Protein AF-0000000073459686 (afdb_homodimer)

Organism: Eremothecium gossypii (strain ATCC 10895 / CBS 109.51 / FGSC 9923 / NRRL Y-1056) (NCBI:txid284811)

Structure (mmCIF, N/CA/C/O backbone):
data_AF-0000000073459686-model_v1
#
loop_
_entity.id
_entity.type
_entity.pdbx_description
1 polymer 'N(6)-L-threonylcarbamoyladenine synthase'
#
loop_
_atom_site.group_PDB
_atom_site.id
_atom_site.type_symbol
_atom_site.label_atom_id
_atom_site.label_alt_id
_atom_site.label_comp_id
_atom_site.label_asym_id
_atom_site.label_entity_id
_atom_site.label_seq_id
_atom_site.pdbx_PDB_ins_code
_atom_site.Cartn_x
_atom_site.Cartn_y
_atom_site.Cartn_z
_atom_site.occupancy
_atom_site.B_iso_or_equiv
_atom_site.auth_seq_id
_atom_site.auth_comp_id
_atom_site.auth_asym_id
_atom_site.auth_atom_id
_atom_site.pdbx_PDB_model_num
ATOM 1 N N . MET A 1 1 ? 0.621 13.766 -18.094 1 30.67 1 MET A N 1
ATOM 2 C CA . MET A 1 1 ? 1.065 12.461 -17.625 1 30.67 1 MET A CA 1
ATOM 3 C C . MET A 1 1 ? 2.588 12.391 -17.562 1 30.67 1 MET A C 1
ATOM 5 O O . MET A 1 1 ? 3.256 12.469 -18.594 1 30.67 1 MET A O 1
ATOM 9 N N . LEU A 1 2 ? 3.182 13.008 -16.625 1 35.09 2 LEU A N 1
ATOM 10 C CA . LEU A 1 2 ? 4.637 13.109 -16.656 1 35.09 2 LEU A CA 1
ATOM 11 C C . LEU A 1 2 ? 5.281 11.727 -16.641 1 35.09 2 LEU A C 1
ATOM 13 O O . LEU A 1 2 ? 5.305 11.055 -15.609 1 35.09 2 LEU A O 1
ATOM 17 N N . ALA A 1 3 ? 5.066 11 -17.719 1 39.09 3 ALA A N 1
ATOM 18 C CA . ALA A 1 3 ? 5.828 9.773 -17.953 1 39.09 3 ALA A CA 1
ATOM 19 C C . ALA A 1 3 ? 7.316 10 -17.719 1 39.09 3 ALA A C 1
ATOM 21 O O . ALA A 1 3 ? 7.875 11.016 -18.141 1 39.09 3 ALA A O 1
ATOM 22 N N . LEU A 1 4 ? 7.828 9.516 -16.641 1 49.34 4 LEU A N 1
ATOM 23 C CA . LEU A 1 4 ? 9.289 9.523 -16.609 1 49.34 4 LEU A CA 1
ATOM 24 C C . LEU A 1 4 ? 9.859 9.203 -17.984 1 49.34 4 LEU A C 1
ATOM 26 O O . LEU A 1 4 ? 9.367 8.312 -18.672 1 49.34 4 LEU A O 1
ATOM 30 N N . PRO A 1 5 ? 10.422 10.016 -18.672 1 43.16 5 PRO A N 1
ATOM 31 C CA . PRO A 1 5 ? 10.977 9.703 -20 1 43.16 5 PRO A CA 1
ATOM 32 C C . PRO A 1 5 ? 11.625 8.32 -20.047 1 43.16 5 PRO A C 1
ATOM 34 O O . PRO A 1 5 ? 12.094 7.812 -19.016 1 43.16 5 PRO A O 1
ATOM 37 N N . GLY A 1 6 ? 11.148 7.348 -20.844 1 45.66 6 GLY A N 1
ATOM 38 C CA . GLY A 1 6 ? 11.805 6.121 -21.266 1 45.66 6 GLY A CA 1
ATOM 39 C C . GLY A 1 6 ? 13.312 6.156 -21.094 1 45.66 6 GLY A C 1
ATOM 40 O O . GLY A 1 6 ? 13.984 5.137 -21.25 1 45.66 6 GLY A O 1
ATOM 41 N N . ALA A 1 7 ? 13.922 7.355 -21.172 1 45.31 7 ALA A N 1
ATOM 42 C CA . ALA A 1 7 ? 15.352 7.648 -21.25 1 45.31 7 ALA A CA 1
ATOM 43 C C . ALA A 1 7 ? 16.047 7.359 -19.922 1 45.31 7 ALA A C 1
ATOM 45 O O . ALA A 1 7 ? 17.281 7.406 -19.844 1 45.31 7 ALA A O 1
ATOM 46 N N . LEU A 1 8 ? 15.352 7.113 -18.828 1 56.34 8 LEU A N 1
ATOM 47 C CA . LEU A 1 8 ? 16.078 7.238 -17.562 1 56.34 8 LEU A CA 1
ATOM 48 C C . LEU A 1 8 ? 16.672 5.898 -17.141 1 56.34 8 LEU A C 1
ATOM 50 O O . LEU A 1 8 ? 17.422 5.828 -16.172 1 56.34 8 LEU A O 1
ATOM 54 N N . TRP A 1 9 ? 16.281 4.789 -17.938 1 69 9 TRP A N 1
ATOM 55 C CA . TRP A 1 9 ? 16.812 3.572 -17.328 1 69 9 TRP A CA 1
ATOM 56 C C . TRP A 1 9 ? 18.172 3.229 -17.891 1 69 9 TRP A C 1
ATOM 58 O O . TRP A 1 9 ? 18.453 3.479 -19.062 1 69 9 TRP A O 1
ATOM 68 N N . ARG A 1 10 ? 19 2.865 -17.047 1 70.62 10 ARG A N 1
ATOM 69 C CA . ARG A 1 10 ? 20.281 2.352 -17.516 1 70.62 10 ARG A CA 1
ATOM 70 C C . ARG A 1 10 ? 20.094 1.075 -18.328 1 70.62 10 ARG A C 1
ATOM 72 O O . ARG A 1 10 ? 19.312 0.201 -17.953 1 70.62 10 ARG A O 1
ATOM 79 N N . ARG A 1 11 ? 20.656 1.017 -19.438 1 69.69 11 ARG A N 1
ATOM 80 C CA . ARG A 1 11 ? 20.578 -0.159 -20.297 1 69.69 11 ARG A CA 1
ATOM 81 C C . ARG A 1 11 ? 21.172 -1.384 -19.609 1 69.69 11 ARG A C 1
ATOM 83 O O . ARG A 1 11 ? 22.188 -1.282 -18.922 1 69.69 11 ARG A O 1
ATOM 90 N N . LEU A 1 12 ? 20.453 -2.492 -19.766 1 82.06 12 LEU A N 1
ATOM 91 C CA . LEU A 1 12 ? 20.969 -3.734 -19.203 1 82.06 12 LEU A CA 1
ATOM 92 C C . LEU A 1 12 ? 22.156 -4.25 -20.016 1 82.06 12 LEU A C 1
ATOM 94 O O . LEU A 1 12 ? 22.141 -4.176 -21.25 1 82.06 12 LEU A O 1
ATOM 98 N N . GLY A 1 13 ? 23.156 -4.598 -19.344 1 78.62 13 GLY A N 1
ATOM 99 C CA . GLY A 1 13 ? 24.297 -5.219 -20 1 78.62 13 GLY A CA 1
ATOM 100 C C . GLY A 1 13 ? 24.031 -6.652 -20.406 1 78.62 13 GLY A C 1
ATOM 101 O O . GLY A 1 13 ? 22.906 -7.137 -20.312 1 78.62 13 GLY A O 1
ATOM 102 N N . ARG A 1 14 ? 25.109 -7.297 -20.984 1 84.06 14 ARG A N 1
ATOM 103 C CA . ARG A 1 14 ? 25.047 -8.703 -21.375 1 84.06 14 ARG A CA 1
ATOM 104 C C . ARG A 1 14 ? 24.797 -9.594 -20.172 1 84.06 14 ARG A C 1
ATOM 106 O O . ARG A 1 14 ? 24.125 -10.625 -20.281 1 84.06 14 ARG A O 1
ATOM 113 N N . SER A 1 15 ? 25.266 -9.156 -19.078 1 93.56 15 SER A N 1
ATOM 114 C CA . SER A 1 15 ? 25 -9.789 -17.781 1 93.56 15 SER A CA 1
ATOM 115 C C . SER A 1 15 ? 24.312 -8.82 -16.828 1 93.56 15 SER A C 1
ATOM 117 O O . SER A 1 15 ? 24.641 -7.629 -16.797 1 93.56 15 SER A O 1
ATOM 119 N N . TYR A 1 16 ? 23.328 -9.375 -16.234 1 96.12 16 TYR A N 1
ATOM 120 C CA . TYR A 1 16 ? 22.625 -8.523 -15.281 1 96.12 16 TYR A CA 1
ATOM 121 C C . TYR A 1 16 ? 21.984 -9.359 -14.172 1 96.12 16 TYR A C 1
ATOM 123 O O . TYR A 1 16 ? 21.938 -10.586 -14.258 1 96.12 16 TYR A O 1
ATOM 131 N N . ARG A 1 17 ? 21.562 -8.703 -13.117 1 97.75 17 ARG A N 1
ATOM 132 C CA . ARG A 1 17 ? 20.906 -9.352 -11.984 1 97.75 17 ARG A CA 1
ATOM 133 C C . ARG A 1 17 ? 19.484 -8.836 -11.82 1 97.75 17 ARG A C 1
ATOM 135 O O . ARG A 1 17 ? 19.219 -7.648 -12.016 1 97.75 17 ARG A O 1
ATOM 142 N N . VAL A 1 18 ? 18.641 -9.773 -11.5 1 98.5 18 VAL A N 1
ATOM 143 C CA . VAL A 1 18 ? 17.219 -9.484 -11.352 1 98.5 18 VAL A CA 1
ATOM 144 C C . VAL A 1 18 ? 16.812 -9.578 -9.883 1 98.5 18 VAL A C 1
ATOM 146 O O . VAL A 1 18 ? 17.125 -10.57 -9.211 1 98.5 18 VAL A O 1
ATOM 149 N N . LEU A 1 19 ? 16.25 -8.531 -9.359 1 98.88 19 LEU A N 1
ATOM 150 C CA . LEU A 1 19 ? 15.555 -8.602 -8.086 1 98.88 19 LEU A CA 1
ATOM 151 C C . LEU A 1 19 ? 14.055 -8.789 -8.297 1 98.88 19 LEU A C 1
ATOM 153 O O . LEU A 1 19 ? 13.43 -8.023 -9.039 1 98.88 19 LEU A O 1
ATOM 157 N N . SER A 1 20 ? 13.477 -9.82 -7.719 1 98.94 20 SER A N 1
ATOM 158 C CA . SER A 1 20 ? 12.055 -10.094 -7.906 1 98.94 20 SER A CA 1
ATOM 159 C C . SER A 1 20 ? 11.328 -10.172 -6.566 1 98.94 20 SER A C 1
ATOM 161 O O . SER A 1 20 ? 11.875 -10.688 -5.586 1 98.94 20 SER A O 1
ATOM 163 N N . ILE A 1 21 ? 10.117 -9.641 -6.527 1 98.94 21 ILE A N 1
ATOM 164 C CA . ILE A 1 21 ? 9.273 -9.57 -5.34 1 98.94 21 ILE A CA 1
ATOM 165 C C . ILE A 1 21 ? 7.926 -10.227 -5.621 1 98.94 21 ILE A C 1
ATOM 167 O O . ILE A 1 21 ? 7.285 -9.93 -6.633 1 98.94 21 ILE A O 1
ATOM 171 N N . GLU A 1 22 ? 7.469 -11.148 -4.758 1 98.81 22 GLU A N 1
ATOM 172 C CA . GLU A 1 22 ? 6.172 -11.812 -4.852 1 98.81 22 GLU A CA 1
ATOM 173 C C . GLU A 1 22 ? 5.355 -11.617 -3.58 1 98.81 22 GLU A C 1
ATOM 175 O O . GLU A 1 22 ? 5.758 -12.055 -2.502 1 98.81 22 GLU A O 1
ATOM 180 N N . THR A 1 23 ? 4.18 -10.891 -3.695 1 98.5 23 THR A N 1
ATOM 181 C CA . THR A 1 23 ? 3.33 -10.602 -2.545 1 98.5 23 THR A CA 1
ATOM 182 C C . THR A 1 23 ? 1.854 -10.711 -2.92 1 98.5 23 THR A C 1
ATOM 184 O O . THR A 1 23 ? 1.044 -9.867 -2.541 1 98.5 23 THR A O 1
ATOM 187 N N . SER A 1 24 ? 1.433 -11.703 -3.646 1 96.69 24 SER A N 1
ATOM 188 C CA . SER A 1 24 ? 0.079 -11.766 -4.188 1 96.69 24 SER A CA 1
ATOM 189 C C . SER A 1 24 ? -0.932 -12.133 -3.105 1 96.69 24 SER A C 1
ATOM 191 O O . SER A 1 24 ? -2.115 -11.797 -3.219 1 96.69 24 SER A O 1
ATOM 193 N N . CYS A 1 25 ? -0.494 -12.859 -2.092 1 92.81 25 CYS A N 1
ATOM 194 C CA . CYS A 1 25 ? -1.438 -13.32 -1.078 1 92.81 25 CYS A CA 1
ATOM 195 C C . CYS A 1 25 ? -0.849 -13.18 0.32 1 92.81 25 CYS A C 1
ATOM 197 O O . CYS A 1 25 ? -0.821 -12.078 0.877 1 92.81 25 CYS A O 1
ATOM 199 N N . ASP A 1 26 ? -0.253 -14.266 0.866 1 92.25 26 ASP A N 1
ATOM 200 C CA . ASP A 1 26 ? 0.159 -14.18 2.264 1 92.25 26 ASP A CA 1
ATOM 201 C C . ASP A 1 26 ? 1.637 -14.531 2.424 1 92.25 26 ASP A C 1
ATOM 203 O O . ASP A 1 26 ? 2.145 -14.609 3.543 1 92.25 26 ASP A O 1
ATOM 207 N N . ASP A 1 27 ? 2.33 -14.727 1.309 1 94.62 27 ASP A N 1
ATOM 208 C CA . ASP A 1 27 ? 3.773 -14.945 1.293 1 94.62 27 ASP A CA 1
ATOM 209 C C . ASP A 1 27 ? 4.512 -13.695 0.829 1 94.62 27 ASP A C 1
ATOM 211 O O . ASP A 1 27 ? 4.184 -13.125 -0.215 1 94.62 27 ASP A O 1
ATOM 215 N N . THR A 1 28 ? 5.488 -13.289 1.643 1 98.31 28 THR A N 1
ATOM 216 C CA . THR A 1 28 ? 6.445 -12.305 1.155 1 98.31 28 THR A CA 1
ATOM 217 C C . THR A 1 28 ? 7.715 -12.992 0.655 1 98.31 28 THR A C 1
ATOM 219 O O . THR A 1 28 ? 8.469 -13.562 1.443 1 98.31 28 THR A O 1
ATOM 222 N N . CYS A 1 29 ? 7.922 -12.961 -0.629 1 98.69 29 CYS A N 1
ATOM 223 C CA . CYS A 1 29 ? 9.078 -13.633 -1.216 1 98.69 29 CYS A CA 1
ATOM 224 C C . CYS A 1 29 ? 9.961 -12.633 -1.957 1 98.69 29 CYS A C 1
ATOM 226 O O . CYS A 1 29 ? 9.461 -11.719 -2.607 1 98.69 29 CYS A O 1
ATOM 228 N N . VAL A 1 30 ? 11.266 -12.766 -1.843 1 98.88 30 VAL A N 1
ATOM 229 C CA . VAL A 1 30 ? 12.266 -11.961 -2.541 1 98.88 30 VAL A CA 1
ATOM 230 C C . VAL A 1 30 ? 13.375 -12.859 -3.08 1 98.88 30 VAL A C 1
ATOM 232 O O . VAL A 1 30 ? 13.844 -13.766 -2.383 1 98.88 30 VAL A O 1
ATOM 235 N N . ALA A 1 31 ? 13.766 -12.648 -4.309 1 98.88 31 ALA A N 1
ATOM 236 C CA . ALA A 1 31 ? 14.844 -13.445 -4.891 1 98.88 31 ALA A CA 1
ATOM 237 C C . ALA A 1 31 ? 15.773 -12.578 -5.734 1 98.88 31 ALA A C 1
ATOM 239 O O . ALA A 1 31 ? 15.375 -11.508 -6.211 1 98.88 31 ALA A O 1
ATOM 240 N N . ILE A 1 32 ? 16.984 -12.977 -5.855 1 98.88 32 ILE A N 1
ATOM 241 C CA . ILE A 1 32 ? 17.938 -12.43 -6.816 1 98.88 32 ILE A CA 1
ATOM 242 C C . ILE A 1 32 ? 18.359 -13.516 -7.809 1 98.88 32 ILE A C 1
ATOM 244 O O . ILE A 1 32 ? 18.812 -14.586 -7.406 1 98.88 32 ILE A O 1
ATOM 248 N N . LEU A 1 33 ? 18.125 -13.273 -9.023 1 98.62 33 LEU A N 1
ATOM 249 C CA . LEU A 1 33 ? 18.578 -14.148 -10.102 1 98.62 33 LEU A CA 1
ATOM 250 C C . LEU A 1 33 ? 19.766 -13.539 -10.844 1 98.62 33 LEU A C 1
ATOM 252 O O . LEU A 1 33 ? 19.719 -12.367 -11.227 1 98.62 33 LEU A O 1
ATOM 256 N N . ASP A 1 34 ? 20.781 -14.297 -11.062 1 98.19 34 ASP A N 1
ATOM 257 C CA . ASP A 1 34 ? 21.953 -13.867 -11.82 1 98.19 34 ASP A CA 1
ATOM 258 C C . ASP A 1 34 ? 21.859 -14.312 -13.273 1 98.19 34 ASP A C 1
ATOM 260 O O . ASP A 1 34 ? 22 -15.5 -13.578 1 98.19 34 ASP A O 1
ATOM 264 N N . ARG A 1 35 ? 21.562 -13.414 -14.07 1 97.31 35 ARG A N 1
ATOM 265 C CA . ARG A 1 35 ? 21.531 -13.633 -15.516 1 97.31 35 ARG A CA 1
ATOM 266 C C . ARG A 1 35 ? 22.891 -13.312 -16.141 1 97.31 35 ARG A C 1
ATOM 268 O O . ARG A 1 35 ? 23.031 -12.312 -16.859 1 97.31 35 ARG A O 1
ATOM 275 N N . SER A 1 36 ? 23.859 -14.219 -15.969 1 95.06 36 SER A N 1
ATOM 276 C CA . SER A 1 36 ? 25.234 -14 -16.375 1 95.06 36 SER A CA 1
ATOM 277 C C . SER A 1 36 ? 25.391 -14.023 -17.891 1 95.06 36 SER A C 1
ATOM 279 O O . SER A 1 36 ? 26.312 -13.414 -18.438 1 95.06 36 SER A O 1
ATOM 281 N N . SER A 1 37 ? 24.5 -14.82 -18.484 1 93.69 37 SER A N 1
ATOM 282 C CA . SER A 1 37 ? 24.484 -14.938 -19.938 1 93.69 37 SER A CA 1
ATOM 283 C C . SER A 1 37 ? 23.094 -15.273 -20.453 1 93.69 37 SER A C 1
ATOM 285 O O . SER A 1 37 ? 22.312 -15.945 -19.766 1 93.69 37 SER A O 1
ATOM 287 N N . ARG A 1 38 ? 22.859 -14.883 -21.641 1 91.56 38 ARG A N 1
ATOM 288 C CA . ARG A 1 38 ? 21.578 -15.211 -22.266 1 91.56 38 ARG A CA 1
ATOM 289 C C . ARG A 1 38 ? 21.531 -16.672 -22.672 1 91.56 38 ARG A C 1
ATOM 291 O O . ARG A 1 38 ? 20.469 -17.219 -22.953 1 91.56 38 ARG A O 1
ATOM 298 N N . TYR A 1 39 ? 22.688 -17.297 -22.641 1 93.44 39 TYR A N 1
ATOM 299 C CA . TYR A 1 39 ? 22.781 -18.656 -23.172 1 93.44 39 TYR A CA 1
ATOM 300 C C . TYR A 1 39 ? 22.781 -19.688 -22.047 1 93.44 39 TYR A C 1
ATOM 302 O O . TYR A 1 39 ? 22.891 -20.891 -22.281 1 93.44 39 TYR A O 1
ATOM 310 N N . ARG A 1 40 ? 22.688 -19.188 -20.859 1 95.25 40 ARG A N 1
ATOM 311 C CA . ARG A 1 40 ? 22.641 -20.078 -19.703 1 95.25 40 ARG A CA 1
ATOM 312 C C . ARG A 1 40 ? 21.469 -19.734 -18.781 1 95.25 40 ARG A C 1
ATOM 314 O O . ARG A 1 40 ? 21.047 -18.578 -18.719 1 95.25 40 ARG A O 1
ATOM 321 N N . ALA A 1 41 ? 20.953 -20.781 -18.125 1 97.06 41 ALA A N 1
ATOM 322 C CA . ALA A 1 41 ? 19.891 -20.562 -17.141 1 97.06 41 ALA A CA 1
ATOM 323 C C . ALA A 1 41 ? 20.375 -19.641 -16.016 1 97.06 41 ALA A C 1
ATOM 325 O O . ALA A 1 41 ? 21.516 -19.75 -15.57 1 97.06 41 ALA A O 1
ATOM 326 N N . PRO A 1 42 ? 19.578 -18.703 -15.641 1 97.69 42 PRO A N 1
ATOM 327 C CA . PRO A 1 42 ? 20 -17.844 -14.531 1 97.69 42 PRO A CA 1
ATOM 328 C C . PRO A 1 42 ? 20.203 -18.625 -13.234 1 97.69 42 PRO A C 1
ATOM 330 O O . PRO A 1 42 ? 19.484 -19.578 -12.961 1 97.69 42 PRO A O 1
ATOM 333 N N . ALA A 1 43 ? 21.156 -18.25 -12.484 1 97.81 43 ALA A N 1
ATOM 334 C CA . ALA A 1 43 ? 21.406 -18.828 -11.172 1 97.81 43 ALA A CA 1
ATOM 335 C C . ALA A 1 43 ? 20.625 -18.094 -10.086 1 97.81 43 ALA A C 1
ATOM 337 O O . ALA A 1 43 ? 20.547 -16.859 -10.102 1 97.81 43 ALA A O 1
ATOM 338 N N . VAL A 1 44 ? 19.984 -18.875 -9.211 1 98.06 44 VAL A N 1
ATOM 339 C CA . VAL A 1 44 ? 19.328 -18.266 -8.062 1 98.06 44 VAL A CA 1
ATOM 340 C C . VAL A 1 44 ? 20.359 -17.922 -6.996 1 98.06 44 VAL A C 1
ATOM 342 O O . VAL A 1 44 ? 20.922 -18.797 -6.34 1 98.06 44 VAL A O 1
ATOM 345 N N . VAL A 1 45 ? 20.641 -16.656 -6.816 1 98.38 45 VAL A N 1
ATOM 346 C CA . VAL A 1 45 ? 21.625 -16.188 -5.852 1 98.38 45 VAL A CA 1
ATOM 347 C C . VAL A 1 45 ? 21.062 -16.297 -4.438 1 98.38 45 VAL A C 1
ATOM 349 O O . VAL A 1 45 ? 21.766 -16.734 -3.516 1 98.38 45 VAL A O 1
ATOM 352 N N . CYS A 1 46 ? 19.859 -15.93 -4.277 1 98.12 46 CYS A N 1
ATOM 353 C CA . CYS A 1 46 ? 19.156 -16.078 -3.01 1 98.12 46 CYS A CA 1
ATOM 354 C C . CYS A 1 46 ? 17.641 -16.094 -3.225 1 98.12 46 CYS A C 1
ATOM 356 O O . CYS A 1 46 ? 17.156 -15.641 -4.262 1 98.12 46 CYS A O 1
ATOM 358 N N . HIS A 1 47 ? 16.969 -16.672 -2.371 1 98.38 47 HIS A N 1
ATOM 359 C CA . HIS A 1 47 ? 15.508 -16.719 -2.303 1 98.38 47 HIS A CA 1
ATOM 360 C C . HIS A 1 47 ? 15.023 -16.766 -0.856 1 98.38 47 HIS A C 1
ATOM 362 O O . HIS A 1 47 ? 15.336 -17.703 -0.121 1 98.38 47 HIS A O 1
ATOM 368 N N . TYR A 1 48 ? 14.305 -15.734 -0.464 1 98.25 48 TYR A N 1
ATOM 369 C CA . TYR A 1 48 ? 13.734 -15.633 0.876 1 98.25 48 TYR A CA 1
ATOM 370 C C . TYR A 1 48 ? 12.211 -15.688 0.83 1 98.25 48 TYR A C 1
ATOM 372 O O . TYR A 1 48 ? 11.594 -15.18 -0.108 1 98.25 48 TYR A O 1
ATOM 380 N N . ARG A 1 49 ? 11.664 -16.312 1.843 1 96.81 49 ARG A N 1
ATOM 381 C CA . ARG A 1 49 ? 10.211 -16.406 1.982 1 96.81 49 ARG A CA 1
ATOM 382 C C . ARG A 1 49 ? 9.797 -16.281 3.443 1 96.81 49 ARG A C 1
ATOM 384 O O . ARG A 1 49 ? 10.383 -16.922 4.32 1 96.81 49 ARG A O 1
ATOM 391 N N . GLU A 1 50 ? 8.898 -15.414 3.723 1 96.81 50 GLU A N 1
ATOM 392 C CA . GLU A 1 50 ? 8.219 -15.312 5.008 1 96.81 50 GLU A CA 1
ATOM 393 C C . GLU A 1 50 ? 6.703 -15.414 4.836 1 96.81 50 GLU A C 1
ATOM 395 O O . GLU A 1 50 ? 6.102 -14.641 4.09 1 96.81 50 GLU A O 1
ATOM 400 N N . THR A 1 51 ? 6.09 -16.328 5.539 1 93.19 51 THR A N 1
ATOM 401 C CA . THR A 1 51 ? 4.664 -16.609 5.383 1 93.19 51 THR A CA 1
ATOM 402 C C . THR A 1 51 ? 3.883 -16.141 6.605 1 93.19 51 THR A C 1
ATOM 404 O O . THR A 1 51 ? 4.328 -16.312 7.738 1 93.19 51 THR A O 1
ATOM 407 N N . LEU A 1 52 ? 2.77 -15.461 6.305 1 92.69 52 LEU A N 1
ATOM 408 C CA . LEU A 1 52 ? 1.854 -15.086 7.379 1 92.69 52 LEU A CA 1
ATOM 409 C C . LEU A 1 52 ? 1.248 -16.328 8.031 1 92.69 52 LEU A C 1
ATOM 411 O O . LEU A 1 52 ? 0.749 -17.219 7.34 1 92.69 52 LEU A O 1
ATOM 415 N N . ASP A 1 53 ? 1.335 -16.438 9.344 1 86.94 53 ASP A N 1
ATOM 416 C CA . ASP A 1 53 ? 0.666 -17.516 10.062 1 86.94 53 ASP A CA 1
ATOM 417 C C . ASP A 1 53 ? -0.833 -17.25 10.18 1 86.94 53 ASP A C 1
ATOM 419 O O . ASP A 1 53 ? -1.254 -16.375 10.938 1 86.94 53 ASP A O 1
ATOM 423 N N . SER A 1 54 ? -1.61 -17.953 9.461 1 81 54 SER A N 1
ATOM 424 C CA . SER A 1 54 ? -3.051 -17.719 9.445 1 81 54 SER A CA 1
ATOM 425 C C . SER A 1 54 ? -3.809 -18.906 10.047 1 81 54 SER A C 1
ATOM 427 O O . SER A 1 54 ? -5.027 -19 9.898 1 81 54 SER A O 1
ATOM 429 N N . ALA A 1 55 ? -3.174 -19.859 10.633 1 75.19 55 ALA A N 1
ATOM 430 C CA . ALA A 1 55 ? -3.781 -21.078 11.148 1 75.19 55 ALA A CA 1
ATOM 431 C C . ALA A 1 55 ? -4.914 -20.766 12.117 1 75.19 55 ALA A C 1
ATOM 433 O O . ALA A 1 55 ? -5.992 -21.359 12.039 1 75.19 55 ALA A O 1
ATOM 434 N N . SER A 1 56 ? -4.723 -19.797 12.969 1 79.06 56 SER A N 1
ATOM 435 C CA . SER A 1 56 ? -5.699 -19.484 14.008 1 79.06 56 SER A CA 1
ATOM 436 C C . SER A 1 56 ? -6.887 -18.719 13.438 1 79.06 56 SER A C 1
ATOM 438 O O . SER A 1 56 ? -7.973 -18.719 14.016 1 79.06 56 SER A O 1
ATOM 440 N N . ASP A 1 57 ? -6.789 -18.125 12.32 1 80.88 57 ASP A N 1
ATOM 441 C CA . ASP A 1 57 ? -7.828 -17.281 11.75 1 80.88 57 ASP A CA 1
ATOM 442 C C . ASP A 1 57 ? -8.75 -18.078 10.836 1 80.88 57 ASP A C 1
ATOM 444 O O . ASP A 1 57 ? -9.828 -17.609 10.469 1 80.88 57 ASP A O 1
ATOM 448 N N . GLY A 1 58 ? -8.43 -19.312 10.547 1 72.38 58 GLY A N 1
ATOM 449 C CA . GLY A 1 58 ? -9.25 -20.125 9.664 1 72.38 58 GLY A CA 1
ATOM 450 C C . GLY A 1 58 ? -9.078 -19.781 8.203 1 72.38 58 GLY A C 1
ATOM 451 O O . GLY A 1 58 ? -9.836 -20.25 7.348 1 72.38 58 GLY A O 1
ATOM 452 N N . GLY A 1 59 ? -8.195 -18.812 7.895 1 76.38 59 GLY A N 1
ATOM 453 C CA . GLY A 1 59 ? -7.906 -18.359 6.543 1 76.38 59 GLY A CA 1
ATOM 454 C C . GLY A 1 59 ? -7.113 -17.078 6.5 1 76.38 59 GLY A C 1
ATOM 455 O O . GLY A 1 59 ? -6.82 -16.484 7.543 1 76.38 59 GLY A O 1
ATOM 456 N N . VAL A 1 60 ? -6.863 -16.672 5.324 1 84.19 60 VAL A N 1
ATOM 457 C CA . VAL A 1 60 ? -6.031 -15.477 5.18 1 84.19 60 VAL A CA 1
ATOM 458 C C . VAL A 1 60 ? -6.883 -14.227 5.379 1 84.19 60 VAL A C 1
ATOM 460 O O . VAL A 1 60 ? -7.887 -14.031 4.691 1 84.19 60 VAL A O 1
ATOM 463 N N . VAL A 1 61 ? -6.52 -13.5 6.344 1 91.75 61 VAL A N 1
ATOM 464 C CA . VAL A 1 61 ? -7.152 -12.203 6.582 1 91.75 61 VAL A CA 1
ATOM 465 C C . VAL A 1 61 ? -6.426 -11.117 5.789 1 91.75 61 VAL A C 1
ATOM 467 O O . VAL A 1 61 ? -5.238 -10.867 6.008 1 91.75 61 VAL A O 1
ATOM 470 N N . PRO A 1 62 ? -7.109 -10.406 4.969 1 93.12 62 PRO A N 1
ATOM 471 C CA . PRO A 1 62 ? -6.469 -9.477 4.039 1 93.12 62 PRO A CA 1
ATOM 472 C C . PRO A 1 62 ? -5.652 -8.406 4.75 1 93.12 62 PRO A C 1
ATOM 474 O O . PRO A 1 62 ? -4.523 -8.109 4.344 1 93.12 62 PRO A O 1
ATOM 477 N N . THR A 1 63 ? -6.191 -7.801 5.793 1 94.06 63 THR A N 1
ATOM 478 C CA . THR A 1 63 ? -5.5 -6.734 6.512 1 94.06 63 THR A CA 1
ATOM 479 C C . THR A 1 63 ? -4.227 -7.262 7.168 1 94.06 63 THR A C 1
ATOM 481 O O . THR A 1 63 ? -3.197 -6.586 7.168 1 94.06 63 THR A O 1
ATOM 484 N N . LYS A 1 64 ? -4.312 -8.484 7.707 1 95.5 64 LYS A N 1
ATOM 485 C CA . LYS A 1 64 ? -3.139 -9.102 8.32 1 95.5 64 LYS A CA 1
ATOM 486 C C . LYS A 1 64 ? -2.074 -9.422 7.273 1 95.5 64 LYS A C 1
ATOM 488 O O . LYS A 1 64 ? -0.878 -9.281 7.531 1 95.5 64 LYS A O 1
ATOM 493 N N . ALA A 1 65 ? -2.525 -9.859 6.152 1 95.94 65 ALA A N 1
ATOM 494 C CA . ALA A 1 65 ? -1.6 -10.156 5.062 1 95.94 65 ALA A CA 1
ATOM 495 C C . ALA A 1 65 ? -0.875 -8.891 4.605 1 95.94 65 ALA A C 1
ATOM 497 O O . ALA A 1 65 ? 0.341 -8.898 4.406 1 95.94 65 ALA A O 1
ATOM 498 N N . HIS A 1 66 ? -1.667 -7.855 4.445 1 96.19 66 HIS A N 1
ATOM 499 C CA . HIS A 1 66 ? -1.089 -6.574 4.055 1 96.19 66 HIS A CA 1
ATOM 500 C C . HIS A 1 66 ? -0.029 -6.121 5.051 1 96.19 66 HIS A C 1
ATOM 502 O O . HIS A 1 66 ? 1.069 -5.723 4.66 1 96.19 66 HIS A O 1
ATOM 508 N N . GLU A 1 67 ? -0.333 -6.164 6.312 1 96.62 67 GLU A N 1
ATOM 509 C CA . GLU A 1 67 ? 0.592 -5.75 7.363 1 96.62 67 GLU A CA 1
ATOM 510 C C . GLU A 1 67 ? 1.83 -6.641 7.387 1 96.62 67 GLU A C 1
ATOM 512 O O . GLU A 1 67 ? 2.941 -6.164 7.625 1 96.62 67 GLU A O 1
ATOM 517 N N . HIS A 1 68 ? 1.599 -7.945 7.195 1 97.5 68 HIS A N 1
ATOM 518 C CA . HIS A 1 68 ? 2.709 -8.891 7.129 1 97.5 68 HIS A CA 1
ATOM 519 C C . HIS A 1 68 ? 3.713 -8.484 6.055 1 97.5 68 HIS A C 1
ATOM 521 O O . HIS A 1 68 ? 4.918 -8.445 6.305 1 97.5 68 HIS A O 1
ATOM 527 N N . HIS A 1 69 ? 3.254 -8.18 4.879 1 98.44 69 HIS A N 1
ATOM 528 C CA . HIS A 1 69 ? 4.125 -7.754 3.789 1 98.44 69 HIS A CA 1
ATOM 529 C C . HIS A 1 69 ? 4.855 -6.461 4.141 1 98.44 69 HIS A C 1
ATOM 531 O O . HIS A 1 69 ? 6.062 -6.348 3.922 1 98.44 69 HIS A O 1
ATOM 537 N N . GLN A 1 70 ? 4.117 -5.477 4.695 1 97.12 70 GLN A N 1
ATOM 538 C CA . GLN A 1 70 ? 4.699 -4.191 5.062 1 97.12 70 GLN A CA 1
ATOM 539 C C . GLN A 1 70 ? 5.848 -4.371 6.055 1 97.12 70 GLN A C 1
ATOM 541 O O . GLN A 1 70 ? 6.84 -3.641 6 1 97.12 70 GLN A O 1
ATOM 546 N N . ARG A 1 71 ? 5.734 -5.328 6.891 1 97.56 71 ARG A N 1
ATOM 547 C CA . ARG A 1 71 ? 6.715 -5.566 7.945 1 97.56 71 ARG A CA 1
ATOM 548 C C . ARG A 1 71 ? 7.945 -6.289 7.398 1 97.56 71 ARG A C 1
ATOM 550 O O . ARG A 1 71 ? 9.062 -6.066 7.867 1 97.56 71 ARG A O 1
ATOM 557 N N . ARG A 1 72 ? 7.734 -7.082 6.418 1 98.25 72 ARG A N 1
ATOM 558 C CA . ARG A 1 72 ? 8.773 -8.062 6.113 1 98.25 72 ARG A CA 1
ATOM 559 C C . ARG A 1 72 ? 9.539 -7.672 4.852 1 98.25 72 ARG A C 1
ATOM 561 O O . ARG A 1 72 ? 10.719 -7.992 4.715 1 98.25 72 ARG A O 1
ATOM 568 N N . ILE A 1 73 ? 8.93 -7.004 3.924 1 98.38 73 ILE A N 1
ATOM 569 C CA . ILE A 1 73 ? 9.484 -6.832 2.586 1 98.38 73 ILE A CA 1
ATOM 570 C C . ILE A 1 73 ? 10.789 -6.047 2.668 1 98.38 73 ILE A C 1
ATOM 572 O O . ILE A 1 73 ? 11.766 -6.383 1.991 1 98.38 73 ILE A O 1
ATOM 576 N N . GLY A 1 74 ? 10.867 -4.996 3.49 1 98 74 GLY A N 1
ATOM 577 C CA . GLY A 1 74 ? 12.078 -4.188 3.604 1 98 74 GLY A CA 1
ATOM 578 C C . GLY A 1 74 ? 13.289 -4.988 4.047 1 98 74 GLY A C 1
ATOM 579 O O . GLY A 1 74 ? 14.359 -4.887 3.445 1 98 74 GLY A O 1
ATOM 580 N N . GLY A 1 75 ? 13.102 -5.754 5.07 1 97.25 75 GLY A N 1
ATOM 581 C CA . GLY A 1 75 ? 14.188 -6.582 5.57 1 97.25 75 GLY A CA 1
ATOM 582 C C . GLY A 1 75 ? 14.664 -7.613 4.57 1 97.25 75 GLY A C 1
ATOM 583 O O . GLY A 1 75 ? 15.867 -7.82 4.406 1 97.25 75 GLY A O 1
ATOM 584 N N . LEU A 1 76 ? 13.758 -8.258 3.93 1 98.31 76 LEU A N 1
ATOM 585 C CA . LEU A 1 76 ? 14.094 -9.297 2.965 1 98.31 76 LEU A CA 1
ATOM 586 C C . LEU A 1 76 ? 14.844 -8.703 1.771 1 98.31 76 LEU A C 1
ATOM 588 O O . LEU A 1 76 ? 15.836 -9.273 1.31 1 98.31 76 LEU A O 1
ATOM 592 N N . VAL A 1 77 ? 14.352 -7.574 1.281 1 98.44 77 VAL A N 1
ATOM 593 C CA . VAL A 1 77 ? 15.008 -6.926 0.153 1 98.44 77 VAL A CA 1
ATOM 594 C C . VAL A 1 77 ? 16.391 -6.441 0.574 1 98.44 77 VAL A C 1
ATOM 596 O O . VAL A 1 77 ? 17.359 -6.574 -0.182 1 98.44 77 VAL A O 1
ATOM 599 N N . GLY A 1 78 ? 16.453 -5.836 1.745 1 96.88 78 GLY A N 1
ATOM 600 C CA . GLY A 1 78 ? 17.75 -5.418 2.254 1 96.88 78 GLY A CA 1
ATOM 601 C C . GLY A 1 78 ? 18.766 -6.543 2.289 1 96.88 78 GLY A C 1
ATOM 602 O O . GLY A 1 78 ? 19.906 -6.367 1.859 1 96.88 78 GLY A O 1
ATOM 603 N N . ARG A 1 79 ? 18.391 -7.699 2.779 1 96.81 79 ARG A N 1
ATOM 604 C CA . ARG A 1 79 ? 19.25 -8.875 2.824 1 96.81 79 ARG A CA 1
ATOM 605 C C . ARG A 1 79 ? 19.656 -9.312 1.419 1 96.81 79 ARG A C 1
ATOM 607 O O . ARG A 1 79 ? 20.812 -9.672 1.183 1 96.81 79 ARG A O 1
ATOM 614 N N . ALA A 1 80 ? 18.703 -9.32 0.567 1 98.06 80 ALA A N 1
ATOM 615 C CA . ALA A 1 80 ? 18.984 -9.734 -0.806 1 98.06 80 ALA A CA 1
ATOM 616 C C . ALA A 1 80 ? 20.016 -8.82 -1.465 1 98.06 80 ALA A C 1
ATOM 618 O O . ALA A 1 80 ? 20.906 -9.289 -2.178 1 98.06 80 ALA A O 1
ATOM 619 N N . LEU A 1 81 ? 19.906 -7.531 -1.227 1 97.19 81 LEU A N 1
ATOM 620 C CA . LEU A 1 81 ? 20.766 -6.547 -1.882 1 97.19 81 LEU A CA 1
ATOM 621 C C . LEU A 1 81 ? 22.188 -6.625 -1.355 1 97.19 81 LEU A C 1
ATOM 623 O O . LEU A 1 81 ? 23.109 -6.07 -1.96 1 97.19 81 LEU A O 1
ATOM 627 N N . GLU A 1 82 ? 22.359 -7.289 -0.259 1 95 82 GLU A N 1
ATOM 628 C CA . GLU A 1 82 ? 23.719 -7.523 0.23 1 95 82 GLU A CA 1
ATOM 629 C C . GLU A 1 82 ? 24.531 -8.344 -0.769 1 95 82 GLU A C 1
ATOM 631 O O . GLU A 1 82 ? 25.766 -8.289 -0.76 1 95 82 GLU A O 1
ATOM 636 N N . SER A 1 83 ? 23.859 -9.062 -1.596 1 94.81 83 SER A N 1
ATOM 637 C CA . SER A 1 83 ? 24.531 -9.906 -2.57 1 94.81 83 SER A CA 1
ATOM 638 C C . SER A 1 83 ? 25.109 -9.078 -3.713 1 94.81 83 SER A C 1
ATOM 640 O O . SER A 1 83 ? 25.938 -9.57 -4.488 1 94.81 83 SER A O 1
ATOM 642 N N . GLY A 1 84 ? 24.688 -7.812 -3.859 1 93.44 84 GLY A N 1
ATOM 643 C CA . GLY A 1 84 ? 25.219 -6.945 -4.898 1 93.44 84 GLY A CA 1
ATOM 644 C C . GLY A 1 84 ? 24.156 -6.113 -5.586 1 93.44 84 GLY A C 1
ATOM 645 O O . GLY A 1 84 ? 22.969 -6.23 -5.27 1 93.44 84 GLY A O 1
ATOM 646 N N . PRO A 1 85 ? 24.578 -5.301 -6.52 1 93.94 85 PRO A N 1
ATOM 647 C CA . PRO A 1 85 ? 23.641 -4.434 -7.234 1 93.94 85 PRO A CA 1
ATOM 648 C C . PRO A 1 85 ? 22.719 -5.207 -8.164 1 93.94 85 PRO A C 1
ATOM 650 O O . PRO A 1 85 ? 23.078 -6.289 -8.641 1 93.94 85 PRO A O 1
ATOM 653 N N . VAL A 1 86 ? 21.641 -4.664 -8.406 1 97.31 86 VAL A N 1
ATOM 654 C CA . VAL A 1 86 ? 20.656 -5.285 -9.289 1 97.31 86 VAL A CA 1
ATOM 655 C C . VAL A 1 86 ? 20.375 -4.367 -10.469 1 97.31 86 VAL A C 1
ATOM 657 O O . VAL A 1 86 ? 20.578 -3.152 -10.391 1 97.31 86 VAL A O 1
ATOM 660 N N . ASP A 1 87 ? 19.828 -4.98 -11.594 1 97.38 87 ASP A N 1
ATOM 661 C CA . ASP A 1 87 ? 19.719 -4.234 -12.844 1 97.38 87 ASP A CA 1
ATOM 662 C C . ASP A 1 87 ? 18.281 -4.219 -13.352 1 97.38 87 ASP A C 1
ATOM 664 O O . ASP A 1 87 ? 17.922 -3.369 -14.164 1 97.38 87 ASP A O 1
ATOM 668 N N . LEU A 1 88 ? 17.531 -5.125 -12.93 1 97.69 88 LEU A N 1
ATOM 669 C CA . LEU A 1 88 ? 16.125 -5.266 -13.312 1 97.69 88 LEU A CA 1
ATOM 670 C C . LEU A 1 88 ? 15.266 -5.602 -12.102 1 97.69 88 LEU A C 1
ATOM 672 O O . LEU A 1 88 ? 15.625 -6.469 -11.297 1 97.69 88 LEU A O 1
ATOM 676 N N . ILE A 1 89 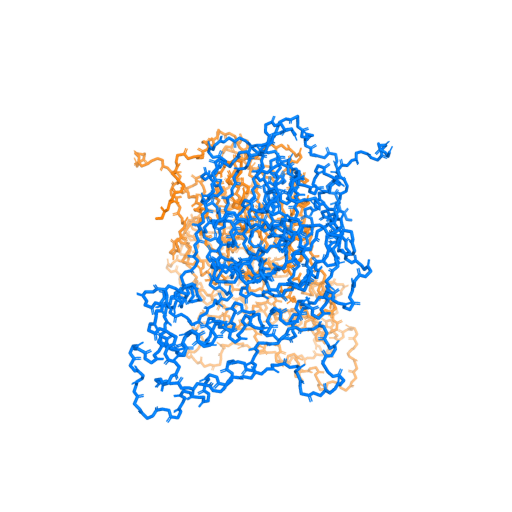? 14.195 -4.871 -11.945 1 98.56 89 ILE A N 1
ATOM 677 C CA . ILE A 1 89 ? 13.266 -5.113 -10.844 1 98.56 89 ILE A CA 1
ATOM 678 C C . ILE A 1 89 ? 12 -5.785 -11.367 1 98.56 89 ILE A C 1
ATOM 680 O O . ILE A 1 89 ? 11.391 -5.305 -12.328 1 98.56 89 ILE A O 1
ATOM 684 N N . CYS A 1 90 ? 11.633 -6.918 -10.828 1 98.88 90 CYS A N 1
ATOM 685 C CA . CYS A 1 90 ? 10.375 -7.59 -11.133 1 98.88 90 CYS A CA 1
ATOM 686 C C . CYS A 1 90 ? 9.492 -7.68 -9.898 1 98.88 90 CYS A C 1
ATOM 688 O O . CYS A 1 90 ? 9.984 -7.898 -8.789 1 98.88 90 CYS A O 1
ATOM 690 N N . ALA A 1 91 ? 8.227 -7.449 -10.055 1 98.94 91 ALA A N 1
ATOM 691 C CA . ALA A 1 91 ? 7.273 -7.578 -8.961 1 98.94 91 ALA A CA 1
ATOM 692 C C . ALA A 1 91 ? 5.926 -8.086 -9.453 1 98.94 91 ALA A C 1
ATOM 694 O O . ALA A 1 91 ? 5.504 -7.758 -10.57 1 98.94 91 ALA A O 1
ATOM 695 N N . THR A 1 92 ? 5.273 -8.875 -8.656 1 98.88 92 THR A N 1
ATOM 696 C CA . THR A 1 92 ? 3.93 -9.32 -9.008 1 98.88 92 THR A CA 1
ATOM 697 C C . THR A 1 92 ? 2.967 -8.141 -9.086 1 98.88 92 THR A C 1
ATOM 699 O O . THR A 1 92 ? 2.805 -7.398 -8.117 1 98.88 92 THR A O 1
ATOM 702 N N . ARG A 1 93 ? 2.387 -8.008 -10.195 1 98.75 93 ARG A N 1
ATOM 703 C CA . ARG A 1 93 ? 1.426 -6.93 -10.398 1 98.75 93 ARG A CA 1
ATOM 704 C C . ARG A 1 93 ? -0.004 -7.426 -10.203 1 98.75 93 ARG A C 1
ATOM 706 O O . ARG A 1 93 ? -0.892 -6.645 -9.852 1 98.75 93 ARG A O 1
ATOM 713 N N . GLY A 1 94 ? -0.201 -8.602 -10.445 1 98.06 94 GLY A N 1
ATOM 714 C CA . GLY A 1 94 ? -1.486 -9.266 -10.297 1 98.06 94 GLY A CA 1
ATOM 715 C C . GLY A 1 94 ? -1.553 -10.609 -11.008 1 98.06 94 GLY A C 1
ATOM 716 O O . GLY A 1 94 ? -0.612 -11 -11.703 1 98.06 94 GLY A O 1
ATOM 717 N N . PRO A 1 95 ? -2.656 -11.336 -10.836 1 96.75 95 PRO A N 1
ATOM 718 C CA . PRO A 1 95 ? -3.766 -11.094 -9.914 1 96.75 95 PRO A CA 1
ATOM 719 C C . PRO A 1 95 ? -3.398 -11.391 -8.461 1 96.75 95 PRO A C 1
ATOM 721 O O . PRO A 1 95 ? -2.344 -11.969 -8.195 1 96.75 95 PRO A O 1
ATOM 724 N N . GLY A 1 96 ? -4.234 -11.031 -7.5 1 95.38 96 GLY A N 1
ATOM 725 C CA . GLY A 1 96 ? -4.027 -11.258 -6.078 1 95.38 96 GLY A CA 1
ATOM 726 C C . GLY A 1 96 ? -4.82 -10.305 -5.203 1 95.38 96 GLY A C 1
ATOM 727 O O . GLY A 1 96 ? -5.695 -9.586 -5.691 1 95.38 96 GLY A O 1
ATOM 728 N N . MET A 1 97 ? -4.543 -10.367 -3.941 1 94.81 97 MET A N 1
ATOM 729 C CA . MET A 1 97 ? -5.195 -9.461 -3.004 1 94.81 97 MET A CA 1
ATOM 730 C C . MET A 1 97 ? -4.652 -8.039 -3.15 1 94.81 97 MET A C 1
ATOM 732 O O . MET A 1 97 ? -3.441 -7.824 -3.078 1 94.81 97 MET A O 1
ATOM 736 N N . PRO A 1 98 ? -5.523 -7.09 -3.268 1 95.62 98 PRO A N 1
ATOM 737 C CA . PRO A 1 98 ? -5.086 -5.727 -3.58 1 95.62 98 PRO A CA 1
ATOM 738 C C . PRO A 1 98 ? -4.074 -5.188 -2.568 1 95.62 98 PRO A C 1
ATOM 740 O O . PRO A 1 98 ? -3.041 -4.641 -2.957 1 95.62 98 PRO A O 1
ATOM 743 N N . GLY A 1 99 ? -4.387 -5.34 -1.274 1 95.62 99 GLY A N 1
ATOM 744 C CA . GLY A 1 99 ? -3.471 -4.867 -0.248 1 95.62 99 GLY A CA 1
ATOM 745 C C . GLY A 1 99 ? -2.107 -5.527 -0.314 1 95.62 99 GLY A C 1
ATOM 746 O O . GLY A 1 99 ? -1.08 -4.863 -0.171 1 95.62 99 GLY A O 1
ATOM 747 N N . SER A 1 100 ? -2.068 -6.781 -0.564 1 97.44 100 SER A N 1
ATOM 748 C CA . SER A 1 100 ? -0.83 -7.551 -0.66 1 97.44 100 SER A CA 1
ATOM 749 C C . SER A 1 100 ? -0.029 -7.156 -1.896 1 97.44 100 SER A C 1
ATOM 751 O O . SER A 1 100 ? 1.18 -6.93 -1.812 1 97.44 100 SER A O 1
ATOM 753 N N . LEU A 1 101 ? -0.765 -7.051 -2.992 1 98.25 101 LEU A N 1
ATOM 754 C CA . LEU A 1 101 ? -0.126 -6.664 -4.246 1 98.25 101 LEU A CA 1
ATOM 755 C C . LEU A 1 101 ? 0.514 -5.285 -4.129 1 98.25 101 LEU A C 1
ATOM 757 O O . LEU A 1 101 ? 1.613 -5.062 -4.641 1 98.25 101 LEU A O 1
ATOM 761 N N . SER A 1 102 ? -0.195 -4.402 -3.49 1 97.81 102 SER A N 1
ATOM 762 C CA . SER A 1 102 ? 0.242 -3.016 -3.391 1 97.81 102 SER A CA 1
ATOM 763 C C . SER A 1 102 ? 1.58 -2.908 -2.666 1 97.81 102 SER A C 1
ATOM 765 O O . SER A 1 102 ? 2.434 -2.102 -3.045 1 97.81 102 SER A O 1
ATOM 767 N N . ALA A 1 103 ? 1.755 -3.699 -1.681 1 97.81 103 ALA A N 1
ATOM 768 C CA . ALA A 1 103 ? 2.998 -3.658 -0.914 1 97.81 103 ALA A CA 1
ATOM 769 C C . ALA A 1 103 ? 4.199 -3.99 -1.797 1 97.81 103 ALA A C 1
ATOM 771 O O . ALA A 1 103 ? 5.18 -3.246 -1.826 1 97.81 103 ALA A O 1
ATOM 772 N N . GLY A 1 104 ? 4.102 -5.051 -2.496 1 98.62 104 GLY A N 1
ATOM 773 C CA . GLY A 1 104 ? 5.211 -5.492 -3.324 1 98.62 104 GLY A CA 1
ATOM 774 C C . GLY A 1 104 ? 5.441 -4.605 -4.531 1 98.62 104 GLY A C 1
ATOM 775 O O . GLY A 1 104 ? 6.582 -4.25 -4.84 1 98.62 104 GLY A O 1
ATOM 776 N N . LEU A 1 105 ? 4.383 -4.277 -5.223 1 98.75 105 LEU A N 1
ATOM 777 C CA . LEU A 1 105 ? 4.527 -3.48 -6.438 1 98.75 105 LEU A CA 1
ATOM 778 C C . LEU A 1 105 ? 5.066 -2.09 -6.117 1 98.75 105 LEU A C 1
ATOM 780 O O . LEU A 1 105 ? 5.945 -1.583 -6.816 1 98.75 105 LEU A O 1
ATOM 784 N N . THR A 1 106 ? 4.504 -1.474 -5.074 1 98.56 106 THR A N 1
ATOM 785 C CA . THR A 1 106 ? 4.977 -0.155 -4.668 1 98.56 106 THR A CA 1
ATOM 786 C C . THR A 1 106 ? 6.457 -0.201 -4.297 1 98.56 106 THR A C 1
ATOM 788 O O . THR A 1 106 ? 7.223 0.685 -4.676 1 98.56 106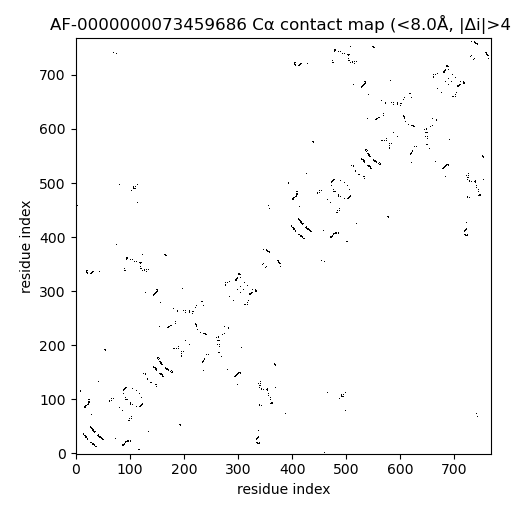 THR A O 1
ATOM 791 N N . PHE A 1 107 ? 6.836 -1.212 -3.592 1 98.75 107 PHE A N 1
ATOM 792 C CA . PHE A 1 107 ? 8.234 -1.382 -3.217 1 98.75 107 PHE A CA 1
ATOM 793 C C . PHE A 1 107 ? 9.117 -1.507 -4.453 1 98.75 107 PHE A C 1
ATOM 795 O O . PHE A 1 107 ? 10.172 -0.88 -4.535 1 98.75 107 PHE A O 1
ATOM 802 N N . GLY A 1 108 ? 8.68 -2.316 -5.348 1 98.75 108 GLY A N 1
ATOM 803 C CA . GLY A 1 108 ? 9.398 -2.475 -6.602 1 98.75 108 GLY A CA 1
ATOM 804 C C . GLY A 1 108 ? 9.516 -1.183 -7.391 1 98.75 108 GLY A C 1
ATOM 805 O O . GLY A 1 108 ? 10.578 -0.878 -7.941 1 98.75 108 GLY A O 1
ATOM 806 N N . LYS A 1 109 ? 8.453 -0.437 -7.516 1 98.56 109 LYS A N 1
ATOM 807 C CA . LYS A 1 109 ? 8.461 0.856 -8.195 1 98.56 109 LYS A CA 1
ATOM 808 C C . LYS A 1 109 ? 9.492 1.794 -7.57 1 98.56 109 LYS A C 1
ATOM 810 O O . LYS A 1 109 ? 10.227 2.477 -8.281 1 98.56 109 LYS A O 1
ATOM 815 N N . ALA A 1 110 ? 9.461 1.818 -6.262 1 98.62 110 ALA A N 1
ATOM 816 C CA . ALA A 1 110 ? 10.383 2.693 -5.547 1 98.62 110 ALA A CA 1
ATOM 817 C C . ALA A 1 110 ? 11.836 2.309 -5.832 1 98.62 110 ALA A C 1
ATOM 819 O O . ALA A 1 110 ? 12.68 3.176 -6.055 1 98.62 110 ALA A O 1
ATOM 820 N N . LEU A 1 111 ? 12.141 1.006 -5.789 1 98.25 111 LEU A N 1
ATOM 821 C CA . LEU A 1 111 ? 13.477 0.535 -6.121 1 98.25 111 LEU A CA 1
ATOM 822 C C . LEU A 1 111 ? 13.852 0.922 -7.547 1 98.25 111 LEU A C 1
ATOM 824 O O . LEU A 1 111 ? 14.984 1.353 -7.801 1 98.25 111 LEU A O 1
ATOM 828 N N . SER A 1 112 ? 12.906 0.723 -8.414 1 97.69 112 SER A N 1
ATOM 829 C CA . SER A 1 112 ? 13.125 1.066 -9.812 1 97.69 112 SER A CA 1
ATOM 830 C C . SER A 1 112 ? 13.531 2.529 -9.969 1 97.69 112 SER A C 1
ATOM 832 O O . SER A 1 112 ? 14.555 2.838 -10.578 1 97.69 112 SER A O 1
ATOM 834 N N . VAL A 1 113 ? 12.805 3.398 -9.344 1 96.81 113 VAL A N 1
ATOM 835 C CA . VAL A 1 113 ? 13.031 4.84 -9.445 1 96.81 113 VAL A CA 1
ATOM 836 C C . VAL A 1 113 ? 14.328 5.211 -8.742 1 96.81 113 VAL A C 1
ATOM 838 O O . VAL A 1 113 ? 15.164 5.934 -9.297 1 96.81 113 VAL A O 1
ATOM 841 N N . GLY A 1 114 ? 14.492 4.695 -7.59 1 96 114 GLY A N 1
ATOM 842 C CA . GLY A 1 114 ? 15.664 5.035 -6.789 1 96 114 GLY A CA 1
ATOM 843 C C . GLY A 1 114 ? 16.969 4.539 -7.391 1 96 114 GLY A C 1
ATOM 844 O O . GLY A 1 114 ? 17.984 5.23 -7.328 1 96 114 GLY A O 1
ATOM 845 N N . LEU A 1 115 ? 16.922 3.344 -7.941 1 95.19 115 LEU A N 1
ATOM 846 C CA . LEU A 1 115 ? 18.125 2.736 -8.5 1 95.19 115 LEU A CA 1
ATOM 847 C C . LEU A 1 115 ? 18.234 3.012 -9.992 1 95.19 115 LEU A C 1
ATOM 849 O O . LEU A 1 115 ? 19.219 2.625 -10.633 1 95.19 115 LEU A O 1
ATOM 853 N N . ARG A 1 116 ? 17.219 3.66 -10.531 1 94.12 116 ARG A N 1
ATOM 854 C CA . ARG A 1 116 ? 17.156 3.953 -11.961 1 94.12 116 ARG A CA 1
ATOM 855 C C . ARG A 1 116 ? 17.281 2.68 -12.789 1 94.12 116 ARG A C 1
ATOM 857 O O . ARG A 1 116 ? 18.109 2.6 -13.703 1 94.12 116 ARG A O 1
ATOM 864 N N . ARG A 1 117 ? 16.5 1.722 -12.461 1 96.06 117 ARG A N 1
ATOM 865 C CA . ARG A 1 117 ? 16.453 0.43 -13.133 1 96.06 117 ARG A CA 1
ATOM 866 C C . ARG A 1 117 ? 15.047 0.138 -13.664 1 96.06 117 ARG A C 1
ATOM 868 O O . ARG A 1 117 ? 14.055 0.541 -13.055 1 96.06 117 ARG A O 1
ATOM 875 N N . PRO A 1 118 ? 14.914 -0.586 -14.781 1 96.5 118 PRO A N 1
ATOM 876 C CA . PRO A 1 118 ? 13.586 -0.892 -15.32 1 96.5 118 PRO A CA 1
ATOM 877 C C . PRO A 1 118 ? 12.773 -1.798 -14.398 1 96.5 118 PRO A C 1
ATOM 879 O O . PRO A 1 118 ? 13.352 -2.564 -13.617 1 96.5 118 PRO A O 1
ATOM 882 N N . LEU A 1 119 ? 11.477 -1.682 -14.539 1 97.75 119 LEU A N 1
ATOM 883 C CA . LEU A 1 119 ? 10.5 -2.451 -13.773 1 97.75 119 LEU A CA 1
ATOM 884 C C . LEU A 1 119 ? 9.664 -3.338 -14.688 1 97.75 119 LEU A C 1
ATOM 886 O O . LEU A 1 119 ? 9.25 -2.906 -15.766 1 97.75 119 LEU A O 1
ATOM 890 N N . VAL A 1 120 ? 9.492 -4.555 -14.297 1 98.38 120 VAL A N 1
ATOM 891 C CA . VAL A 1 120 ? 8.523 -5.414 -14.977 1 98.38 120 VAL A CA 1
ATOM 892 C C . VAL A 1 120 ? 7.473 -5.898 -13.977 1 98.38 120 VAL A C 1
ATOM 894 O O . VAL A 1 120 ? 7.789 -6.645 -13.047 1 98.38 120 VAL A O 1
ATOM 897 N N . GLY A 1 121 ? 6.25 -5.406 -14.117 1 98.69 121 GLY A N 1
ATOM 898 C CA . GLY A 1 121 ? 5.121 -5.961 -13.383 1 98.69 121 GLY A CA 1
ATOM 899 C C . GLY A 1 121 ? 4.629 -7.277 -13.953 1 98.69 121 GLY A C 1
ATOM 900 O O . GLY A 1 121 ? 4.062 -7.312 -15.047 1 98.69 121 GLY A O 1
ATOM 901 N N . VAL A 1 122 ? 4.746 -8.312 -13.172 1 98.81 122 VAL A N 1
ATOM 902 C CA . VAL A 1 122 ? 4.59 -9.664 -13.711 1 98.81 122 VAL A CA 1
ATOM 903 C C . VAL A 1 122 ? 3.232 -10.227 -13.305 1 98.81 122 VAL A C 1
ATOM 905 O O . VAL A 1 122 ? 2.779 -10.016 -12.172 1 98.81 122 VAL A O 1
ATOM 908 N N . HIS A 1 123 ? 2.611 -10.922 -14.195 1 98.62 123 HIS A N 1
ATOM 909 C CA . HIS A 1 123 ? 1.397 -11.68 -13.922 1 98.62 123 HIS A CA 1
ATOM 910 C C . HIS A 1 123 ? 1.7 -12.914 -13.078 1 98.62 123 HIS A C 1
ATOM 912 O O . HIS A 1 123 ? 2.537 -13.742 -13.453 1 98.62 123 HIS A O 1
ATOM 918 N N . HIS A 1 124 ? 1.009 -13.023 -12.031 1 97.5 124 HIS A N 1
ATOM 919 C CA . HIS A 1 124 ? 1.261 -14.07 -11.047 1 97.5 124 HIS A CA 1
ATOM 920 C C . HIS A 1 124 ? 1.165 -15.453 -11.68 1 97.5 124 HIS A C 1
ATOM 922 O O . HIS A 1 124 ? 2.072 -16.281 -11.523 1 97.5 124 HIS A O 1
ATOM 928 N N . MET A 1 125 ? 0.151 -15.695 -12.422 1 96.25 125 MET A N 1
ATOM 929 C CA . MET A 1 125 ? -0.078 -17.016 -12.992 1 96.25 125 MET A CA 1
ATOM 930 C C . MET A 1 125 ? 0.879 -17.281 -14.148 1 96.25 125 MET A C 1
ATOM 932 O O . MET A 1 125 ? 1.245 -18.438 -14.406 1 96.25 125 MET A O 1
ATOM 936 N N . VAL A 1 126 ? 1.272 -16.234 -14.82 1 98.06 126 VAL A N 1
ATOM 937 C CA . VAL A 1 126 ? 2.295 -16.391 -15.852 1 98.06 126 VAL A CA 1
ATOM 938 C C . VAL A 1 126 ? 3.609 -16.828 -15.211 1 98.06 126 VAL A C 1
ATOM 940 O O . VAL A 1 126 ? 4.363 -17.609 -15.789 1 98.06 126 VAL A O 1
ATOM 943 N N . GLY A 1 127 ? 3.869 -16.312 -14.008 1 98.12 127 GLY A N 1
ATOM 944 C CA . GLY A 1 127 ? 5.004 -16.812 -13.258 1 98.12 127 GLY A CA 1
ATOM 945 C C . GLY A 1 127 ? 4.977 -18.312 -13.062 1 98.12 127 GLY A C 1
ATOM 946 O O . GLY A 1 127 ? 5.945 -19 -13.375 1 98.12 127 GLY A O 1
ATOM 947 N N . HIS A 1 128 ? 3.846 -18.797 -12.617 1 96.62 128 HIS A N 1
ATOM 948 C CA . HIS A 1 128 ? 3.666 -20.234 -12.422 1 96.62 128 HIS A CA 1
ATOM 949 C C . HIS A 1 128 ? 3.799 -21 -13.734 1 96.62 128 HIS A C 1
ATOM 951 O O . HIS A 1 128 ? 4.398 -22.078 -13.773 1 96.62 128 HIS A O 1
ATOM 957 N N . LEU A 1 129 ? 3.311 -20.469 -14.727 1 96.75 129 LEU A N 1
ATOM 958 C CA . LEU A 1 129 ? 3.219 -21.094 -16.031 1 96.75 129 LEU A CA 1
ATOM 959 C C . LEU A 1 129 ? 4.602 -21.234 -16.672 1 96.75 129 LEU A C 1
ATOM 961 O O . LEU A 1 129 ? 4.887 -22.234 -17.344 1 96.75 129 LEU A O 1
ATOM 965 N N . LEU A 1 130 ? 5.473 -20.281 -16.469 1 98.19 130 LEU A N 1
ATOM 966 C CA . LEU A 1 130 ? 6.73 -20.203 -17.203 1 98.19 130 LEU A CA 1
ATOM 967 C C . LEU A 1 130 ? 7.871 -20.828 -16.406 1 98.19 130 LEU A C 1
ATOM 969 O O . LEU A 1 130 ? 8.922 -21.156 -16.953 1 98.19 130 LEU A O 1
ATOM 973 N N . VAL A 1 131 ? 7.703 -20.984 -15.102 1 97.88 131 VAL A N 1
ATOM 974 C CA . VAL A 1 131 ? 8.828 -21.312 -14.234 1 97.88 131 VAL A CA 1
ATOM 975 C C . VAL A 1 131 ? 9.391 -22.688 -14.617 1 97.88 131 VAL A C 1
ATOM 977 O O . VAL A 1 131 ? 10.586 -22.938 -14.461 1 97.88 131 VAL A O 1
ATOM 980 N N . PRO A 1 132 ? 8.68 -23.656 -15.188 1 97.06 132 PRO A N 1
ATOM 981 C CA . PRO A 1 132 ? 9.281 -24.922 -15.617 1 97.06 132 PRO A CA 1
ATOM 982 C C . PRO A 1 132 ? 10.328 -24.75 -16.703 1 97.06 132 PRO A C 1
ATOM 984 O O . PRO A 1 132 ? 11.141 -25.641 -16.953 1 97.06 132 PRO A O 1
ATOM 987 N N . ARG A 1 133 ? 10.344 -23.609 -17.344 1 97.69 133 ARG A N 1
ATOM 988 C CA . ARG A 1 133 ? 11.289 -23.328 -18.422 1 97.69 133 ARG A CA 1
ATOM 989 C C . ARG A 1 133 ? 12.609 -22.812 -17.875 1 97.69 133 ARG A C 1
ATOM 991 O O . ARG A 1 133 ? 13.594 -22.703 -18.609 1 97.69 133 ARG A O 1
ATOM 998 N N . LEU A 1 134 ? 12.656 -22.516 -16.609 1 97.75 134 LEU A N 1
ATOM 999 C CA . LEU A 1 134 ? 13.805 -21.859 -15.977 1 97.75 134 LEU A CA 1
ATOM 1000 C C . LEU A 1 134 ? 15.047 -22.734 -16.094 1 97.75 134 LEU A C 1
ATOM 1002 O O . LEU A 1 134 ? 16.094 -22.266 -16.531 1 97.75 134 LEU A O 1
ATOM 1006 N N . ALA A 1 135 ? 14.914 -24 -15.75 1 95.44 135 ALA A N 1
ATOM 1007 C CA . ALA A 1 135 ? 16.062 -24.906 -15.664 1 95.44 135 ALA A CA 1
ATOM 1008 C C . ALA A 1 135 ? 16.703 -25.109 -17.031 1 95.44 135 ALA A C 1
ATOM 1010 O O . ALA A 1 135 ? 17.922 -25.297 -17.125 1 95.44 135 ALA A O 1
ATOM 1011 N N . SER A 1 136 ? 15.961 -24.984 -18.094 1 96.56 136 SER A N 1
ATOM 1012 C CA . SER A 1 136 ? 16.469 -25.219 -19.453 1 96.56 136 SER A CA 1
ATOM 1013 C C . SER A 1 136 ? 16.75 -23.891 -20.156 1 96.56 136 SER A C 1
ATOM 1015 O O . SER A 1 136 ? 16.969 -23.875 -21.375 1 96.56 136 SER A O 1
ATOM 1017 N N . ASN A 1 137 ? 16.672 -22.812 -19.422 1 97.5 137 ASN A N 1
ATOM 1018 C CA . ASN A 1 137 ? 16.875 -21.484 -20.016 1 97.5 137 ASN A CA 1
ATOM 1019 C C . ASN A 1 137 ? 15.867 -21.203 -21.125 1 97.5 137 ASN A C 1
ATOM 1021 O O . ASN A 1 137 ? 16.234 -20.641 -22.156 1 97.5 137 ASN A O 1
ATOM 1025 N N . GLY A 1 138 ? 14.703 -21.719 -20.938 1 96.12 138 GLY A N 1
ATOM 1026 C CA . GLY A 1 138 ? 13.625 -21.422 -21.875 1 96.12 138 GLY A CA 1
ATOM 1027 C C . GLY A 1 138 ? 13.555 -22.391 -23.031 1 96.12 138 GLY A C 1
ATOM 1028 O O . GLY A 1 138 ? 12.727 -22.234 -23.938 1 96.12 138 GLY A O 1
ATOM 1029 N N . ARG A 1 139 ? 14.352 -23.391 -23.109 1 95.62 139 ARG A N 1
ATOM 1030 C CA . ARG A 1 139 ? 14.398 -24.328 -24.219 1 95.62 139 ARG A CA 1
ATOM 1031 C C . ARG A 1 139 ? 13.258 -25.344 -24.141 1 95.62 139 ARG A C 1
ATOM 1033 O O . ARG A 1 139 ? 12.727 -25.781 -25.172 1 95.62 139 ARG A O 1
ATOM 1040 N N . GLU A 1 140 ? 12.93 -25.75 -22.906 1 96 140 GLU A N 1
ATOM 1041 C CA . GLU A 1 140 ? 11.828 -26.672 -22.656 1 96 140 GLU A CA 1
ATOM 1042 C C . GLU A 1 140 ? 10.984 -26.234 -21.469 1 96 140 GLU A C 1
ATOM 1044 O O . GLU A 1 140 ? 11.516 -25.766 -20.469 1 96 140 GLU A O 1
ATOM 1049 N N . PRO A 1 141 ? 9.719 -26.375 -21.609 1 97.38 141 PRO A N 1
ATOM 1050 C CA . PRO A 1 141 ? 8.914 -26.766 -22.766 1 97.38 141 PRO A CA 1
ATOM 1051 C C . PRO A 1 141 ? 8.906 -25.734 -23.875 1 97.38 141 PRO A C 1
ATOM 1053 O O . PRO A 1 141 ? 9.117 -24.547 -23.609 1 97.38 141 PRO A O 1
ATOM 1056 N N . GLN A 1 142 ? 8.695 -26.172 -25 1 97.56 142 GLN A N 1
ATOM 1057 C CA . GLN A 1 142 ? 8.625 -25.281 -26.156 1 97.56 142 GLN A CA 1
ATOM 1058 C C . GLN A 1 142 ? 7.18 -24.875 -26.453 1 97.56 142 GLN A C 1
ATOM 1060 O O . GLN A 1 142 ? 6.27 -25.703 -26.375 1 97.56 142 GLN A O 1
ATOM 1065 N N . PHE A 1 143 ? 7.094 -23.672 -26.844 1 97.5 143 PHE A N 1
ATOM 1066 C CA . PHE A 1 143 ? 5.777 -23.219 -27.297 1 97.5 143 PHE A CA 1
ATOM 1067 C C . PHE A 1 143 ? 5.426 -23.844 -28.641 1 97.5 143 PHE A C 1
ATOM 1069 O O . PHE A 1 143 ? 6.309 -24.094 -29.469 1 97.5 143 PHE A O 1
ATOM 1076 N N . PRO A 1 144 ? 4.129 -24.141 -28.922 1 98.06 144 PRO A N 1
ATOM 1077 C CA . PRO A 1 144 ? 3.041 -24.047 -27.953 1 98.06 144 PRO A CA 1
ATOM 1078 C C . PRO A 1 144 ? 3.021 -25.219 -26.984 1 98.06 144 PRO A C 1
ATOM 1080 O O . PRO A 1 144 ? 3.406 -26.344 -27.344 1 98.06 144 PRO A O 1
ATOM 1083 N N . PHE A 1 145 ? 2.641 -25 -25.797 1 98.31 145 PHE A N 1
ATOM 1084 C CA . PHE A 1 145 ? 2.418 -26.078 -24.844 1 98.31 145 PHE A CA 1
ATOM 1085 C C . PHE A 1 145 ? 1.125 -25.844 -24.062 1 98.31 145 PHE A C 1
ATOM 1087 O O . PHE A 1 145 ? 0.551 -24.766 -24.109 1 98.31 145 PHE A O 1
ATOM 1094 N N . LEU A 1 146 ? 0.633 -26.891 -23.484 1 98.25 146 LEU A N 1
ATOM 1095 C CA . LEU A 1 146 ? -0.566 -26.859 -22.656 1 98.25 146 LEU A CA 1
ATOM 1096 C C . LEU A 1 146 ? -0.202 -26.891 -21.172 1 98.25 146 LEU A C 1
ATOM 1098 O O . LEU A 1 146 ? 0.678 -27.641 -20.766 1 98.25 146 LEU A O 1
ATOM 1102 N N . SER A 1 147 ? -0.846 -25.969 -20.375 1 98.12 147 SER A N 1
ATOM 1103 C CA . SER A 1 147 ? -0.517 -25.859 -18.953 1 98.12 147 SER A CA 1
ATOM 1104 C C . SER A 1 147 ? -1.758 -26.031 -18.094 1 98.12 147 SER A C 1
ATOM 1106 O O . SER A 1 147 ? -2.754 -25.328 -18.281 1 98.12 147 SER A O 1
ATOM 1108 N N . LEU A 1 148 ? -1.675 -26.969 -17.203 1 98.12 148 LEU A N 1
ATOM 1109 C CA . LEU A 1 148 ? -2.648 -27.047 -16.125 1 98.12 148 LEU A CA 1
ATOM 1110 C C . LEU A 1 148 ? -2.164 -26.281 -14.898 1 98.12 148 LEU A C 1
ATOM 1112 O O . LEU A 1 148 ? -1.146 -26.641 -14.297 1 98.12 148 LEU A O 1
ATOM 1116 N N . LEU A 1 149 ? -2.803 -25.234 -14.547 1 97.25 149 LEU A N 1
ATOM 1117 C CA . LEU A 1 149 ? -2.49 -24.453 -13.352 1 97.25 149 LEU A CA 1
ATOM 1118 C C . LEU A 1 149 ? -3.445 -24.781 -12.211 1 97.25 149 LEU A C 1
ATOM 1120 O O . LEU A 1 149 ? -4.645 -24.516 -12.305 1 97.25 149 LEU A O 1
ATOM 1124 N N . VAL A 1 150 ? -2.939 -25.328 -11.148 1 95.88 150 VAL A N 1
ATOM 1125 C CA . VAL A 1 150 ? -3.781 -25.781 -10.047 1 95.88 150 VAL A CA 1
ATOM 1126 C C . VAL A 1 150 ? -3.23 -25.25 -8.719 1 95.88 150 VAL A C 1
ATOM 1128 O O . VAL A 1 150 ? -2.221 -25.75 -8.219 1 95.88 150 VAL A O 1
ATOM 1131 N N . SER A 1 151 ? -3.895 -24.297 -8.172 1 90.88 151 SER A N 1
ATOM 1132 C CA . SER A 1 151 ? -3.516 -23.703 -6.891 1 90.88 151 SER A CA 1
ATOM 1133 C C . SER A 1 151 ? -4.727 -23.531 -5.977 1 90.88 151 SER A C 1
ATOM 1135 O O . SER A 1 151 ? -5.805 -24.062 -6.27 1 90.88 151 SER A O 1
ATOM 1137 N N . GLY A 1 152 ? -4.488 -22.953 -4.852 1 86.19 152 GLY A N 1
ATOM 1138 C CA . GLY A 1 152 ? -5.59 -22.672 -3.945 1 86.19 152 GLY A CA 1
ATOM 1139 C C . GLY A 1 152 ? -6.578 -21.656 -4.504 1 86.19 152 GLY A C 1
ATOM 1140 O O . GLY A 1 152 ? -7.746 -21.656 -4.113 1 86.19 152 GLY A O 1
ATOM 1141 N N . GLY A 1 153 ? -6.129 -20.891 -5.445 1 87.25 153 GLY A N 1
ATOM 1142 C CA . GLY A 1 153 ? -6.988 -19.844 -5.965 1 87.25 153 GLY A CA 1
ATOM 1143 C C . GLY A 1 153 ? -7.32 -20.016 -7.434 1 87.25 153 GLY A C 1
ATOM 1144 O O . GLY A 1 153 ? -8.211 -19.344 -7.957 1 87.25 153 GLY A O 1
ATOM 1145 N N . HIS A 1 154 ? -6.633 -20.938 -8.023 1 91.12 154 HIS A N 1
ATOM 1146 C CA . HIS A 1 154 ? -6.805 -21.047 -9.461 1 91.12 154 HIS A CA 1
ATOM 1147 C C . HIS A 1 154 ? -6.832 -22.516 -9.898 1 91.12 154 HIS A C 1
ATOM 1149 O O . HIS A 1 154 ? -6.145 -23.344 -9.312 1 91.12 154 HIS A O 1
ATOM 1155 N N . THR A 1 155 ? -7.621 -22.828 -10.852 1 96.75 155 THR A N 1
ATOM 1156 C CA . THR A 1 155 ? -7.645 -24.062 -11.625 1 96.75 155 THR A CA 1
ATOM 1157 C C . THR A 1 155 ? -8.023 -23.781 -13.078 1 96.75 155 THR A C 1
ATOM 1159 O O . THR A 1 155 ? -9.164 -23.422 -13.367 1 96.75 155 THR A O 1
ATOM 1162 N N . MET A 1 156 ? -7.09 -23.938 -13.922 1 97.56 156 MET A N 1
ATOM 1163 C CA . MET A 1 156 ? -7.387 -23.641 -15.32 1 97.56 156 MET A CA 1
ATOM 1164 C C . MET A 1 156 ? -6.434 -24.391 -16.25 1 97.56 156 MET A C 1
ATOM 1166 O O . MET A 1 156 ? -5.336 -24.766 -15.844 1 97.56 156 MET A O 1
ATOM 1170 N N . LEU A 1 157 ? -6.926 -24.641 -17.375 1 98.06 157 LEU A N 1
ATOM 1171 C CA . LEU A 1 157 ? -6.152 -25.188 -18.484 1 98.06 157 LEU A CA 1
ATOM 1172 C C . LEU A 1 157 ? -5.875 -24.125 -19.547 1 98.06 157 LEU A C 1
ATOM 1174 O O . LEU A 1 157 ? -6.805 -23.547 -20.094 1 98.06 157 LEU A O 1
ATOM 1178 N N . VAL A 1 158 ? -4.547 -23.953 -19.797 1 98.5 158 VAL A N 1
ATOM 1179 C CA . VAL A 1 158 ? -4.168 -22.797 -20.609 1 98.5 158 VAL A CA 1
ATOM 1180 C C . VAL A 1 158 ? -3.295 -23.25 -21.781 1 98.5 158 VAL A C 1
ATOM 1182 O O . VAL A 1 158 ? -2.32 -23.984 -21.578 1 98.5 158 VAL A O 1
ATOM 1185 N N . LEU A 1 159 ? -3.668 -22.891 -22.984 1 98.56 159 LEU A N 1
ATOM 1186 C CA . LEU A 1 159 ? -2.822 -23.047 -24.156 1 98.56 159 LEU A CA 1
ATOM 1187 C C . LEU A 1 159 ? -1.918 -21.828 -24.344 1 98.56 159 LEU A C 1
ATOM 1189 O O . LEU A 1 159 ? -2.402 -20.719 -24.531 1 98.56 159 LEU A O 1
ATOM 1193 N N . SER A 1 160 ? -0.626 -22.062 -24.266 1 98.44 160 SER A N 1
ATOM 1194 C CA . SER A 1 160 ? 0.334 -20.969 -24.391 1 98.44 160 SER A CA 1
ATOM 1195 C C . SER A 1 160 ? 1.097 -21.047 -25.703 1 98.44 160 SER A C 1
ATOM 1197 O O . SER A 1 160 ? 1.749 -22.062 -25.984 1 98.44 160 SER A O 1
ATOM 1199 N N . ARG A 1 161 ? 1.085 -20.062 -26.5 1 98.06 161 ARG A N 1
ATOM 1200 C CA . ARG A 1 161 ? 1.753 -20.016 -27.797 1 98.06 161 ARG A CA 1
ATOM 1201 C C . ARG A 1 161 ? 3.061 -19.234 -27.719 1 98.06 161 ARG A C 1
ATOM 1203 O O . ARG A 1 161 ? 3.928 -19.375 -28.578 1 98.06 161 ARG A O 1
ATOM 1210 N N . SER A 1 162 ? 3.178 -18.359 -26.781 1 97.94 162 SER A N 1
ATOM 1211 C CA . SER A 1 162 ? 4.371 -17.609 -26.391 1 97.94 162 SER A CA 1
ATOM 1212 C C . SER A 1 162 ? 4.309 -17.156 -24.938 1 97.94 162 SER A C 1
ATOM 1214 O O . SER A 1 162 ? 3.355 -17.484 -24.234 1 97.94 162 SER A O 1
ATOM 1216 N N . ALA A 1 163 ? 5.281 -16.422 -24.531 1 97.88 163 ALA A N 1
ATOM 1217 C CA . ALA A 1 163 ? 5.301 -15.945 -23.156 1 97.88 163 ALA A CA 1
ATOM 1218 C C . ALA A 1 163 ? 4.215 -14.906 -22.922 1 97.88 163 ALA A C 1
ATOM 1220 O O . ALA A 1 163 ? 3.893 -14.578 -21.781 1 97.88 163 ALA A O 1
ATOM 1221 N N . VAL A 1 164 ? 3.578 -14.352 -24.031 1 98 164 VAL A N 1
ATOM 1222 C CA . VAL A 1 164 ? 2.623 -13.266 -23.844 1 98 164 VAL A CA 1
ATOM 1223 C C . VAL A 1 164 ? 1.285 -13.641 -24.484 1 98 164 VAL A C 1
ATOM 1225 O O . VAL A 1 164 ? 0.347 -12.836 -24.484 1 98 164 VAL A O 1
ATOM 1228 N N . ASP A 1 165 ? 1.176 -14.805 -25.062 1 98.19 165 ASP A N 1
ATOM 1229 C CA . ASP A 1 165 ? -0.048 -15.25 -25.734 1 98.19 165 ASP A CA 1
ATOM 1230 C C . ASP A 1 165 ? -0.579 -16.531 -25.094 1 98.19 165 ASP A C 1
ATOM 1232 O O . ASP A 1 165 ? -0.081 -17.625 -25.375 1 98.19 165 ASP A O 1
ATOM 1236 N N . HIS A 1 166 ? -1.647 -16.328 -24.375 1 98.38 166 HIS A N 1
ATOM 1237 C CA . HIS A 1 166 ? -2.262 -17.406 -23.625 1 98.38 166 HIS A CA 1
ATOM 1238 C C . HIS A 1 166 ? -3.766 -17.469 -23.875 1 98.38 166 HIS A C 1
ATOM 1240 O O . HIS A 1 166 ? -4.422 -16.438 -23.984 1 98.38 166 HIS A O 1
ATOM 1246 N N . GLU A 1 167 ? -4.273 -18.641 -23.969 1 98.25 167 GLU A N 1
ATOM 1247 C CA . GLU A 1 167 ? -5.707 -18.875 -24.125 1 98.25 167 GLU A CA 1
ATOM 1248 C C . GLU A 1 167 ? -6.219 -19.859 -23.078 1 98.25 167 GLU A C 1
ATOM 1250 O O . GLU A 1 167 ? -5.707 -20.969 -22.953 1 98.25 167 GLU A O 1
ATOM 1255 N N . VAL A 1 168 ? -7.203 -19.406 -22.359 1 98 168 VAL A N 1
ATOM 1256 C CA . VAL A 1 168 ? -7.812 -20.297 -21.375 1 98 168 VAL A CA 1
ATOM 1257 C C . VAL A 1 168 ? -8.805 -21.219 -22.062 1 98 168 VAL A C 1
ATOM 1259 O O . VAL A 1 168 ? -9.805 -20.781 -22.625 1 98 168 VAL A O 1
ATOM 1262 N N . LEU A 1 169 ? -8.586 -22.5 -22 1 97.5 169 LEU A N 1
ATOM 1263 C CA . LEU A 1 169 ? -9.461 -23.484 -22.641 1 97.5 169 LEU A CA 1
ATOM 1264 C C . LEU A 1 169 ? -10.523 -23.969 -21.656 1 97.5 169 LEU A C 1
ATOM 1266 O O . LEU A 1 169 ? -11.617 -24.359 -22.062 1 97.5 169 LEU A O 1
ATOM 1270 N N . CYS A 1 170 ? -10.148 -24 -20.422 1 97.06 170 CYS A N 1
ATOM 1271 C CA . CYS A 1 170 ? -11.031 -24.484 -19.359 1 97.06 170 CYS A CA 1
ATOM 1272 C C . CYS A 1 170 ? -10.703 -23.797 -18.031 1 97.06 170 CYS A C 1
ATOM 1274 O O . CYS A 1 170 ? -9.531 -23.609 -17.703 1 97.06 170 CYS A O 1
ATOM 1276 N N . ASN A 1 171 ? -11.688 -23.391 -17.328 1 96.88 171 ASN A N 1
ATOM 1277 C CA . ASN A 1 171 ? -11.555 -22.719 -16.047 1 96.88 171 ASN A CA 1
ATOM 1278 C C . ASN A 1 171 ? -12.57 -23.234 -15.031 1 96.88 171 ASN A C 1
ATOM 1280 O O . ASN A 1 171 ? -13.586 -23.812 -15.414 1 96.88 171 ASN A O 1
ATOM 1284 N N . THR A 1 172 ? -12.25 -23.047 -13.812 1 96.19 172 THR A N 1
ATOM 1285 C CA . THR A 1 172 ? -13.227 -23.422 -12.797 1 96.19 172 THR A CA 1
ATOM 1286 C C . THR A 1 172 ? -14.336 -22.391 -12.703 1 96.19 172 THR A C 1
ATOM 1288 O O . THR A 1 172 ? -14.094 -21.188 -12.852 1 96.19 172 THR A O 1
ATOM 1291 N N . ILE A 1 173 ? -15.484 -22.797 -12.461 1 94.56 173 ILE A N 1
ATOM 1292 C CA . ILE A 1 173 ? -16.625 -21.891 -12.391 1 94.56 173 ILE A CA 1
ATOM 1293 C C . ILE A 1 173 ? -16.953 -21.578 -10.938 1 94.56 173 ILE A C 1
ATOM 1295 O O . ILE A 1 173 ? -17.781 -20.703 -10.648 1 94.56 173 ILE A O 1
ATOM 1299 N N . ASP A 1 174 ? -16.375 -22.25 -10.016 1 94.25 174 ASP A N 1
ATOM 1300 C CA . ASP A 1 174 ? -16.578 -22.016 -8.594 1 94.25 174 ASP A CA 1
ATOM 1301 C C . ASP A 1 174 ? -15.258 -21.984 -7.836 1 94.25 174 ASP A C 1
ATOM 1303 O O . ASP A 1 174 ? -14.383 -21.172 -8.148 1 94.25 174 ASP A O 1
ATOM 1307 N N . VAL A 1 175 ? -15.016 -22.953 -6.91 1 94.19 175 VAL A N 1
ATOM 1308 C CA . VAL A 1 175 ? -13.789 -22.891 -6.121 1 94.19 175 VAL A CA 1
ATOM 1309 C C . VAL A 1 175 ? -12.672 -23.641 -6.855 1 94.19 175 VAL A C 1
ATOM 1311 O O . VAL A 1 175 ? -12.93 -24.469 -7.715 1 94.19 175 VAL A O 1
ATOM 1314 N N . ALA A 1 176 ? -11.477 -23.281 -6.531 1 95.19 176 ALA A N 1
ATOM 1315 C CA . ALA A 1 176 ? -10.32 -23.953 -7.109 1 95.19 176 ALA A CA 1
ATOM 1316 C C . ALA A 1 176 ? -10.102 -25.328 -6.461 1 95.19 176 ALA A C 1
ATOM 1318 O O . ALA A 1 176 ? -10.617 -25.594 -5.371 1 95.19 176 ALA A O 1
ATOM 1319 N N . VAL A 1 177 ? -9.398 -26.125 -7.195 1 96.56 177 VAL A N 1
ATOM 1320 C CA . VAL A 1 177 ? -9.172 -27.5 -6.766 1 96.56 177 VAL A CA 1
ATOM 1321 C C . VAL A 1 177 ? -8.438 -27.5 -5.43 1 96.56 177 VAL A C 1
ATOM 1323 O O . VAL A 1 177 ? -8.742 -28.312 -4.551 1 96.56 177 VAL A O 1
ATOM 1326 N N . GLY A 1 178 ? -7.406 -26.609 -5.297 1 93.31 178 GLY A N 1
ATOM 1327 C CA . GLY A 1 178 ? -6.68 -26.547 -4.039 1 93.31 178 GLY A CA 1
ATOM 1328 C C . GLY A 1 178 ? -7.562 -26.188 -2.857 1 93.31 178 GLY A C 1
ATOM 1329 O O . GLY A 1 178 ? -7.434 -26.766 -1.778 1 93.31 178 GLY A O 1
ATOM 1330 N N . ASP A 1 179 ? -8.406 -25.297 -3.006 1 91.19 179 ASP A N 1
ATOM 1331 C CA . ASP A 1 179 ? -9.359 -24.906 -1.978 1 91.19 179 ASP A CA 1
ATOM 1332 C C . ASP A 1 179 ? -10.289 -26.062 -1.614 1 91.19 179 ASP A C 1
ATOM 1334 O O . ASP A 1 179 ? -10.602 -26.266 -0.439 1 91.19 179 ASP A O 1
ATOM 1338 N N . ALA A 1 180 ? -10.789 -26.703 -2.576 1 94.94 180 ALA A N 1
ATOM 1339 C CA . ALA A 1 180 ? -11.672 -27.844 -2.354 1 94.94 180 ALA A CA 1
ATOM 1340 C C . ALA A 1 180 ? -10.969 -28.938 -1.549 1 94.94 180 ALA A C 1
ATOM 1342 O O . ALA A 1 180 ? -11.539 -29.484 -0.606 1 94.94 180 ALA A O 1
ATOM 1343 N N . LEU A 1 181 ? -9.789 -29.234 -1.962 1 95.25 181 LEU A N 1
ATOM 1344 C CA . LEU A 1 181 ? -9.008 -30.234 -1.244 1 95.25 181 LEU A CA 1
ATOM 1345 C C . LEU A 1 181 ? -8.781 -29.812 0.204 1 95.25 181 LEU A C 1
ATOM 1347 O O . LEU A 1 181 ? -8.938 -30.625 1.123 1 95.25 181 LEU A O 1
ATOM 1351 N N . ASP A 1 182 ? -8.43 -28.578 0.415 1 91 182 ASP A N 1
ATOM 1352 C CA . ASP A 1 182 ? -8.172 -28.047 1.75 1 91 182 ASP A CA 1
ATOM 1353 C C . ASP A 1 182 ? -9.422 -28.125 2.625 1 91 182 ASP A C 1
ATOM 1355 O O . ASP A 1 182 ? -9.352 -28.547 3.783 1 91 182 ASP A O 1
ATOM 1359 N N . LYS A 1 183 ? -10.516 -27.703 2.104 1 91 183 LYS A N 1
ATOM 1360 C CA . LYS A 1 183 ? -11.766 -27.703 2.861 1 91 183 LYS A CA 1
ATOM 1361 C C . LYS A 1 183 ? -12.203 -29.125 3.205 1 91 183 LYS A C 1
ATOM 1363 O O . LYS A 1 183 ? -12.656 -29.391 4.32 1 91 183 LYS A O 1
ATOM 1368 N N . CYS A 1 184 ? -12.117 -30 2.295 1 93.75 184 CYS A N 1
ATOM 1369 C CA . CYS A 1 184 ? -12.453 -31.391 2.559 1 93.75 184 CYS A CA 1
ATOM 1370 C C . CYS A 1 184 ? -11.531 -31.984 3.617 1 93.75 184 CYS A C 1
ATOM 1372 O O . CYS A 1 184 ? -11.984 -32.719 4.496 1 93.75 184 CYS A O 1
ATOM 1374 N N . ALA A 1 185 ? -10.273 -31.625 3.496 1 93.06 185 ALA A N 1
ATOM 1375 C CA . ALA A 1 185 ? -9.297 -32.125 4.473 1 93.06 185 ALA A CA 1
ATOM 1376 C C . ALA A 1 185 ? -9.625 -31.609 5.871 1 93.06 185 ALA A C 1
ATOM 1378 O O . ALA A 1 185 ? -9.461 -32.344 6.855 1 93.06 185 ALA A O 1
ATOM 1379 N N . ARG A 1 186 ? -10.047 -30.422 5.934 1 89.5 186 ARG A N 1
ATOM 1380 C CA . ARG A 1 186 ? -10.414 -29.844 7.219 1 89.5 186 ARG A CA 1
ATOM 1381 C C . ARG A 1 186 ? -11.57 -30.594 7.852 1 89.5 186 ARG A C 1
ATOM 1383 O O . ARG A 1 186 ? -11.602 -30.781 9.07 1 89.5 186 ARG A O 1
ATOM 1390 N N . VAL A 1 187 ? -12.508 -30.953 7.074 1 90.06 187 VAL A N 1
ATOM 1391 C CA . VAL A 1 187 ? -13.664 -31.703 7.555 1 90.06 187 VAL A CA 1
ATOM 1392 C C . VAL A 1 187 ? -13.203 -33.062 8.125 1 90.06 187 VAL A C 1
ATOM 1394 O O . VAL A 1 187 ? -13.797 -33.562 9.07 1 90.06 187 VAL A O 1
ATOM 1397 N N . LEU A 1 188 ? -12.148 -33.562 7.605 1 91.94 188 LEU A N 1
ATOM 1398 C CA . LEU A 1 188 ? -11.602 -34.844 8.047 1 91.94 188 LEU A CA 1
ATOM 1399 C C . LEU A 1 188 ? -10.75 -34.656 9.297 1 91.94 188 LEU A C 1
ATOM 1401 O O . LEU A 1 188 ? -10.195 -35.625 9.82 1 91.94 188 LEU A O 1
ATOM 1405 N N . GLY A 1 189 ? -10.562 -33.344 9.703 1 88.69 189 GLY A N 1
ATOM 1406 C CA . GLY A 1 189 ? -9.836 -33.062 10.93 1 88.69 189 GLY A CA 1
ATOM 1407 C C . GLY A 1 189 ? -8.367 -32.75 10.695 1 88.69 189 GLY A C 1
ATOM 1408 O O . GLY A 1 189 ? -7.586 -32.688 11.648 1 88.69 189 GLY A O 1
ATOM 1409 N N . LEU A 1 190 ? -8 -32.688 9.508 1 88.38 190 LEU A N 1
ATOM 1410 C CA . LEU A 1 190 ? -6.613 -32.344 9.219 1 88.38 190 LEU A CA 1
ATOM 1411 C C . LEU A 1 190 ? -6.383 -30.859 9.391 1 88.38 190 LEU A C 1
ATOM 1413 O O . LEU A 1 190 ? -7.293 -30.047 9.172 1 88.38 190 LEU A O 1
ATOM 1417 N N . ARG A 1 191 ? -5.234 -30.422 9.891 1 78.25 191 ARG A N 1
ATOM 1418 C CA . ARG A 1 191 ? -4.926 -29.031 10.195 1 78.25 191 ARG A CA 1
ATOM 1419 C C . ARG A 1 191 ? -3.572 -28.625 9.609 1 78.25 191 ARG A C 1
ATOM 1421 O O . ARG A 1 191 ? -2.768 -29.5 9.25 1 78.25 191 ARG A O 1
ATOM 1428 N N . GLY A 1 192 ? -3.383 -27.25 9.398 1 74 192 GLY A N 1
ATOM 1429 C CA . GLY A 1 192 ? -2.125 -26.719 8.906 1 74 192 GLY A CA 1
ATOM 1430 C C . GLY A 1 192 ? -2.307 -25.641 7.848 1 74 192 GLY A C 1
ATOM 1431 O O . GLY A 1 192 ? -3.426 -25.188 7.602 1 74 192 GLY A O 1
ATOM 1432 N N . ASN A 1 193 ? -1.164 -25.047 7.246 1 65.75 193 ASN A N 1
ATOM 1433 C CA . ASN A 1 193 ? -1.209 -24.016 6.223 1 65.75 193 ASN A CA 1
ATOM 1434 C C . ASN A 1 193 ? -1.467 -24.594 4.84 1 65.75 193 ASN A C 1
ATOM 1436 O O . ASN A 1 193 ? -2.201 -24.016 4.039 1 65.75 193 ASN A O 1
ATOM 1440 N N . MET A 1 194 ? -0.911 -25.734 4.523 1 74.25 194 MET A N 1
ATOM 1441 C CA . MET A 1 194 ? -1.136 -26.469 3.289 1 74.25 194 MET A CA 1
ATOM 1442 C C . MET A 1 194 ? -1.765 -27.828 3.578 1 74.25 194 MET A C 1
ATOM 1444 O O . MET A 1 194 ? -1.09 -28.859 3.508 1 74.25 194 MET A O 1
ATOM 1448 N N . ILE A 1 195 ? -3.09 -27.781 3.691 1 78.81 195 ILE A N 1
ATOM 1449 C CA . ILE A 1 195 ? -3.801 -28.922 4.262 1 78.81 195 ILE A CA 1
ATOM 1450 C C . ILE A 1 195 ? -3.93 -30.016 3.219 1 78.81 195 ILE A C 1
ATOM 1452 O O . ILE A 1 195 ? -3.902 -31.203 3.555 1 78.81 195 ILE A O 1
ATOM 1456 N N . ALA A 1 196 ? -3.957 -29.609 2.021 1 84.75 196 ALA A N 1
ATOM 1457 C CA . ALA A 1 196 ? -4.027 -30.594 0.95 1 84.75 196 ALA A CA 1
ATOM 1458 C C . ALA A 1 196 ? -2.779 -31.469 0.929 1 84.75 196 ALA A C 1
ATOM 1460 O O . ALA A 1 196 ? -2.863 -32.688 0.681 1 84.75 196 ALA A O 1
ATOM 1461 N N . ARG A 1 197 ? -1.688 -30.828 1.159 1 85.12 197 ARG A N 1
ATOM 1462 C CA . ARG A 1 197 ? -0.443 -31.578 1.234 1 85.12 197 ARG A CA 1
ATOM 1463 C C . ARG A 1 197 ? -0.461 -32.562 2.412 1 85.12 197 ARG A C 1
ATOM 1465 O O . ARG A 1 197 ? 0.038 -33.656 2.307 1 85.12 197 ARG A O 1
ATOM 1472 N N . GLU A 1 198 ? -1.01 -32.125 3.461 1 88 198 GLU A N 1
ATOM 1473 C CA . GLU A 1 198 ? -1.144 -33 4.637 1 88 198 GLU A CA 1
ATOM 1474 C C . GLU A 1 198 ? -2.057 -34.188 4.355 1 88 198 GLU A C 1
ATOM 1476 O O . GLU A 1 198 ? -1.832 -35.281 4.867 1 88 198 GLU A O 1
ATOM 1481 N N . MET A 1 199 ? -3.037 -33.938 3.623 1 93 199 MET A N 1
ATOM 1482 C CA . MET A 1 199 ? -3.957 -35.031 3.262 1 93 199 MET A CA 1
ATOM 1483 C C . MET A 1 199 ? -3.25 -36.094 2.424 1 93 199 MET A C 1
ATOM 1485 O O . MET A 1 199 ? -3.438 -37.281 2.646 1 93 199 MET A O 1
ATOM 1489 N N . GLU A 1 200 ? -2.461 -35.656 1.475 1 92.94 200 GLU A N 1
ATOM 1490 C CA . GLU A 1 200 ? -1.674 -36.562 0.674 1 92.94 200 GLU A CA 1
ATOM 1491 C C . GLU A 1 200 ? -0.752 -37.406 1.553 1 92.94 200 GLU A C 1
ATOM 1493 O O . GLU A 1 200 ? -0.659 -38.625 1.377 1 92.94 200 GLU A O 1
ATOM 1498 N N . ARG A 1 201 ? -0.104 -36.719 2.436 1 91.38 201 ARG A N 1
ATOM 1499 C CA . ARG A 1 201 ? 0.795 -37.406 3.354 1 91.38 201 ARG A CA 1
ATOM 1500 C C . ARG A 1 201 ? 0.04 -38.438 4.191 1 91.38 201 ARG A C 1
ATOM 1502 O O . ARG A 1 201 ? 0.525 -39.531 4.402 1 91.38 201 ARG A O 1
ATOM 1509 N N . PHE A 1 202 ? -1.098 -38.062 4.637 1 94.31 202 PHE A N 1
ATOM 1510 C CA . PHE A 1 202 ? -1.954 -38.906 5.449 1 94.31 202 PHE A CA 1
ATOM 1511 C C . PHE A 1 202 ? -2.334 -40.156 4.688 1 94.31 202 PHE A C 1
ATOM 1513 O O . PHE A 1 202 ? -2.283 -41.281 5.234 1 94.31 202 PHE A O 1
ATOM 1520 N N . ILE A 1 203 ? -2.65 -40.031 3.482 1 95.75 203 ILE A N 1
ATOM 1521 C CA . ILE A 1 203 ? -2.992 -41.156 2.613 1 95.75 203 ILE A CA 1
ATOM 1522 C C . ILE A 1 203 ? -1.77 -42.062 2.418 1 95.75 203 ILE A C 1
ATOM 1524 O O . ILE A 1 203 ? -1.866 -43.281 2.518 1 95.75 203 ILE A O 1
ATOM 1528 N N . ASP A 1 204 ? -0.618 -41.469 2.238 1 94.88 204 ASP A N 1
ATOM 1529 C CA . ASP A 1 204 ? 0.605 -42.156 1.861 1 94.88 204 ASP A CA 1
ATOM 1530 C C . ASP A 1 204 ? 1.199 -42.906 3.053 1 94.88 204 ASP A C 1
ATOM 1532 O O . ASP A 1 204 ? 2.059 -43.781 2.883 1 94.88 204 ASP A O 1
ATOM 1536 N N . GLU A 1 205 ? 0.823 -42.594 4.227 1 95.06 205 GLU A N 1
ATOM 1537 C CA . GLU A 1 205 ? 1.28 -43.312 5.418 1 95.06 205 GLU A CA 1
ATOM 1538 C C . GLU A 1 205 ? 0.833 -44.75 5.398 1 95.06 205 GLU A C 1
ATOM 1540 O O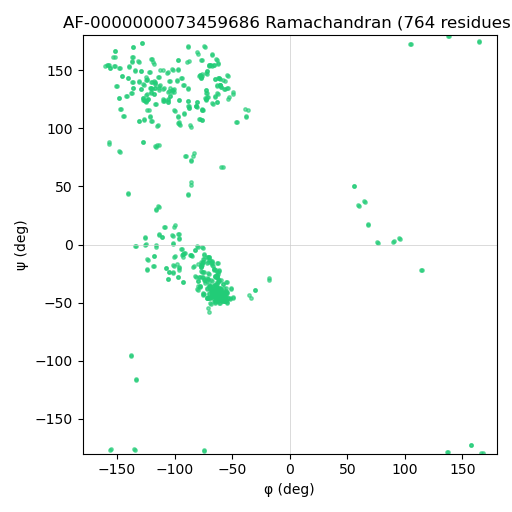 . GLU A 1 205 ? 1.499 -45.625 5.969 1 95.06 205 GLU A O 1
ATOM 1545 N N . ASP A 1 206 ? -0.341 -45.062 4.809 1 95.56 206 ASP A N 1
ATOM 1546 C CA . ASP A 1 206 ? -0.879 -46.406 4.672 1 95.56 206 ASP A CA 1
ATOM 1547 C C . ASP A 1 206 ? -1.699 -46.531 3.389 1 95.56 206 ASP A C 1
ATOM 1549 O O . ASP A 1 206 ? -2.922 -46.688 3.441 1 95.56 206 ASP A O 1
ATOM 1553 N N . PRO A 1 207 ? -0.99 -46.719 2.314 1 93.12 207 PRO A N 1
ATOM 1554 C CA . PRO A 1 207 ? -1.686 -46.75 1.025 1 93.12 207 PRO A CA 1
ATOM 1555 C C . PRO A 1 207 ? -2.658 -47.906 0.906 1 93.12 207 PRO A C 1
ATOM 1557 O O . PRO A 1 207 ? -3.799 -47.75 0.474 1 93.12 207 PRO A O 1
ATOM 1560 N N . PRO A 1 208 ? -2.303 -49.094 1.306 1 94.38 208 PRO A N 1
ATOM 1561 C CA . PRO A 1 208 ? -3.277 -50.188 1.225 1 94.38 208 PRO A CA 1
ATOM 1562 C C . PRO A 1 208 ? -4.508 -49.938 2.092 1 94.38 208 PRO A C 1
ATOM 1564 O O . PRO A 1 208 ? -5.629 -50.25 1.682 1 94.38 208 PRO A O 1
ATOM 1567 N N . GLY A 1 209 ? -4.305 -49.406 3.236 1 93.69 209 GLY A N 1
ATOM 1568 C CA . GLY A 1 209 ? -5.418 -49.094 4.121 1 93.69 209 GLY A CA 1
ATOM 1569 C C . GLY A 1 209 ? -6.363 -48.062 3.551 1 93.69 209 GLY A C 1
ATOM 1570 O O . GLY A 1 209 ? -7.578 -48.156 3.752 1 93.69 209 GLY A O 1
ATOM 1571 N N . ALA A 1 210 ? -5.805 -47.125 2.885 1 94.75 210 ALA A N 1
ATOM 1572 C CA . ALA A 1 210 ? -6.594 -46.031 2.322 1 94.75 210 ALA A CA 1
ATOM 1573 C C . ALA A 1 210 ? -7.523 -46.531 1.223 1 94.75 210 ALA A C 1
ATOM 1575 O O . ALA A 1 210 ? -8.547 -45.906 0.931 1 94.75 210 ALA A O 1
ATOM 1576 N N . ARG A 1 211 ? -7.234 -47.719 0.69 1 94 211 ARG A N 1
ATOM 1577 C CA . ARG A 1 211 ? -7.984 -48.219 -0.46 1 94 211 ARG A CA 1
ATOM 1578 C C . ARG A 1 211 ? -9.102 -49.156 -0.023 1 94 211 ARG A C 1
ATOM 1580 O O . ARG A 1 211 ? -9.836 -49.688 -0.858 1 94 211 ARG A O 1
ATOM 1587 N N . ARG A 1 212 ? -9.25 -49.25 1.243 1 93.25 212 ARG A N 1
ATOM 1588 C CA . ARG A 1 212 ? -10.289 -50.125 1.777 1 93.25 212 ARG A CA 1
ATOM 1589 C C . ARG A 1 212 ? -11.641 -49.438 1.818 1 93.25 212 ARG A C 1
ATOM 1591 O O . ARG A 1 212 ? -12.18 -49.156 2.896 1 93.25 212 ARG A O 1
ATOM 1598 N N . ARG A 1 213 ? -12.258 -49.312 0.774 1 91.06 213 ARG A N 1
ATOM 1599 C CA . ARG A 1 213 ? -13.484 -48.531 0.596 1 91.06 213 ARG A CA 1
ATOM 1600 C C . ARG A 1 213 ? -14.617 -49.094 1.46 1 91.06 213 ARG A C 1
ATOM 1602 O O . ARG A 1 213 ? -15.531 -48.375 1.839 1 91.06 213 ARG A O 1
ATOM 1609 N N . GLU A 1 214 ? -14.539 -50.312 1.764 1 91 214 GLU A N 1
ATOM 1610 C CA . GLU A 1 214 ? -15.594 -50.969 2.525 1 91 214 GLU A CA 1
ATOM 1611 C C . GLU A 1 214 ? -15.703 -50.406 3.934 1 91 214 GLU A C 1
ATOM 1613 O O . GLU A 1 214 ? -16.766 -50.469 4.562 1 91 214 GLU A O 1
ATOM 1618 N N . LEU A 1 215 ? -14.688 -49.812 4.402 1 89.5 215 LEU A N 1
ATOM 1619 C CA . LEU A 1 215 ? -14.68 -49.25 5.746 1 89.5 215 LEU A CA 1
ATOM 1620 C C . LEU A 1 215 ? -15.586 -48.031 5.828 1 89.5 215 LEU A C 1
ATOM 1622 O O . LEU A 1 215 ? -16.172 -47.75 6.875 1 89.5 215 LEU A O 1
ATOM 1626 N N . LEU A 1 216 ? -15.625 -47.25 4.773 1 89.88 216 LEU A N 1
ATOM 1627 C CA . LEU A 1 216 ? -16.438 -46.031 4.719 1 89.88 216 LEU A CA 1
ATOM 1628 C C . LEU A 1 216 ? -16.75 -45.656 3.277 1 89.88 216 LEU A C 1
ATOM 1630 O O . LEU A 1 216 ? -16.078 -44.781 2.703 1 89.88 216 LEU A O 1
ATOM 1634 N N . PRO A 1 217 ? -17.75 -46.188 2.752 1 89.62 217 PRO A N 1
ATOM 1635 C CA . PRO A 1 217 ? -18.109 -45.844 1.377 1 89.62 217 PRO A CA 1
ATOM 1636 C C . PRO A 1 217 ? -18.75 -44.469 1.274 1 89.62 217 PRO A C 1
ATOM 1638 O O . PRO A 1 217 ? -19.797 -44.219 1.876 1 89.62 217 PRO A O 1
ATOM 1641 N N . LEU A 1 218 ? -18.031 -43.594 0.573 1 90.19 218 LEU A N 1
ATOM 1642 C CA . LEU A 1 218 ? -18.578 -42.25 0.326 1 90.19 218 LEU A CA 1
ATOM 1643 C C . LEU A 1 218 ? -19.219 -42.188 -1.056 1 90.19 218 LEU A C 1
ATOM 1645 O O . LEU A 1 218 ? -18.719 -42.781 -2.008 1 90.19 218 LEU A O 1
ATOM 1649 N N . VAL A 1 219 ? -20.328 -41.5 -1.111 1 89.56 219 VAL A N 1
ATOM 1650 C CA . VAL A 1 219 ? -20.938 -41.188 -2.402 1 89.56 219 VAL A CA 1
ATOM 1651 C C . VAL A 1 219 ? -20.516 -39.781 -2.848 1 89.56 219 VAL A C 1
ATOM 1653 O O . VAL A 1 219 ? -21 -38.781 -2.312 1 89.56 219 VAL A O 1
ATOM 1656 N N . LEU A 1 220 ? -19.641 -39.75 -3.781 1 91.94 220 LEU A N 1
ATOM 1657 C CA . LEU A 1 220 ? -19.125 -38.5 -4.262 1 91.94 220 LEU A CA 1
ATOM 1658 C C . LEU A 1 220 ? -19.672 -38.156 -5.645 1 91.94 220 LEU A C 1
ATOM 1660 O O . LEU A 1 220 ? -19.922 -39.062 -6.449 1 91.94 220 LEU A O 1
ATOM 1664 N N . PRO A 1 221 ? -19.844 -36.906 -5.91 1 91.12 221 PRO A N 1
ATOM 1665 C CA . PRO A 1 221 ? -20.516 -36.5 -7.145 1 91.12 221 PRO A CA 1
ATOM 1666 C C . PRO A 1 221 ? -19.578 -36.531 -8.359 1 91.12 221 PRO A C 1
ATOM 1668 O O . PRO A 1 221 ? -18.375 -36.719 -8.211 1 91.12 221 PRO A O 1
ATOM 1671 N N . THR A 1 222 ? -20.219 -36.469 -9.477 1 88.06 222 THR A N 1
ATOM 1672 C CA . THR A 1 222 ? -19.562 -36.219 -10.75 1 88.06 222 THR A CA 1
ATOM 1673 C C . THR A 1 222 ? -20.047 -34.875 -11.336 1 88.06 222 THR A C 1
ATOM 1675 O O . THR A 1 222 ? -20.922 -34.844 -12.203 1 88.06 222 THR A O 1
ATOM 1678 N N . PRO A 1 223 ? -19.406 -33.844 -10.922 1 86.31 223 PRO A N 1
ATOM 1679 C CA . PRO A 1 223 ? -19.891 -32.531 -11.336 1 86.31 223 PRO A CA 1
ATOM 1680 C C . PRO A 1 223 ? -19.938 -32.375 -12.852 1 86.31 223 PRO A C 1
ATOM 1682 O O . PRO A 1 223 ? -19.047 -32.875 -13.555 1 86.31 223 PRO A O 1
ATOM 1685 N N . LEU A 1 224 ? -21 -31.688 -13.414 1 78.69 224 LEU A N 1
ATOM 1686 C CA . LEU A 1 224 ? -21.188 -31.312 -14.812 1 78.69 224 LEU A CA 1
ATOM 1687 C C . LEU A 1 224 ? -21.406 -32.531 -15.688 1 78.69 224 LEU A C 1
ATOM 1689 O O . LEU A 1 224 ? -21.047 -32.531 -16.859 1 78.69 224 LEU A O 1
ATOM 1693 N N . ALA A 1 225 ? -21.734 -33.688 -15.117 1 72.81 225 ALA A N 1
ATOM 1694 C CA . ALA A 1 225 ? -21.953 -34.906 -15.875 1 72.81 225 ALA A CA 1
ATOM 1695 C C . ALA A 1 225 ? -23.422 -35.125 -16.172 1 72.81 225 ALA A C 1
ATOM 1697 O O . ALA A 1 225 ? -23.781 -35.938 -17.016 1 72.81 225 ALA A O 1
ATOM 1698 N N . ASN A 1 226 ? -24.531 -34.562 -15.508 1 57.38 226 ASN A N 1
ATOM 1699 C CA . ASN A 1 226 ? -25.922 -34.969 -15.461 1 57.38 226 ASN A CA 1
ATOM 1700 C C . ASN A 1 226 ? -26.625 -34.719 -16.797 1 57.38 226 ASN A C 1
ATOM 1702 O O . ASN A 1 226 ? -27.734 -35.188 -17.016 1 57.38 226 ASN A O 1
ATOM 1706 N N . LYS A 1 227 ? -26.547 -33.438 -17.266 1 55.38 227 LYS A N 1
ATOM 1707 C CA . LYS A 1 227 ? -27.422 -33.25 -18.422 1 55.38 227 LYS A CA 1
ATOM 1708 C C . LYS A 1 227 ? -26.625 -33.219 -19.719 1 55.38 227 LYS A C 1
ATOM 1710 O O . LYS A 1 227 ? -25.484 -32.75 -19.734 1 55.38 227 LYS A O 1
ATOM 1715 N N . ALA A 1 228 ? -27.219 -34 -20.719 1 49.72 228 ALA A N 1
ATOM 1716 C CA . ALA A 1 228 ? -26.625 -34.094 -22.047 1 49.72 228 ALA A CA 1
ATOM 1717 C C . ALA A 1 228 ? -25.953 -32.781 -22.438 1 49.72 228 ALA A C 1
ATOM 1719 O O . ALA A 1 228 ? -24.828 -32.781 -22.938 1 49.72 228 ALA A O 1
ATOM 1720 N N . LYS A 1 229 ? -26.547 -31.703 -22.25 1 53.97 229 LYS A N 1
ATOM 1721 C CA . LYS A 1 229 ? -26.109 -30.391 -22.734 1 53.97 229 LYS A CA 1
ATOM 1722 C C . LYS A 1 229 ? -24.969 -29.844 -21.891 1 53.97 229 LYS A C 1
ATOM 1724 O O . LYS A 1 229 ? -24.125 -29.094 -22.391 1 53.97 229 LYS A O 1
ATOM 1729 N N . ARG A 1 230 ? -24.859 -30.438 -20.875 1 60.81 230 ARG A N 1
ATOM 1730 C CA . ARG A 1 230 ? -23.859 -29.906 -19.938 1 60.81 230 ARG A CA 1
ATOM 1731 C C . ARG A 1 230 ? -22.578 -30.734 -19.984 1 60.81 230 ARG A C 1
ATOM 1733 O O . ARG A 1 230 ? -21.516 -30.266 -19.562 1 60.81 230 ARG A O 1
ATOM 1740 N N . ARG A 1 231 ? -22.703 -31.859 -20.5 1 58.94 231 ARG A N 1
ATOM 1741 C CA . ARG A 1 231 ? -21.562 -32.75 -20.578 1 58.94 231 ARG A CA 1
ATOM 1742 C C . ARG A 1 231 ? -20.469 -32.188 -21.453 1 58.94 231 ARG A C 1
ATOM 1744 O O . ARG A 1 231 ? -19.297 -32.5 -21.281 1 58.94 231 ARG A O 1
ATOM 1751 N N . ASP A 1 232 ? -20.781 -31.406 -22.219 1 76.25 232 ASP A N 1
ATOM 1752 C CA . ASP A 1 232 ? -19.812 -30.844 -23.156 1 76.25 232 ASP A CA 1
ATOM 1753 C C . ASP A 1 232 ? -19.344 -29.469 -22.688 1 76.25 232 ASP A C 1
ATOM 1755 O O . ASP A 1 232 ? -18.703 -28.734 -23.453 1 76.25 232 ASP A O 1
ATOM 1759 N N . VAL A 1 233 ? -19.641 -29.25 -21.453 1 85.88 233 VAL A N 1
ATOM 1760 C CA . VAL A 1 233 ? -19.203 -27.984 -20.906 1 85.88 233 VAL A CA 1
ATOM 1761 C C . VAL A 1 233 ? -17.734 -28.062 -20.516 1 85.88 233 VAL A C 1
ATOM 1763 O O . VAL A 1 233 ? -17.344 -28.953 -19.75 1 85.88 233 VAL A O 1
ATOM 1766 N N . GLN A 1 234 ? -16.922 -27.25 -21.031 1 93.31 234 GLN A N 1
ATOM 1767 C CA . GLN A 1 234 ? -15.5 -27.188 -20.75 1 93.31 234 GLN A CA 1
ATOM 1768 C C . GLN A 1 234 ? -15.219 -26.328 -19.516 1 93.31 234 GLN A C 1
ATOM 1770 O O . GLN A 1 234 ? -14.711 -25.203 -19.641 1 93.31 234 GLN A O 1
ATOM 1775 N N . ALA A 1 235 ? -15.57 -26.891 -18.359 1 96.12 235 ALA A N 1
ATOM 1776 C CA . ALA A 1 235 ? -15.398 -26.188 -17.094 1 96.12 235 ALA A CA 1
ATOM 1777 C C . ALA A 1 235 ? -15.102 -27.156 -15.953 1 96.12 235 ALA A C 1
ATOM 1779 O O . ALA A 1 235 ? -15.484 -28.328 -16.016 1 96.12 235 ALA A O 1
ATOM 1780 N N . PHE A 1 236 ? -14.414 -26.688 -14.977 1 96.75 236 PHE A N 1
ATOM 1781 C CA . PHE A 1 236 ? -14.242 -27.406 -13.727 1 96.75 236 PHE A CA 1
ATOM 1782 C C . PHE A 1 236 ? -15.234 -26.938 -12.68 1 96.75 236 PHE A C 1
ATOM 1784 O O . PHE A 1 236 ? -15.695 -25.797 -12.727 1 96.75 236 PHE A O 1
ATOM 1791 N N . SER A 1 237 ? -15.625 -27.75 -11.797 1 96.56 237 SER A N 1
ATOM 1792 C CA . SER A 1 237 ? -16.453 -27.422 -10.641 1 96.56 237 SER A CA 1
ATOM 1793 C C . SER A 1 237 ? -16.109 -28.312 -9.453 1 96.56 237 SER A C 1
ATOM 1795 O O . SER A 1 237 ? -16.156 -29.547 -9.555 1 96.56 237 SER A O 1
ATOM 1797 N N . PHE A 1 238 ? -15.812 -27.688 -8.359 1 96.94 238 PHE A N 1
ATOM 1798 C CA . PHE A 1 238 ? -15.328 -28.516 -7.258 1 96.94 238 PHE A CA 1
ATOM 1799 C C . PHE A 1 238 ? -16.188 -28.328 -6.012 1 96.94 238 PHE A C 1
ATOM 1801 O O . PHE A 1 238 ? -16.094 -29.094 -5.062 1 96.94 238 PHE A O 1
ATOM 1808 N N . CYS A 1 239 ? -17.016 -27.344 -5.969 1 95.5 239 CYS A N 1
ATOM 1809 C CA . CYS A 1 239 ? -17.875 -27.062 -4.82 1 95.5 239 CYS A CA 1
ATOM 1810 C C . CYS A 1 239 ? -18.719 -28.266 -4.453 1 95.5 239 CYS A C 1
ATOM 1812 O O . CYS A 1 239 ? -18.906 -28.562 -3.27 1 95.5 239 CYS A O 1
ATOM 1814 N N . PRO A 1 240 ? -19.297 -28.953 -5.375 1 95 240 PRO A N 1
ATOM 1815 C CA . PRO A 1 240 ? -20.141 -30.109 -5.043 1 95 240 PRO A CA 1
ATOM 1816 C C . PRO A 1 240 ? -19.422 -31.141 -4.188 1 95 240 PRO A C 1
ATOM 1818 O O . PRO A 1 240 ? -20.062 -31.859 -3.406 1 95 240 PRO A O 1
ATOM 1821 N N . PHE A 1 241 ? -18.156 -31.328 -4.328 1 96.12 241 PHE A N 1
ATOM 1822 C CA . PHE A 1 241 ? -17.406 -32.281 -3.523 1 96.12 241 PHE A CA 1
ATOM 1823 C C . PHE A 1 241 ? -17.438 -31.875 -2.051 1 96.12 241 PHE A C 1
ATOM 1825 O O . PHE A 1 241 ? -17.594 -32.719 -1.177 1 96.12 241 PHE A O 1
ATOM 1832 N N . ILE A 1 242 ? -17.25 -30.562 -1.795 1 94.94 242 ILE A N 1
ATOM 1833 C CA . ILE A 1 242 ? -17.266 -30.047 -0.429 1 94.94 242 ILE A CA 1
ATOM 1834 C C . ILE A 1 242 ? -18.609 -30.344 0.224 1 94.94 242 ILE A C 1
ATOM 1836 O O . ILE A 1 242 ? -18.656 -30.844 1.353 1 94.94 242 ILE A O 1
ATOM 1840 N N . THR A 1 243 ? -19.641 -30.062 -0.543 1 93.88 243 THR A N 1
ATOM 1841 C CA . THR A 1 243 ? -20.984 -30.297 -0.058 1 93.88 243 THR A CA 1
ATOM 1842 C C . THR A 1 243 ? -21.203 -31.781 0.238 1 93.88 243 THR A C 1
ATOM 1844 O O . THR A 1 243 ? -21.75 -32.125 1.283 1 93.88 243 THR A O 1
ATOM 1847 N N . ALA A 1 244 ? -20.844 -32.625 -0.618 1 93.94 244 ALA A N 1
ATOM 1848 C CA . ALA A 1 244 ? -21.031 -34.062 -0.481 1 93.94 244 ALA A CA 1
ATOM 1849 C C . ALA A 1 244 ? -20.25 -34.594 0.723 1 93.94 244 ALA A C 1
ATOM 1851 O O . ALA A 1 244 ? -20.75 -35.469 1.453 1 93.94 244 ALA A O 1
ATOM 1852 N N . VAL A 1 245 ? -19.047 -34.156 0.915 1 93.75 245 VAL A N 1
ATOM 1853 C CA . VAL A 1 245 ? -18.219 -34.594 2.023 1 93.75 245 VAL A CA 1
ATOM 1854 C C . VAL A 1 245 ? -18.828 -34.156 3.348 1 93.75 245 VAL A C 1
ATOM 1856 O O . VAL A 1 245 ? -18.906 -34.938 4.297 1 93.75 245 VAL A O 1
ATOM 1859 N N . ASN A 1 246 ? -19.281 -32.875 3.387 1 92.19 246 ASN A N 1
ATOM 1860 C CA . ASN A 1 246 ? -19.938 -32.375 4.59 1 92.19 246 ASN A CA 1
ATOM 1861 C C . ASN A 1 246 ? -21.172 -33.219 4.934 1 92.19 246 ASN A C 1
ATOM 1863 O O . ASN A 1 246 ? -21.359 -33.594 6.086 1 92.19 246 ASN A O 1
ATOM 1867 N N . ARG A 1 247 ? -21.953 -33.469 4.016 1 88.19 247 ARG A N 1
ATOM 1868 C CA . ARG A 1 247 ? -23.172 -34.219 4.215 1 88.19 247 ARG A CA 1
ATOM 1869 C C . ARG A 1 247 ? -22.859 -35.688 4.586 1 88.19 247 ARG A C 1
ATOM 1871 O O . ARG A 1 247 ? -23.531 -36.25 5.445 1 88.19 247 ARG A O 1
ATOM 1878 N N . GLY A 1 248 ? -21.953 -36.219 3.887 1 86.38 248 GLY A N 1
ATOM 1879 C CA . GLY A 1 248 ? -21.594 -37.625 4.102 1 86.38 248 GLY A CA 1
ATOM 1880 C C . GLY A 1 248 ? -21.016 -37.875 5.48 1 86.38 248 GLY A C 1
ATOM 1881 O O . GLY A 1 248 ? -21.172 -38.969 6.031 1 86.38 248 GLY A O 1
ATOM 1882 N N . LEU A 1 249 ? -20.391 -36.875 6.047 1 86.56 249 LEU A N 1
ATOM 1883 C CA . LEU A 1 249 ? -19.703 -37.094 7.312 1 86.56 249 LEU A CA 1
ATOM 1884 C C . LEU A 1 249 ? -20.5 -36.5 8.477 1 86.56 249 LEU A C 1
ATOM 1886 O O . LEU A 1 249 ? -20.25 -36.844 9.633 1 86.56 249 LEU A O 1
ATOM 1890 N N . GLU A 1 250 ? -21.344 -35.531 8.234 1 77.94 250 GLU A N 1
ATOM 1891 C CA . GLU A 1 250 ? -22.219 -35.031 9.273 1 77.94 250 GLU A CA 1
ATOM 1892 C C . GLU A 1 250 ? -23.062 -36.125 9.898 1 77.94 250 GLU A C 1
ATOM 1894 O O . GLU A 1 250 ? -23.344 -36.094 11.094 1 77.94 250 GLU A O 1
ATOM 1899 N N . GLY A 1 251 ? -23.5 -37.031 9.188 1 66.19 251 GLY A N 1
ATOM 1900 C CA . GLY A 1 251 ? -24.406 -38.062 9.672 1 66.19 251 GLY A CA 1
ATOM 1901 C C . GLY A 1 251 ? -23.703 -39.125 10.516 1 66.19 251 GLY A C 1
ATOM 1902 O O . GLY A 1 251 ? -24.344 -40 11.07 1 66.19 251 GLY A O 1
ATOM 1903 N N . HIS A 1 252 ? -22.422 -38.906 10.594 1 68 252 HIS A N 1
ATOM 1904 C CA . HIS A 1 252 ? -21.719 -39.938 11.352 1 68 252 HIS A CA 1
ATOM 1905 C C . HIS A 1 252 ? -21.719 -39.625 12.844 1 68 252 HIS A C 1
ATOM 1907 O O . HIS A 1 252 ? -21.344 -38.5 13.25 1 68 252 HIS A O 1
ATOM 1913 N N . ALA A 1 253 ? -22.531 -40.25 13.625 1 62.5 253 ALA A N 1
ATOM 1914 C CA . ALA A 1 253 ? -22.766 -40.094 15.055 1 62.5 253 ALA A CA 1
ATOM 1915 C C . ALA A 1 253 ? -21.438 -40.094 15.82 1 62.5 253 ALA A C 1
ATOM 1917 O O . ALA A 1 253 ? -21.281 -39.344 16.781 1 62.5 253 ALA A O 1
ATOM 1918 N N . ALA A 1 254 ? -20.516 -41.062 15.492 1 71.62 254 ALA A N 1
ATOM 1919 C CA . ALA A 1 254 ? -19.234 -41.156 16.203 1 71.62 254 ALA A CA 1
ATOM 1920 C C . ALA A 1 254 ? -18.094 -40.562 15.375 1 71.62 254 ALA A C 1
ATOM 1922 O O . ALA A 1 254 ? -18.172 -40.531 14.148 1 71.62 254 ALA A O 1
ATOM 1923 N N . PRO A 1 255 ? -17.062 -40.031 16.094 1 84.12 255 PRO A N 1
ATOM 1924 C CA . PRO A 1 255 ? -15.875 -39.562 15.375 1 84.12 255 PRO A CA 1
ATOM 1925 C C . PRO A 1 255 ? -15.242 -40.656 14.508 1 84.12 255 PRO A C 1
ATOM 1927 O O . PRO A 1 255 ? -15.219 -41.812 14.898 1 84.12 255 PRO A O 1
ATOM 1930 N N . LEU A 1 256 ? -14.93 -40.312 13.344 1 90.31 256 LEU A N 1
ATOM 1931 C CA . LEU A 1 256 ? -14.305 -41.281 12.43 1 90.31 256 LEU A CA 1
ATOM 1932 C C . LEU A 1 256 ? -12.977 -41.781 12.984 1 90.31 256 LEU A C 1
ATOM 1934 O O . LEU A 1 256 ? -12.211 -41 13.57 1 90.31 256 LEU A O 1
ATOM 1938 N N . SER A 1 257 ? -12.828 -43.062 12.836 1 92.06 257 SER A N 1
ATOM 1939 C CA . SER A 1 257 ? -11.516 -43.594 13.156 1 92.06 257 SER A CA 1
ATOM 1940 C C . SER A 1 257 ? -10.461 -43.125 12.172 1 92.06 257 SER A C 1
ATOM 1942 O O . SER A 1 257 ? -10.789 -42.594 11.109 1 92.06 257 SER A O 1
ATOM 1944 N N . GLU A 1 258 ? -9.219 -43.281 12.562 1 94 258 GLU A N 1
ATOM 1945 C CA . GLU A 1 258 ? -8.117 -42.906 11.688 1 94 258 GLU A CA 1
ATOM 1946 C C . GLU A 1 258 ? -8.18 -43.656 10.359 1 94 258 GLU A C 1
ATOM 1948 O O . GLU A 1 258 ? -7.906 -43.062 9.305 1 94 258 GLU A O 1
ATOM 1953 N N . ALA A 1 259 ? -8.516 -44.906 10.43 1 94.12 259 ALA A N 1
ATOM 1954 C CA . ALA A 1 259 ? -8.617 -45.719 9.227 1 94.12 259 ALA A CA 1
ATOM 1955 C C . ALA A 1 259 ? -9.734 -45.219 8.312 1 94.12 259 ALA A C 1
ATOM 1957 O O . ALA A 1 259 ? -9.57 -45.156 7.098 1 94.12 259 ALA A O 1
ATOM 1958 N N . GLU A 1 260 ? -10.797 -44.906 8.922 1 93.88 260 GLU A N 1
ATOM 1959 C CA . GLU A 1 260 ? -11.938 -44.406 8.156 1 93.88 260 GLU A CA 1
ATOM 1960 C C . GLU A 1 260 ? -11.617 -43.062 7.52 1 93.88 260 GLU A C 1
ATOM 1962 O O . GLU A 1 260 ? -11.992 -42.812 6.371 1 93.88 260 GLU A O 1
ATOM 1967 N N . ARG A 1 261 ? -10.93 -42.25 8.266 1 94.75 261 ARG A N 1
ATOM 1968 C CA . ARG A 1 261 ? -10.531 -40.938 7.758 1 94.75 261 ARG A CA 1
ATOM 1969 C C . ARG A 1 261 ? -9.602 -41.094 6.562 1 94.75 261 ARG A C 1
ATOM 1971 O O . ARG A 1 261 ? -9.711 -40.344 5.594 1 94.75 261 ARG A O 1
ATOM 1978 N N . ARG A 1 262 ? -8.719 -41.969 6.672 1 96.12 262 ARG A N 1
ATOM 1979 C CA . ARG A 1 262 ? -7.762 -42.188 5.598 1 96.12 262 ARG A CA 1
ATOM 1980 C C . ARG A 1 262 ? -8.461 -42.688 4.332 1 96.12 262 ARG A C 1
ATOM 1982 O O . ARG A 1 262 ? -8.117 -42.281 3.225 1 96.12 262 ARG A O 1
ATOM 1989 N N . VAL A 1 263 ? -9.414 -43.562 4.504 1 96 263 VAL A N 1
ATOM 1990 C CA . VAL A 1 263 ? -10.203 -44.062 3.385 1 96 263 VAL A CA 1
ATOM 1991 C C . VAL A 1 263 ? -10.984 -42.938 2.738 1 96 263 VAL A C 1
ATOM 1993 O O . VAL A 1 263 ? -11.039 -42.812 1.511 1 96 263 VAL A O 1
ATOM 1996 N N . ALA A 1 264 ? -11.578 -42.125 3.578 1 95.31 264 ALA A N 1
ATOM 1997 C CA . ALA A 1 264 ? -12.312 -40.969 3.078 1 95.31 264 ALA A CA 1
ATOM 1998 C C . ALA A 1 264 ? -11.391 -40.031 2.303 1 95.31 264 ALA A C 1
ATOM 2000 O O . ALA A 1 264 ? -11.758 -39.562 1.227 1 95.31 264 ALA A O 1
ATOM 2001 N N . ALA A 1 265 ? -10.219 -39.781 2.871 1 96.62 265 ALA A N 1
ATOM 2002 C CA . ALA A 1 265 ? -9.242 -38.875 2.238 1 96.62 265 ALA A CA 1
ATOM 2003 C C . ALA A 1 265 ? -8.883 -39.375 0.841 1 96.62 265 ALA A C 1
ATOM 2005 O O . ALA A 1 265 ? -8.82 -38.594 -0.106 1 96.62 265 ALA A O 1
ATOM 2006 N N . PHE A 1 266 ? -8.688 -40.656 0.755 1 96.94 266 PHE A N 1
ATOM 2007 C CA . PHE A 1 266 ? -8.328 -41.25 -0.516 1 96.94 266 PHE A CA 1
ATOM 2008 C C . PHE A 1 266 ? -9.461 -41.125 -1.523 1 96.94 266 PHE A C 1
ATOM 2010 O O . PHE A 1 266 ? -9.234 -40.75 -2.674 1 96.94 266 PHE A O 1
ATOM 2017 N N . GLN A 1 267 ? -10.625 -41.438 -1.12 1 96.38 267 GLN A N 1
ATOM 2018 C CA . GLN A 1 267 ? -11.789 -41.375 -2.004 1 96.38 267 GLN A CA 1
ATOM 2019 C C . GLN A 1 267 ? -12.008 -39.969 -2.512 1 96.38 267 GLN A C 1
ATOM 2021 O O . GLN A 1 267 ? -12.289 -39.75 -3.695 1 96.38 267 GLN A O 1
ATOM 2026 N N . ILE A 1 268 ? -11.859 -39.031 -1.64 1 96.69 268 ILE A N 1
ATOM 2027 C CA . ILE A 1 268 ? -12.07 -37.625 -1.977 1 96.69 268 ILE A CA 1
ATOM 2028 C C . ILE A 1 268 ? -11.023 -37.156 -3 1 96.69 268 ILE A C 1
ATOM 2030 O O . ILE A 1 268 ? -11.367 -36.594 -4.035 1 96.69 268 ILE A O 1
ATOM 2034 N N . GLN A 1 269 ? -9.75 -37.438 -2.713 1 97.25 269 GLN A N 1
ATOM 2035 C CA . GLN A 1 269 ? -8.664 -37.094 -3.617 1 97.25 269 GLN A CA 1
ATOM 2036 C C . GLN A 1 269 ? -8.875 -37.688 -5 1 97.25 269 GLN A C 1
ATOM 2038 O O . GLN A 1 269 ? -8.781 -37 -6.012 1 97.25 269 GLN A O 1
ATOM 2043 N N . GLU A 1 270 ? -9.258 -38.938 -5.055 1 96.69 270 GLU A N 1
ATOM 2044 C CA . GLU A 1 270 ? -9.445 -39.625 -6.32 1 96.69 270 GLU A CA 1
ATOM 2045 C C . GLU A 1 270 ? -10.625 -39.062 -7.102 1 96.69 270 GLU A C 1
ATOM 2047 O O . GLU A 1 270 ? -10.547 -38.875 -8.32 1 96.69 270 GLU A O 1
ATOM 2052 N N . ALA A 1 271 ? -11.664 -38.812 -6.375 1 96.81 271 ALA A N 1
ATOM 2053 C CA . ALA A 1 271 ? -12.852 -38.281 -7.031 1 96.81 271 ALA A CA 1
ATOM 2054 C C . ALA A 1 271 ? -12.57 -36.906 -7.645 1 96.81 271 ALA A C 1
ATOM 2056 O O . ALA A 1 271 ? -13 -36.625 -8.766 1 96.81 271 ALA A O 1
ATOM 2057 N N . ILE A 1 272 ? -11.906 -36.094 -6.926 1 97.62 272 ILE A N 1
ATOM 2058 C CA . ILE A 1 272 ? -11.57 -34.75 -7.391 1 97.62 272 ILE A CA 1
ATOM 2059 C C . ILE A 1 272 ? -10.633 -34.844 -8.594 1 97.62 272 ILE A C 1
ATOM 2061 O O . ILE A 1 272 ? -10.836 -34.156 -9.602 1 97.62 272 ILE A O 1
ATOM 2065 N N . PHE A 1 273 ? -9.617 -35.719 -8.531 1 97.69 273 PHE A N 1
ATOM 2066 C CA . PHE A 1 273 ? -8.68 -35.875 -9.633 1 97.69 273 PHE A CA 1
ATOM 2067 C C . PHE A 1 273 ? -9.359 -36.5 -10.836 1 97.69 273 PHE A C 1
ATOM 2069 O O . PHE A 1 273 ? -9.023 -36.188 -11.984 1 97.69 273 PHE A O 1
ATOM 2076 N N . ASP A 1 274 ? -10.367 -37.344 -10.57 1 97.06 274 ASP A N 1
ATOM 2077 C CA . ASP A 1 274 ? -11.156 -37.906 -11.664 1 97.06 274 ASP A CA 1
ATOM 2078 C C . ASP A 1 274 ? -11.859 -36.812 -12.453 1 97.06 274 ASP A C 1
ATOM 2080 O O . ASP A 1 274 ? -11.875 -36.844 -13.688 1 97.06 274 ASP A O 1
ATOM 2084 N N . HIS A 1 275 ? -12.438 -35.969 -11.711 1 96.75 275 HIS A N 1
ATOM 2085 C CA . HIS A 1 275 ? -13.125 -34.844 -12.352 1 96.75 275 HIS A CA 1
ATOM 2086 C C . HIS A 1 275 ? -12.156 -34.031 -13.188 1 96.75 275 HIS A C 1
ATOM 2088 O O . HIS A 1 275 ? -12.469 -33.688 -14.328 1 96.75 275 HIS A O 1
ATOM 2094 N N . LEU A 1 276 ? -11.008 -33.75 -12.641 1 96.94 276 LEU A N 1
ATOM 2095 C CA . LEU A 1 276 ? -9.984 -32.969 -13.32 1 96.94 276 LEU A CA 1
ATOM 2096 C C . LEU A 1 276 ? -9.562 -33.625 -14.633 1 96.94 276 LEU A C 1
ATOM 2098 O O . LEU A 1 276 ? -9.578 -33 -15.688 1 96.94 276 LEU A O 1
ATOM 2102 N N . ILE A 1 277 ? -9.266 -34.938 -14.57 1 97 277 ILE A N 1
ATOM 2103 C CA . ILE A 1 277 ? -8.773 -35.688 -15.711 1 97 277 ILE A CA 1
ATOM 2104 C C . ILE A 1 277 ? -9.867 -35.812 -16.766 1 97 277 ILE A C 1
ATOM 2106 O O . ILE A 1 277 ? -9.609 -35.625 -17.953 1 97 277 ILE A O 1
ATOM 2110 N N . THR A 1 278 ? -11.062 -36.031 -16.297 1 95.56 278 THR A N 1
ATOM 2111 C CA . THR A 1 278 ? -12.195 -36.188 -17.203 1 95.56 278 THR A CA 1
ATOM 2112 C C . THR A 1 278 ? -12.406 -34.906 -18 1 95.56 278 THR A C 1
ATOM 2114 O O . THR A 1 278 ? -12.594 -34.938 -19.219 1 95.56 278 THR A O 1
ATOM 2117 N N . LYS A 1 279 ? -12.359 -33.844 -17.328 1 96.12 279 LYS A N 1
ATOM 2118 C CA . LYS A 1 279 ? -12.617 -32.562 -18 1 96.12 279 LYS A CA 1
ATOM 2119 C C . LYS A 1 279 ? -11.453 -32.188 -18.906 1 96.12 279 LYS A C 1
ATOM 2121 O O . LYS A 1 279 ? -11.656 -31.594 -19.984 1 96.12 279 LYS A O 1
ATOM 2126 N N . ILE A 1 280 ? -10.203 -32.438 -18.516 1 97.19 280 ILE A N 1
ATOM 2127 C CA . ILE A 1 280 ? -9.055 -32.188 -19.375 1 97.19 280 ILE A CA 1
ATOM 2128 C C . ILE A 1 280 ? -9.195 -32.969 -20.672 1 97.19 280 ILE A C 1
ATOM 2130 O O . ILE A 1 280 ? -8.992 -32.438 -21.766 1 97.19 280 ILE A O 1
ATOM 2134 N N . ASN A 1 281 ? -9.586 -34.219 -20.547 1 96.75 281 ASN A N 1
ATOM 2135 C CA . ASN A 1 281 ? -9.766 -35.062 -21.719 1 96.75 281 ASN A CA 1
ATOM 2136 C C . ASN A 1 281 ? -10.883 -34.562 -22.625 1 96.75 281 ASN A C 1
ATOM 2138 O O . ASN A 1 281 ? -10.773 -34.625 -23.844 1 96.75 281 ASN A O 1
ATOM 2142 N N . LEU A 1 282 ? -11.93 -34.094 -22 1 95.19 282 LEU A N 1
ATOM 2143 C CA . LEU A 1 282 ? -13 -33.5 -22.781 1 95.19 282 LEU A CA 1
ATOM 2144 C C . LEU A 1 282 ? -12.484 -32.312 -23.578 1 95.19 282 LEU A C 1
ATOM 2146 O O . LEU A 1 282 ? -12.781 -32.188 -24.781 1 95.19 282 LEU A O 1
ATOM 2150 N N . VAL A 1 283 ? -11.727 -31.469 -22.969 1 96.44 283 VAL A N 1
ATOM 2151 C CA . VAL A 1 283 ? -11.188 -30.281 -23.609 1 96.44 283 VAL A CA 1
ATOM 2152 C C . VAL A 1 283 ? -10.258 -30.672 -24.75 1 96.44 283 VAL A C 1
ATOM 2154 O O . VAL A 1 283 ? -10.297 -30.078 -25.828 1 96.44 283 VAL A O 1
ATOM 2157 N N . LEU A 1 284 ? -9.438 -31.688 -24.531 1 96.62 284 LEU A N 1
ATOM 2158 C CA . LEU A 1 284 ? -8.5 -32.156 -25.547 1 96.62 284 LEU A CA 1
ATOM 2159 C C . LEU A 1 284 ? -9.25 -32.688 -26.766 1 96.62 284 LEU A C 1
ATOM 2161 O O . LEU A 1 284 ? -8.836 -32.469 -27.906 1 96.62 284 LEU A O 1
ATOM 2165 N N . ARG A 1 285 ? -10.336 -33.312 -26.5 1 95.06 285 ARG A N 1
ATOM 2166 C CA . ARG A 1 285 ? -11.133 -33.875 -27.594 1 95.06 285 ARG A CA 1
ATOM 2167 C C . ARG A 1 285 ? -11.82 -32.75 -28.375 1 95.06 285 ARG A C 1
ATOM 2169 O O . ARG A 1 285 ? -11.781 -32.75 -29.609 1 95.06 285 ARG A O 1
ATOM 2176 N N . LEU A 1 286 ? -12.383 -31.875 -27.672 1 94.88 286 LEU A N 1
ATOM 2177 C CA . LEU A 1 286 ? -13.188 -30.844 -28.297 1 94.88 286 LEU A CA 1
ATOM 2178 C C . LEU A 1 286 ? -12.312 -29.797 -28.984 1 94.88 286 LEU A C 1
ATOM 2180 O O . LEU A 1 286 ? -12.758 -29.094 -29.891 1 94.88 286 LEU A O 1
ATOM 2184 N N . ASN A 1 287 ? -11.062 -29.688 -28.531 1 96.12 287 ASN A N 1
ATOM 2185 C CA . ASN A 1 287 ? -10.133 -28.719 -29.094 1 96.12 287 ASN A CA 1
ATOM 2186 C C . ASN A 1 287 ? -8.969 -29.406 -29.812 1 96.12 287 ASN A C 1
ATOM 2188 O O . ASN A 1 287 ? -7.84 -28.906 -29.766 1 96.12 287 ASN A O 1
ATOM 2192 N N . ALA A 1 288 ? -9.211 -30.453 -30.359 1 95 288 ALA A N 1
ATOM 2193 C CA . ALA A 1 288 ? -8.18 -31.266 -31 1 95 288 ALA A CA 1
ATOM 2194 C C . ALA A 1 288 ? -7.398 -30.469 -32.031 1 95 288 ALA A C 1
ATOM 2196 O O . ALA A 1 288 ? -6.18 -30.594 -32.156 1 95 288 ALA A O 1
ATOM 2197 N N . ASP A 1 289 ? -8.055 -29.672 -32.781 1 95.75 289 ASP A N 1
ATOM 2198 C CA . ASP A 1 289 ? -7.41 -28.859 -33.812 1 95.75 289 ASP A CA 1
ATOM 2199 C C . ASP A 1 289 ? -6.48 -27.828 -33.188 1 95.75 289 ASP A C 1
ATOM 2201 O O . ASP A 1 289 ? -5.375 -27.594 -33.688 1 95.75 289 ASP A O 1
ATOM 2205 N N . LYS A 1 290 ? -6.914 -27.266 -32.125 1 95.5 290 LYS A N 1
ATOM 2206 C CA . LYS A 1 290 ? -6.164 -26.203 -31.484 1 95.5 290 LYS A CA 1
ATOM 2207 C C . LYS A 1 290 ? -4.902 -26.75 -30.812 1 95.5 290 LYS A C 1
ATOM 2209 O O . LYS A 1 290 ? -3.896 -26.047 -30.719 1 95.5 290 LYS A O 1
ATOM 2214 N N . VAL A 1 291 ? -4.984 -27.984 -30.375 1 96.31 291 VAL A N 1
ATOM 2215 C CA . VAL A 1 291 ? -3.875 -28.516 -29.594 1 96.31 291 VAL A CA 1
ATOM 2216 C C . VAL A 1 291 ? -3.119 -29.547 -30.422 1 96.31 291 VAL A C 1
ATOM 2218 O O . VAL A 1 291 ? -2.309 -30.312 -29.891 1 96.31 291 VAL A O 1
ATOM 2221 N N . ALA A 1 292 ? -3.34 -29.578 -31.656 1 95.12 292 ALA A N 1
ATOM 2222 C CA . ALA A 1 292 ? -2.766 -30.609 -32.531 1 95.12 292 ALA A CA 1
ATOM 2223 C C . ALA A 1 292 ? -1.24 -30.547 -32.5 1 95.12 292 ALA A C 1
ATOM 2225 O O . ALA A 1 292 ? -0.577 -31.594 -32.531 1 95.12 292 ALA A O 1
ATOM 2226 N N . ASP A 1 293 ? -0.691 -29.375 -32.438 1 95.38 293 ASP A N 1
ATOM 2227 C CA . ASP A 1 293 ? 0.755 -29.203 -32.531 1 95.38 293 ASP A CA 1
ATOM 2228 C C . ASP A 1 293 ? 1.387 -29.109 -31.141 1 95.38 293 ASP A C 1
ATOM 2230 O O . ASP A 1 293 ? 2.574 -28.797 -31.016 1 95.38 293 ASP A O 1
ATOM 2234 N N . VAL A 1 294 ? 0.629 -29.375 -30.156 1 97.25 294 VAL A N 1
ATOM 2235 C CA . VAL A 1 294 ? 1.124 -29.281 -28.781 1 97.25 294 VAL A CA 1
ATOM 2236 C C . VAL A 1 294 ? 1.767 -30.594 -28.375 1 97.25 294 VAL A C 1
ATOM 2238 O O . VAL A 1 294 ? 1.093 -31.625 -28.297 1 97.25 294 VAL A O 1
ATOM 2241 N N . ALA A 1 295 ? 3.014 -30.547 -28.062 1 96.56 295 ALA A N 1
ATOM 2242 C CA . ALA A 1 295 ? 3.742 -31.781 -27.781 1 96.56 295 ALA A CA 1
ATOM 2243 C C . ALA A 1 295 ? 4.035 -31.922 -26.281 1 96.56 295 ALA A C 1
ATOM 2245 O O . ALA A 1 295 ? 4.316 -33.031 -25.797 1 96.56 295 ALA A O 1
ATOM 2246 N N . GLN A 1 296 ? 3.994 -30.844 -25.594 1 97.56 296 GLN A N 1
ATOM 2247 C CA . GLN A 1 296 ? 4.445 -30.875 -24.203 1 97.56 296 GLN A CA 1
ATOM 2248 C C . GLN A 1 296 ? 3.357 -30.359 -23.266 1 97.56 296 GLN A C 1
ATOM 2250 O O . GLN A 1 296 ? 2.578 -29.469 -23.625 1 97.56 296 GLN A O 1
ATOM 2255 N N . PHE A 1 297 ? 3.262 -30.953 -22.078 1 97.81 297 PHE A N 1
ATOM 2256 C CA . PHE A 1 297 ? 2.268 -30.656 -21.062 1 97.81 297 PHE A CA 1
ATOM 2257 C C . PHE A 1 297 ? 2.938 -30.141 -19.797 1 97.81 297 PHE A C 1
ATOM 2259 O O . PHE A 1 297 ? 3.908 -30.734 -19.312 1 97.81 297 PHE A O 1
ATOM 2266 N N . VAL A 1 298 ? 2.436 -29 -19.312 1 97.38 298 VAL A N 1
ATOM 2267 C CA . VAL A 1 298 ? 2.967 -28.406 -18.078 1 97.38 298 VAL A CA 1
ATOM 2268 C C . VAL A 1 298 ? 1.908 -28.453 -16.984 1 97.38 298 VAL A C 1
ATOM 2270 O O . VAL A 1 298 ? 0.72 -28.266 -17.25 1 97.38 298 VAL A O 1
ATOM 2273 N N . CYS A 1 299 ? 2.293 -28.812 -15.836 1 97 299 CYS A N 1
ATOM 2274 C CA . CYS A 1 299 ? 1.452 -28.672 -14.648 1 97 299 CYS A CA 1
ATOM 2275 C C . CYS A 1 299 ? 2.168 -27.891 -13.555 1 97 299 CYS A C 1
ATOM 2277 O O . CYS A 1 299 ? 3.285 -28.234 -13.164 1 97 299 CYS A O 1
ATOM 2279 N N . SER A 1 300 ? 1.542 -26.812 -13.125 1 95.12 300 SER A N 1
ATOM 2280 C CA . SER A 1 300 ? 2.139 -25.938 -12.109 1 95.12 300 SER A CA 1
ATOM 2281 C C . SER A 1 300 ? 1.113 -25.531 -11.062 1 95.12 300 SER A C 1
ATOM 2283 O O . SER A 1 300 ? -0.084 -25.781 -11.227 1 95.12 300 SER A O 1
ATOM 2285 N N . GLY A 1 301 ? 1.619 -24.906 -9.977 1 91.75 301 GLY A N 1
ATOM 2286 C CA . GLY A 1 301 ? 0.795 -24.562 -8.828 1 91.75 301 GLY A CA 1
ATOM 2287 C C . GLY A 1 301 ? 1.03 -25.484 -7.637 1 91.75 301 GLY A C 1
ATOM 2288 O O . GLY A 1 301 ? 1.634 -26.547 -7.777 1 91.75 301 GLY A O 1
ATOM 2289 N N . GLY A 1 302 ? 0.44 -25.141 -6.566 1 88.44 302 GLY A N 1
ATOM 2290 C CA . GLY A 1 302 ? 0.691 -25.875 -5.34 1 88.44 302 GLY A CA 1
ATOM 2291 C C . GLY A 1 302 ? 0.187 -27.297 -5.387 1 88.44 302 GLY A C 1
ATOM 2292 O O . GLY A 1 302 ? 0.828 -28.203 -4.852 1 88.44 302 GLY A O 1
ATOM 2293 N N . VAL A 1 303 ? -0.945 -27.516 -5.988 1 92.5 303 VAL A N 1
ATOM 2294 C CA . VAL A 1 303 ? -1.577 -28.828 -6.02 1 92.5 303 VAL A CA 1
ATOM 2295 C C . VAL A 1 303 ? -0.773 -29.766 -6.918 1 92.5 303 VAL A C 1
ATOM 2297 O O . VAL A 1 303 ? -0.843 -30.984 -6.766 1 92.5 303 VAL A O 1
ATOM 2300 N N . CYS A 1 304 ? -0.057 -29.219 -7.836 1 92.62 304 CYS A N 1
ATOM 2301 C CA . CYS A 1 304 ? 0.714 -30.031 -8.773 1 92.62 304 CYS A CA 1
ATOM 2302 C C . CYS A 1 304 ? 1.853 -30.75 -8.07 1 92.62 304 CYS A C 1
ATOM 2304 O O . CYS A 1 304 ? 2.416 -31.703 -8.609 1 92.62 304 CYS A O 1
ATOM 2306 N N . ALA A 1 305 ? 2.17 -30.359 -6.863 1 89.56 305 ALA A N 1
ATOM 2307 C CA . ALA A 1 305 ? 3.193 -31.047 -6.09 1 89.56 305 ALA A CA 1
ATOM 2308 C C . ALA A 1 305 ? 2.725 -32.438 -5.699 1 89.56 305 ALA A C 1
ATOM 2310 O O . ALA A 1 305 ? 3.533 -33.281 -5.312 1 89.56 305 ALA A O 1
ATOM 2311 N N . ASN A 1 306 ? 1.443 -32.719 -5.801 1 92 306 ASN A N 1
ATOM 2312 C CA . ASN A 1 306 ? 0.86 -34.031 -5.484 1 92 306 ASN A CA 1
ATOM 2313 C C . ASN A 1 306 ? 1.317 -35.094 -6.465 1 92 306 ASN A C 1
ATOM 2315 O O . ASN A 1 306 ? 1.038 -35 -7.664 1 92 306 ASN A O 1
ATOM 2319 N N . ARG A 1 307 ? 1.921 -36.094 -5.953 1 93.06 307 ARG A N 1
ATOM 2320 C CA . ARG A 1 307 ? 2.508 -37.125 -6.801 1 93.06 307 ARG A CA 1
ATOM 2321 C C . ARG A 1 307 ? 1.425 -37.969 -7.48 1 93.06 307 ARG A C 1
ATOM 2323 O O . ARG A 1 307 ? 1.605 -38.406 -8.609 1 93.06 307 ARG A O 1
ATOM 2330 N N . ARG A 1 308 ? 0.379 -38.156 -6.797 1 95.12 308 ARG A N 1
ATOM 2331 C CA . ARG A 1 308 ? -0.737 -38.906 -7.363 1 95.12 308 ARG A CA 1
ATOM 2332 C C . ARG A 1 308 ? -1.315 -38.188 -8.578 1 95.12 308 ARG A C 1
ATOM 2334 O O . ARG A 1 308 ? -1.599 -38.844 -9.602 1 95.12 308 ARG A O 1
ATOM 2341 N N . LEU A 1 309 ? -1.501 -36.938 -8.484 1 96.5 309 LEU A N 1
ATOM 2342 C CA . LEU A 1 309 ? -2.006 -36.156 -9.609 1 96.5 309 LEU A CA 1
ATOM 2343 C C . LEU A 1 309 ? -1.053 -36.25 -10.797 1 96.5 309 LEU A C 1
ATOM 2345 O O . LEU A 1 309 ? -1.487 -36.438 -11.938 1 96.5 309 LEU A O 1
ATOM 2349 N N . ARG A 1 310 ? 0.233 -36.094 -10.578 1 95.75 310 ARG A N 1
ATOM 2350 C CA . ARG A 1 310 ? 1.24 -36.188 -11.633 1 95.75 310 ARG A CA 1
ATOM 2351 C C . ARG A 1 310 ? 1.159 -37.5 -12.367 1 95.75 310 ARG A C 1
ATOM 2353 O O . ARG A 1 310 ? 1.158 -37.562 -13.594 1 95.75 310 ARG A O 1
ATOM 2360 N N . ALA A 1 311 ? 1.078 -38.531 -11.594 1 96.19 311 ALA A N 1
ATOM 2361 C CA . ALA A 1 311 ? 1.01 -39.875 -12.172 1 96.19 311 ALA A CA 1
ATOM 2362 C C . ALA A 1 311 ? -0.221 -40.031 -13.062 1 96.19 311 ALA A C 1
ATOM 2364 O O . ALA A 1 311 ? -0.139 -40.594 -14.156 1 96.19 311 ALA A O 1
ATOM 2365 N N . ARG A 1 312 ? -1.288 -39.562 -12.609 1 97.06 312 ARG A N 1
ATOM 2366 C CA . ARG A 1 312 ? -2.533 -39.719 -13.352 1 97.06 312 ARG A CA 1
ATOM 2367 C C . ARG A 1 312 ? -2.516 -38.875 -14.617 1 97.06 312 ARG A C 1
ATOM 2369 O O . ARG A 1 312 ? -3.043 -39.281 -15.656 1 97.06 312 ARG A O 1
ATOM 2376 N N . LEU A 1 313 ? -1.951 -37.688 -14.547 1 97.62 313 LEU A N 1
ATOM 2377 C CA . LEU A 1 313 ? -1.814 -36.844 -15.727 1 97.62 313 LEU A CA 1
ATOM 2378 C C . LEU A 1 313 ? -0.988 -37.531 -16.812 1 97.62 313 LEU A C 1
ATOM 2380 O O . LEU A 1 313 ? -1.32 -37.469 -17.984 1 97.62 313 LEU A O 1
ATOM 2384 N N . GLU A 1 314 ? 0 -38.219 -16.5 1 96.81 314 GLU A N 1
ATOM 2385 C CA . GLU A 1 314 ? 0.931 -38.844 -17.438 1 96.81 314 GLU A CA 1
ATOM 2386 C C . GLU A 1 314 ? 0.343 -40.094 -18.047 1 96.81 314 GLU A C 1
ATOM 2388 O O . GLU A 1 314 ? 0.746 -40.531 -19.125 1 96.81 314 GLU A O 1
ATOM 2393 N N . THR A 1 315 ? -0.691 -40.656 -17.375 1 96.62 315 THR A N 1
ATOM 2394 C CA . THR A 1 315 ? -1.112 -41.969 -17.797 1 96.62 315 THR A CA 1
ATOM 2395 C C . THR A 1 315 ? -2.555 -41.969 -18.297 1 96.62 315 THR A C 1
ATOM 2397 O O . THR A 1 315 ? -2.98 -42.844 -19.016 1 96.62 315 THR A O 1
ATOM 2400 N N . GLU A 1 316 ? -3.279 -40.969 -17.938 1 97.12 316 GLU A N 1
ATOM 2401 C CA . GLU A 1 316 ? -4.719 -41.094 -18.156 1 97.12 316 GLU A CA 1
ATOM 2402 C C . GLU A 1 316 ? -5.219 -40.062 -19.156 1 97.12 316 GLU A C 1
ATOM 2404 O O . GLU A 1 316 ? -6.402 -40.031 -19.5 1 97.12 316 GLU A O 1
ATOM 2409 N N . LEU A 1 317 ? -4.375 -39.219 -19.641 1 96 317 LEU A N 1
ATOM 2410 C CA . LEU A 1 317 ? -4.84 -38.25 -20.594 1 96 317 LEU A CA 1
ATOM 2411 C C . LEU A 1 317 ? -5.152 -38.906 -21.938 1 96 317 LEU A C 1
ATOM 2413 O O . LEU A 1 317 ? -4.535 -39.906 -22.312 1 96 317 LEU A O 1
ATOM 2417 N N . PHE A 1 318 ? -6.109 -38.312 -22.609 1 87.38 318 PHE A N 1
ATOM 2418 C CA . PHE A 1 318 ? -6.715 -38.812 -23.828 1 87.38 318 PHE A CA 1
ATOM 2419 C C . PHE A 1 318 ? -5.652 -39.031 -24.906 1 87.38 318 PHE A C 1
ATOM 2421 O O . PHE A 1 318 ? -5.719 -40.031 -25.641 1 87.38 318 PHE A O 1
ATOM 2428 N N . ARG A 1 319 ? -4.793 -38.125 -25.109 1 90.19 319 ARG A N 1
ATOM 2429 C CA . ARG A 1 319 ? -3.729 -38.25 -26.109 1 90.19 319 ARG A CA 1
ATOM 2430 C C . ARG A 1 319 ? -2.355 -38.188 -25.438 1 90.19 319 ARG A C 1
ATOM 2432 O O . ARG A 1 319 ? -2.203 -37.594 -24.375 1 90.19 319 ARG A O 1
ATOM 2439 N N . PRO A 1 320 ? -1.438 -38.75 -26.172 1 89.94 320 PRO A N 1
ATOM 2440 C CA . PRO A 1 320 ? -0.079 -38.719 -25.625 1 89.94 320 PRO A CA 1
ATOM 2441 C C . PRO A 1 320 ? 0.607 -37.375 -25.812 1 89.94 320 PRO A C 1
ATOM 2443 O O . PRO A 1 320 ? 0.293 -36.625 -26.766 1 89.94 320 PRO A O 1
ATOM 2446 N N . PHE A 1 321 ? 1.358 -37.031 -24.891 1 96.31 321 PHE A N 1
ATOM 2447 C CA . PHE A 1 321 ? 2.289 -35.906 -24.984 1 96.31 321 PHE A CA 1
ATOM 2448 C C . PHE A 1 321 ? 3.73 -36.406 -25.016 1 96.31 321 PHE A C 1
ATOM 2450 O O . PHE A 1 321 ? 4.031 -37.5 -24.5 1 96.31 321 PHE A O 1
ATOM 2457 N N . ASP A 1 322 ? 4.582 -35.719 -25.641 1 96 322 ASP A N 1
ATOM 2458 C CA . ASP A 1 322 ? 5.984 -36.094 -25.719 1 96 322 ASP A CA 1
ATOM 2459 C C . ASP A 1 322 ? 6.66 -36.031 -24.359 1 96 322 ASP A C 1
ATOM 2461 O O . ASP A 1 322 ? 7.566 -36.844 -24.062 1 96 322 ASP A O 1
ATOM 2465 N N . SER A 1 323 ? 6.266 -35.094 -23.562 1 96.56 323 SER A N 1
ATOM 2466 C CA . SER A 1 323 ? 6.852 -34.938 -22.234 1 96.56 323 SER A CA 1
ATOM 2467 C C . SER A 1 323 ? 5.941 -34.125 -21.312 1 96.56 323 SER A C 1
ATOM 2469 O O . SER A 1 323 ? 5.102 -33.344 -21.781 1 96.56 323 SER A O 1
ATOM 2471 N N . PHE A 1 324 ? 6.109 -34.406 -20.047 1 97.12 324 PHE A N 1
ATOM 2472 C CA . PHE A 1 324 ? 5.445 -33.656 -18.984 1 97.12 324 PHE A CA 1
ATOM 2473 C C . PHE A 1 324 ? 6.457 -32.875 -18.156 1 97.12 324 PHE A C 1
ATOM 2475 O O . PHE A 1 324 ? 7.551 -33.375 -17.875 1 97.12 324 PHE A O 1
ATOM 2482 N N . HIS A 1 325 ? 6.145 -31.625 -17.891 1 96.81 325 HIS A N 1
ATOM 2483 C CA . HIS A 1 325 ? 7.059 -30.75 -17.172 1 96.81 325 HIS A CA 1
ATOM 2484 C C . HIS A 1 325 ? 6.43 -30.234 -15.875 1 96.81 325 HIS A C 1
ATOM 2486 O O . HIS A 1 325 ? 5.285 -29.781 -15.875 1 96.81 325 HIS A O 1
ATOM 2492 N N . TYR A 1 326 ? 7.164 -30.359 -14.828 1 95.19 326 TYR A N 1
ATOM 2493 C CA . TYR A 1 326 ? 6.801 -29.875 -13.5 1 95.19 326 TYR A CA 1
ATOM 2494 C C . TYR A 1 326 ? 7.898 -28.984 -12.922 1 95.19 326 TYR A C 1
ATOM 2496 O O . TYR A 1 326 ? 9.086 -29.266 -13.102 1 95.19 326 TYR A O 1
ATOM 2504 N N . PRO A 1 327 ? 7.492 -27.906 -12.312 1 94.06 327 PRO A N 1
ATOM 2505 C CA . PRO A 1 327 ? 8.547 -27.172 -11.602 1 94.06 327 PRO A CA 1
ATOM 2506 C C . PRO A 1 327 ? 9.156 -27.984 -10.461 1 94.06 327 PRO A C 1
ATOM 2508 O O . PRO A 1 327 ? 8.562 -28.953 -9.992 1 94.06 327 PRO A O 1
ATOM 2511 N N . ALA A 1 328 ? 10.375 -27.578 -10.062 1 91.25 328 ALA A N 1
ATOM 2512 C CA . ALA A 1 328 ? 10.914 -28.125 -8.82 1 91.25 328 ALA A CA 1
ATOM 2513 C C . ALA A 1 328 ? 9.945 -27.922 -7.664 1 91.25 328 ALA A C 1
ATOM 2515 O O . ALA A 1 328 ? 9.211 -26.922 -7.629 1 91.25 328 ALA A O 1
ATOM 2516 N N . PRO A 1 329 ? 9.875 -28.812 -6.766 1 86.62 329 PRO A N 1
ATOM 2517 C CA . PRO A 1 329 ? 8.891 -28.75 -5.684 1 86.62 329 PRO A CA 1
ATOM 2518 C C . PRO A 1 329 ? 8.875 -27.406 -4.961 1 86.62 329 PRO A C 1
ATOM 2520 O O . PRO A 1 329 ? 7.809 -26.906 -4.617 1 86.62 329 PRO A O 1
ATOM 2523 N N . ASP A 1 330 ? 10.055 -26.812 -4.766 1 89.12 330 ASP A N 1
ATOM 2524 C CA . ASP A 1 330 ? 10.148 -25.547 -4.031 1 89.12 330 ASP A CA 1
ATOM 2525 C C . ASP A 1 330 ? 9.648 -24.391 -4.879 1 89.12 330 ASP A C 1
ATOM 2527 O O . ASP A 1 330 ? 9.43 -23.297 -4.363 1 89.12 330 ASP A O 1
ATOM 2531 N N . LEU A 1 331 ? 9.391 -24.656 -6.148 1 94.25 331 LEU A N 1
ATOM 2532 C CA . LEU A 1 331 ? 8.953 -23.594 -7.051 1 94.25 331 LEU A CA 1
ATOM 2533 C C . LEU A 1 331 ? 7.496 -23.781 -7.457 1 94.25 331 LEU A C 1
ATOM 2535 O O . LEU A 1 331 ? 6.977 -23.062 -8.305 1 94.25 331 LEU A O 1
ATOM 2539 N N . CYS A 1 332 ? 6.852 -24.766 -6.828 1 90.62 332 CYS A N 1
ATOM 2540 C CA . CYS A 1 332 ? 5.449 -25.031 -7.133 1 90.62 332 CYS A CA 1
ATOM 2541 C C . CYS A 1 332 ? 4.539 -24.016 -6.445 1 90.62 332 CYS A C 1
ATOM 2543 O O . CYS A 1 332 ? 3.508 -23.641 -6.996 1 90.62 332 CYS A O 1
ATOM 2545 N N . THR A 1 333 ? 4.973 -23.641 -5.223 1 89.88 333 THR A N 1
ATOM 2546 C CA . THR A 1 333 ? 4.191 -22.656 -4.48 1 89.88 333 THR A CA 1
ATOM 2547 C C . THR A 1 333 ? 4.637 -21.234 -4.82 1 89.88 333 THR A C 1
ATOM 2549 O O . THR A 1 333 ? 5.609 -21.047 -5.551 1 89.88 333 THR A O 1
ATOM 2552 N N . ASP A 1 334 ? 3.861 -20.328 -4.352 1 93.06 334 ASP A N 1
ATOM 2553 C CA . ASP A 1 334 ? 4.191 -18.938 -4.637 1 93.06 334 ASP A CA 1
ATOM 2554 C C . ASP A 1 334 ? 5.629 -18.625 -4.234 1 93.06 334 ASP A C 1
ATOM 2556 O O . ASP A 1 334 ? 6.059 -18.969 -3.131 1 93.06 334 ASP A O 1
ATOM 2560 N N . ASN A 1 335 ? 6.422 -18.094 -5.121 1 96.81 335 ASN A N 1
ATOM 2561 C CA . ASN A 1 335 ? 7.82 -17.766 -4.887 1 96.81 335 ASN A CA 1
ATOM 2562 C C . ASN A 1 335 ? 8.289 -16.625 -5.789 1 96.81 335 ASN A C 1
ATOM 2564 O O . ASN A 1 335 ? 7.672 -16.359 -6.816 1 96.81 335 ASN A O 1
ATOM 2568 N N . ALA A 1 336 ? 9.375 -16.031 -5.395 1 98.81 336 ALA A N 1
ATOM 2569 C CA . ALA A 1 336 ? 9.867 -14.867 -6.137 1 98.81 336 ALA A CA 1
ATOM 2570 C C . ALA A 1 336 ? 10.695 -15.297 -7.34 1 98.81 336 ALA A C 1
ATOM 2572 O O . ALA A 1 336 ? 10.922 -14.516 -8.266 1 98.81 336 ALA A O 1
ATOM 2573 N N . VAL A 1 337 ? 11.188 -16.484 -7.379 1 98.81 337 VAL A N 1
ATOM 2574 C CA . VAL A 1 337 ? 12 -16.984 -8.492 1 98.81 337 VAL A CA 1
ATOM 2575 C C . VAL A 1 337 ? 11.148 -17.062 -9.758 1 98.81 337 VAL A C 1
ATOM 2577 O O . VAL A 1 337 ? 11.586 -16.641 -10.828 1 98.81 337 VAL A O 1
ATOM 2580 N N . MET A 1 338 ? 9.914 -17.547 -9.594 1 98.44 338 MET A N 1
ATOM 2581 C CA . MET A 1 338 ? 9.055 -17.656 -10.766 1 98.44 338 MET A CA 1
ATOM 2582 C C . MET A 1 338 ? 8.742 -16.297 -11.352 1 98.44 338 MET A C 1
ATOM 2584 O O . MET A 1 338 ? 8.609 -16.141 -12.562 1 98.44 338 MET A O 1
ATOM 2588 N N . ILE A 1 339 ? 8.625 -15.273 -10.484 1 98.81 339 ILE A N 1
ATOM 2589 C CA . ILE A 1 339 ? 8.352 -13.914 -10.93 1 98.81 339 ILE A CA 1
ATOM 2590 C C . ILE A 1 339 ? 9.57 -13.352 -11.656 1 98.81 339 ILE A C 1
ATOM 2592 O O . ILE A 1 339 ? 9.43 -12.703 -12.695 1 98.81 339 ILE A O 1
ATOM 2596 N N . GLY A 1 340 ? 10.758 -13.609 -11.117 1 98.88 340 GLY A N 1
ATOM 2597 C CA . GLY A 1 340 ? 11.984 -13.18 -11.773 1 98.88 340 GLY A CA 1
ATOM 2598 C C . GLY A 1 340 ? 12.164 -13.797 -13.148 1 98.88 340 GLY A C 1
ATOM 2599 O O . GLY A 1 340 ? 12.516 -13.094 -14.109 1 98.88 340 GLY A O 1
ATOM 2600 N N . TRP A 1 341 ? 11.93 -15.086 -13.25 1 98.75 341 TRP A N 1
ATOM 2601 C CA . TRP A 1 341 ? 12.094 -15.766 -14.523 1 98.75 341 TRP A CA 1
ATOM 2602 C C . TRP A 1 341 ? 11.094 -15.242 -15.555 1 98.75 341 TRP A C 1
ATOM 2604 O O . TRP A 1 341 ? 11.469 -14.945 -16.688 1 98.75 341 TRP A O 1
ATOM 2614 N N . ALA A 1 342 ? 9.836 -15.18 -15.102 1 98.75 342 ALA A N 1
ATOM 2615 C CA . ALA A 1 342 ? 8.828 -14.625 -16 1 98.75 342 ALA A CA 1
ATOM 2616 C C . ALA A 1 342 ? 9.219 -13.227 -16.469 1 98.75 342 ALA A C 1
ATOM 2618 O O . ALA A 1 342 ? 9.062 -12.891 -17.641 1 98.75 342 ALA A O 1
ATOM 2619 N N . GLY A 1 343 ? 9.742 -12.43 -15.562 1 98.56 343 GLY A N 1
ATOM 2620 C CA . GLY A 1 343 ? 10.219 -11.102 -15.914 1 98.56 343 GLY A CA 1
ATOM 2621 C C . GLY A 1 343 ? 11.32 -11.117 -16.953 1 98.56 343 GLY A C 1
ATOM 2622 O O . GLY A 1 343 ? 11.328 -10.305 -17.875 1 98.56 343 GLY A O 1
ATOM 2623 N N . ILE A 1 344 ? 12.242 -12.016 -16.844 1 97.94 344 ILE A N 1
ATOM 2624 C CA . ILE A 1 344 ? 13.344 -12.164 -17.781 1 97.94 344 ILE A CA 1
ATOM 2625 C C . ILE A 1 344 ? 12.789 -12.5 -19.172 1 97.94 344 ILE A C 1
ATOM 2627 O O . ILE A 1 344 ? 13.18 -11.891 -20.172 1 97.94 344 ILE A O 1
ATOM 2631 N N . GLU A 1 345 ? 11.867 -13.469 -19.234 1 97.94 345 GLU A N 1
ATOM 2632 C CA . GLU A 1 345 ? 11.32 -13.859 -20.516 1 97.94 345 GLU A CA 1
ATOM 2633 C C . GLU A 1 345 ? 10.555 -12.711 -21.172 1 97.94 345 GLU A C 1
ATOM 2635 O O . GLU A 1 345 ? 10.633 -12.508 -22.375 1 97.94 345 GLU A O 1
ATOM 2640 N N . LEU A 1 346 ? 9.797 -11.953 -20.406 1 97.69 346 LEU A N 1
ATOM 2641 C CA . LEU A 1 346 ? 9.047 -10.82 -20.938 1 97.69 346 LEU A CA 1
ATOM 2642 C C . LEU A 1 346 ? 9.984 -9.719 -21.422 1 97.69 346 LEU A C 1
ATOM 2644 O O . LEU A 1 346 ? 9.773 -9.141 -22.484 1 97.69 346 LEU A O 1
ATOM 2648 N N . TYR A 1 347 ? 10.977 -9.461 -20.656 1 96.31 347 TYR A N 1
ATOM 2649 C CA . TYR A 1 347 ? 11.93 -8.406 -20.969 1 96.31 347 TYR A CA 1
ATOM 2650 C C . TYR A 1 347 ? 12.781 -8.781 -22.172 1 96.31 347 TYR A C 1
ATOM 2652 O O . TYR A 1 347 ? 12.867 -8.023 -23.141 1 96.31 347 TYR A O 1
ATOM 2660 N N . GLU A 1 348 ? 13.375 -9.977 -22.172 1 95.06 348 GLU A N 1
ATOM 2661 C CA . GLU A 1 348 ? 14.281 -10.398 -23.234 1 95.06 348 GLU A CA 1
ATOM 2662 C C . GLU A 1 348 ? 13.5 -10.773 -24.5 1 95.06 348 GLU A C 1
ATOM 2664 O O . GLU A 1 348 ? 13.922 -10.445 -25.609 1 95.06 348 GLU A O 1
ATOM 2669 N N . GLY A 1 349 ? 12.477 -11.453 -24.312 1 94 349 GLY A N 1
ATOM 2670 C CA . GLY A 1 349 ? 11.758 -12.016 -25.438 1 94 349 GLY A CA 1
ATOM 2671 C C . GLY A 1 349 ? 10.836 -11.023 -26.109 1 94 349 GLY A C 1
ATOM 2672 O O . GLY A 1 349 ? 10.586 -11.109 -27.328 1 94 349 GLY A O 1
ATOM 2673 N N . HIS A 1 350 ? 10.359 -10.062 -25.344 1 95.38 350 HIS A N 1
ATOM 2674 C CA . HIS A 1 350 ? 9.312 -9.211 -25.906 1 95.38 350 HIS A CA 1
ATOM 2675 C C . HIS A 1 350 ? 9.602 -7.738 -25.641 1 95.38 350 HIS A C 1
ATOM 2677 O O . HIS A 1 350 ? 8.805 -6.871 -26.016 1 95.38 350 HIS A O 1
ATOM 2683 N N . GLY A 1 351 ? 10.648 -7.41 -24.969 1 94.12 351 GLY A N 1
ATOM 2684 C CA . GLY A 1 351 ? 11.023 -6.031 -24.703 1 94.12 351 GLY A CA 1
ATOM 2685 C C . GLY A 1 351 ? 10.031 -5.289 -23.844 1 94.12 351 GLY A C 1
ATOM 2686 O O . GLY A 1 351 ? 9.773 -4.102 -24.047 1 94.12 351 GLY A O 1
ATOM 2687 N N . LEU A 1 352 ? 9.477 -5.988 -22.875 1 96.06 352 LEU A N 1
ATOM 2688 C CA . LEU A 1 352 ? 8.398 -5.391 -22.094 1 96.06 352 LEU A CA 1
ATOM 2689 C C . LEU A 1 352 ? 8.914 -4.914 -20.734 1 96.06 352 LEU A C 1
ATOM 2691 O O . LEU A 1 352 ? 9.664 -5.629 -20.062 1 96.06 352 LEU A O 1
ATOM 2695 N N . THR A 1 353 ? 8.586 -3.715 -20.391 1 97 353 THR A N 1
ATOM 2696 C CA . THR A 1 353 ? 8.742 -3.164 -19.047 1 97 353 THR A CA 1
ATOM 2697 C C . THR A 1 353 ? 7.43 -2.545 -18.562 1 97 353 THR A C 1
ATOM 2699 O O . THR A 1 353 ? 6.438 -2.539 -19.297 1 97 353 THR A O 1
ATOM 2702 N N . THR A 1 354 ? 7.395 -2.137 -17.344 1 97.56 354 THR A N 1
ATOM 2703 C CA . THR A 1 354 ? 6.18 -1.574 -16.766 1 97.56 354 THR A CA 1
ATOM 2704 C C . THR A 1 354 ? 6.426 -0.153 -16.266 1 97.56 354 THR A C 1
ATOM 2706 O O . THR A 1 354 ? 7.438 0.118 -15.625 1 97.56 354 THR A O 1
ATOM 2709 N N . ASP A 1 355 ? 5.492 0.741 -16.594 1 96.56 355 ASP A N 1
ATOM 2710 C CA . ASP A 1 355 ? 5.539 2.121 -16.109 1 96.56 355 ASP A CA 1
ATOM 2711 C C . ASP A 1 355 ? 5.383 2.188 -14.602 1 96.56 355 ASP A C 1
ATOM 2713 O O . ASP A 1 355 ? 4.59 1.444 -14.016 1 96.56 355 ASP A O 1
ATOM 2717 N N . VAL A 1 356 ? 6.102 3.086 -13.984 1 96.75 356 VAL A N 1
ATOM 2718 C CA . VAL A 1 356 ? 6.066 3.188 -12.531 1 96.75 356 VAL A CA 1
ATOM 2719 C C . VAL A 1 356 ? 4.711 3.729 -12.078 1 96.75 356 VAL A C 1
ATOM 2721 O O . VAL A 1 356 ? 4.375 3.67 -10.898 1 96.75 356 VAL A O 1
ATOM 2724 N N . ALA A 1 357 ? 3.844 4.227 -12.961 1 97.25 357 ALA A N 1
ATOM 2725 C CA . ALA A 1 357 ? 2.5 4.703 -12.641 1 97.25 357 ALA A CA 1
ATOM 2726 C C . ALA A 1 357 ? 1.493 3.557 -12.664 1 97.25 357 ALA A C 1
ATOM 2728 O O . ALA A 1 357 ? 0.338 3.73 -12.266 1 97.25 357 ALA A O 1
ATOM 2729 N N . ALA A 1 358 ? 1.893 2.418 -13.109 1 97.56 358 ALA A N 1
ATOM 2730 C CA . ALA A 1 358 ? 0.986 1.283 -13.266 1 97.56 358 ALA A CA 1
ATOM 2731 C C . ALA A 1 358 ? 0.368 0.886 -11.922 1 97.56 358 ALA A C 1
ATOM 2733 O O . ALA A 1 358 ? 1.045 0.898 -10.891 1 97.56 358 ALA A O 1
ATOM 2734 N N . LEU A 1 359 ? -0.896 0.493 -11.945 1 98.12 359 LEU A N 1
ATOM 2735 C CA . LEU A 1 359 ? -1.616 0.052 -10.75 1 98.12 359 LEU A CA 1
ATOM 2736 C C . LEU A 1 359 ? -1.618 -1.47 -10.648 1 98.12 359 LEU A C 1
ATOM 2738 O O . LEU A 1 359 ? -1.31 -2.162 -11.625 1 98.12 359 LEU A O 1
ATOM 2742 N N . THR A 1 360 ? -1.842 -1.959 -9.43 1 98.06 360 THR A N 1
ATOM 2743 C CA . THR A 1 360 ? -2.076 -3.389 -9.25 1 98.06 360 THR A CA 1
ATOM 2744 C C . THR A 1 360 ? -3.344 -3.822 -9.984 1 98.06 360 THR A C 1
ATOM 2746 O O . THR A 1 360 ? -4.219 -3 -10.258 1 98.06 360 THR A O 1
ATOM 2749 N N . ILE A 1 361 ? -3.387 -5.059 -10.305 1 98 361 ILE A N 1
ATOM 2750 C CA . ILE A 1 361 ? -4.555 -5.621 -10.984 1 98 361 ILE A CA 1
ATOM 2751 C C . ILE A 1 361 ? -5.055 -6.84 -10.211 1 98 361 ILE A C 1
ATOM 2753 O O . ILE A 1 361 ? -4.488 -7.93 -10.328 1 98 361 ILE A O 1
ATOM 2757 N N . ALA A 1 362 ? -6.156 -6.684 -9.562 1 96.38 362 ALA A N 1
ATOM 2758 C CA . ALA A 1 362 ? -6.672 -7.73 -8.68 1 96.38 362 ALA A CA 1
ATOM 2759 C C . ALA A 1 362 ? -7.199 -8.914 -9.492 1 96.38 362 ALA A C 1
ATOM 2761 O O . ALA A 1 362 ? -6.984 -10.07 -9.117 1 96.38 362 ALA A O 1
ATOM 2762 N N . LYS A 1 363 ? -7.953 -8.625 -10.516 1 94.88 363 LYS A N 1
ATOM 2763 C CA . LYS A 1 363 ? -8.477 -9.609 -11.453 1 94.88 363 LYS A CA 1
ATOM 2764 C C . LYS A 1 363 ? -7.891 -9.406 -12.852 1 94.88 363 LYS A C 1
ATOM 2766 O O . LYS A 1 363 ? -8.305 -8.508 -13.578 1 94.88 363 LYS A O 1
ATOM 2771 N N . TRP A 1 364 ? -6.977 -10.234 -13.164 1 96.88 364 TRP A N 1
ATOM 2772 C CA . TRP A 1 364 ? -6.227 -10.109 -14.406 1 96.88 364 TRP A CA 1
ATOM 2773 C C . TRP A 1 364 ? -6.246 -11.414 -15.188 1 96.88 364 TRP A C 1
ATOM 2775 O O . TRP A 1 364 ? -5.312 -12.219 -15.086 1 96.88 364 TRP A O 1
ATOM 2785 N N . PRO A 1 365 ? -7.281 -11.617 -16.047 1 96.25 365 PRO A N 1
ATOM 2786 C CA . PRO A 1 365 ? -7.297 -12.844 -16.844 1 96.25 365 PRO A CA 1
ATOM 2787 C C . PRO A 1 365 ? -6.012 -13.039 -17.641 1 96.25 365 PRO A C 1
ATOM 2789 O O . PRO A 1 365 ? -5.488 -12.086 -18.234 1 96.25 365 PRO A O 1
ATOM 2792 N N . ILE A 1 366 ? -5.488 -14.203 -17.625 1 97.12 366 ILE A N 1
ATOM 2793 C CA . ILE A 1 366 ? -4.184 -14.5 -18.203 1 97.12 366 ILE A CA 1
ATOM 2794 C C . ILE A 1 366 ? -4.219 -14.273 -19.719 1 97.12 366 ILE A C 1
ATOM 2796 O O . ILE A 1 366 ? -3.191 -13.977 -20.328 1 97.12 366 ILE A O 1
ATOM 2800 N N . ASP A 1 367 ? -5.418 -14.406 -20.359 1 97.31 367 ASP A N 1
ATOM 2801 C CA . ASP A 1 367 ? -5.566 -14.203 -21.797 1 97.31 367 ASP A CA 1
ATOM 2802 C C . ASP A 1 367 ? -5.645 -12.711 -22.125 1 97.31 367 ASP A C 1
ATOM 2804 O O . ASP A 1 367 ? -5.727 -12.336 -23.297 1 97.31 367 ASP A O 1
ATOM 2808 N N . GLU A 1 368 ? -5.617 -11.883 -21.156 1 97.75 368 GLU A N 1
ATOM 2809 C CA . GLU A 1 368 ? -5.594 -10.43 -21.328 1 97.75 368 GLU A CA 1
ATOM 2810 C C . GLU A 1 368 ? -4.297 -9.828 -20.797 1 97.75 368 GLU A C 1
ATOM 2812 O O . GLU A 1 368 ? -4.285 -8.695 -20.328 1 97.75 368 GLU A O 1
ATOM 2817 N N . LEU A 1 369 ? -3.314 -10.578 -20.859 1 97.69 369 LEU A N 1
ATOM 2818 C CA . LEU A 1 369 ? -2.023 -10.219 -20.281 1 97.69 369 LEU A CA 1
ATOM 2819 C C . LEU A 1 369 ? -1.583 -8.836 -20.766 1 97.69 369 LEU A C 1
ATOM 2821 O O . LEU A 1 369 ? -1.19 -7.996 -19.953 1 97.69 369 LEU A O 1
ATOM 2825 N N . LEU A 1 370 ? -1.68 -8.586 -22.062 1 97.44 370 LEU A N 1
ATOM 2826 C CA . LEU A 1 370 ? -1.139 -7.363 -22.656 1 97.44 370 LEU A CA 1
ATOM 2827 C C . LEU A 1 370 ? -2.205 -6.273 -22.719 1 97.44 370 LEU A C 1
ATOM 2829 O O . LEU A 1 370 ? -1.896 -5.113 -22.984 1 97.44 370 LEU A O 1
ATOM 2833 N N . ALA A 1 371 ? -3.496 -6.668 -22.438 1 97.38 371 ALA A N 1
ATOM 2834 C CA . ALA A 1 371 ? -4.609 -5.734 -22.609 1 97.38 371 ALA A CA 1
ATOM 2835 C C . ALA A 1 371 ? -4.84 -4.926 -21.328 1 97.38 371 ALA A C 1
ATOM 2837 O O . ALA A 1 371 ? -5.969 -4.828 -20.844 1 97.38 371 ALA A O 1
ATOM 2838 N N . VAL A 1 372 ? -3.873 -4.469 -20.719 1 97.31 372 VAL A N 1
ATOM 2839 C CA . VAL A 1 372 ? -3.934 -3.615 -19.531 1 97.31 372 VAL A CA 1
ATOM 2840 C C . VAL A 1 372 ? -2.963 -2.445 -19.688 1 97.31 372 VAL A C 1
ATOM 2842 O O . VAL A 1 372 ? -1.937 -2.568 -20.359 1 97.31 372 VAL A O 1
ATOM 2845 N N . PRO A 1 373 ? -3.211 -1.295 -19.141 1 96.19 373 PRO A N 1
ATOM 2846 C CA . PRO A 1 373 ? -2.291 -0.16 -19.25 1 96.19 373 PRO A CA 1
ATOM 2847 C C . PRO A 1 373 ? -0.996 -0.377 -18.469 1 96.19 373 PRO A C 1
ATOM 2849 O O . PRO A 1 373 ? -0.945 -1.22 -17.562 1 96.19 373 PRO A O 1
ATOM 2852 N N . GLY A 1 374 ? 0.071 0.292 -18.891 1 96.25 374 GLY A N 1
ATOM 2853 C CA . GLY A 1 374 ? 1.279 0.329 -18.078 1 96.25 374 GLY A CA 1
ATOM 2854 C C . GLY A 1 374 ? 2.453 -0.378 -18.734 1 96.25 374 GLY A C 1
ATOM 2855 O O . GLY A 1 374 ? 3.602 -0.191 -18.312 1 96.25 374 GLY A O 1
ATOM 2856 N N . TRP A 1 375 ? 2.105 -1.272 -19.656 1 95.75 375 TRP A N 1
ATOM 2857 C CA . TRP A 1 375 ? 3.221 -1.863 -20.391 1 95.75 375 TRP A CA 1
ATOM 2858 C C . TRP A 1 375 ? 3.975 -0.801 -21.188 1 95.75 375 TRP A C 1
ATOM 2860 O O . TRP A 1 375 ? 3.361 0.082 -21.797 1 95.75 375 TRP A O 1
ATOM 2870 N N . VAL A 1 376 ? 5.336 -0.854 -21.156 1 93.31 376 VAL A N 1
ATOM 2871 C CA . VAL A 1 376 ? 6.203 0.042 -21.906 1 93.31 376 VAL A CA 1
ATOM 2872 C C . VAL A 1 376 ? 7.234 -0.772 -22.688 1 93.31 376 VAL A C 1
ATOM 2874 O O . VAL A 1 376 ? 7.797 -1.739 -22.172 1 93.31 376 VAL A O 1
ATOM 2877 N N . SER A 1 377 ? 7.43 -0.458 -23.906 1 87.5 377 SER A N 1
ATOM 2878 C CA . SER A 1 377 ? 8.438 -1.142 -24.703 1 87.5 377 SER A CA 1
ATOM 2879 C C . SER A 1 377 ? 9.844 -0.715 -24.312 1 87.5 377 SER A C 1
ATOM 2881 O O . SER A 1 377 ? 10.117 0.477 -24.172 1 87.5 377 SER A O 1
ATOM 2883 N N . ALA A 1 378 ? 10.664 -1.631 -24 1 74.38 378 ALA A N 1
ATOM 2884 C CA . ALA A 1 378 ? 12.062 -1.365 -23.656 1 74.38 378 ALA A CA 1
ATOM 2885 C C . ALA A 1 378 ? 12.883 -1.082 -24.922 1 74.38 378 ALA A C 1
ATOM 2887 O O . ALA A 1 378 ? 14.008 -0.583 -24.828 1 74.38 378 ALA A O 1
ATOM 2888 N N . ARG A 1 379 ? 12.484 -1.519 -26.125 1 64.25 379 ARG A N 1
ATOM 2889 C CA . ARG A 1 379 ? 13.227 -1.349 -27.359 1 64.25 379 ARG A CA 1
ATOM 2890 C C . ARG A 1 379 ? 13.172 0.098 -27.844 1 64.25 379 ARG A C 1
ATOM 2892 O O . ARG A 1 379 ? 12.148 0.765 -27.703 1 64.25 379 ARG A O 1
ATOM 2899 N N . PRO A 1 380 ? 14.391 0.671 -28.062 1 52.31 380 PRO A N 1
ATOM 2900 C CA . PRO A 1 380 ? 14.359 1.989 -28.703 1 52.31 380 PRO A CA 1
ATOM 2901 C C . PRO A 1 380 ? 13.484 2.02 -29.953 1 52.31 380 PRO A C 1
ATOM 2903 O O . PRO A 1 380 ? 13.344 1.003 -30.641 1 52.31 380 PRO A O 1
ATOM 2906 N N . ALA A 1 381 ? 12.555 2.975 -30.109 1 48.28 381 ALA A N 1
ATOM 2907 C CA . ALA A 1 381 ? 11.672 3.18 -31.25 1 48.28 381 ALA A CA 1
ATOM 2908 C C . ALA A 1 381 ? 12.328 2.709 -32.531 1 48.28 381 ALA A C 1
ATOM 2910 O O . ALA A 1 381 ? 11.648 2.422 -33.531 1 48.28 381 ALA A O 1
ATOM 2911 N N . GLY A 1 382 ? 13.5 2.9 -32.719 1 36.69 382 GLY A N 1
ATOM 2912 C CA . GLY A 1 382 ? 14.094 2.631 -34.031 1 36.69 382 GLY A CA 1
ATOM 2913 C C . GLY A 1 382 ? 14.25 1.15 -34.312 1 36.69 382 GLY A C 1
ATOM 2914 O O . GLY A 1 382 ? 14.672 0.768 -35.406 1 36.69 382 GLY A O 1
ATOM 2915 N N . ASP A 1 383 ? 14.5 0.298 -33.375 1 36.31 383 ASP A N 1
ATOM 2916 C CA . ASP A 1 383 ? 14.883 -1.057 -33.781 1 36.31 383 ASP A CA 1
ATOM 2917 C C . ASP A 1 383 ? 13.648 -1.926 -34.031 1 36.31 383 ASP A C 1
ATOM 2919 O O . ASP A 1 383 ? 13.086 -2.486 -33.094 1 36.31 383 ASP A O 1
ATOM 2923 N N . THR A 1 384 ? 12.781 -1.592 -34.781 1 31.17 384 THR A N 1
ATOM 2924 C CA . THR A 1 384 ? 11.867 -2.547 -35.406 1 31.17 384 THR A CA 1
ATOM 2925 C C . THR A 1 384 ? 12.625 -3.551 -36.25 1 31.17 384 THR A C 1
ATOM 2927 O O . THR A 1 384 ? 13.523 -3.17 -37.031 1 31.17 384 THR A O 1
ATOM 2930 N N . MET B 1 1 ? 13.594 -11.633 14.438 1 30.16 1 MET B N 1
ATOM 2931 C CA . MET B 1 1 ? 13.305 -10.336 13.836 1 30.16 1 MET B CA 1
ATOM 2932 C C . MET B 1 1 ? 14.5 -9.82 13.047 1 30.16 1 MET B C 1
ATOM 2934 O O . MET B 1 1 ? 15.562 -9.578 13.617 1 30.16 1 MET B O 1
ATOM 2938 N N . LEU B 1 2 ? 14.703 -10.32 11.906 1 34.84 2 LEU B N 1
ATOM 2939 C CA . LEU B 1 2 ? 15.938 -9.977 11.211 1 34.84 2 LEU B CA 1
ATOM 2940 C C . LEU B 1 2 ? 16.062 -8.469 11.016 1 34.84 2 LEU B C 1
ATOM 2942 O O . LEU B 1 2 ? 15.359 -7.887 10.18 1 34.84 2 LEU B O 1
ATOM 2946 N N . ALA B 1 3 ? 16.219 -7.773 12.125 1 38.56 3 ALA B N 1
ATOM 2947 C CA . ALA B 1 3 ? 16.594 -6.363 12.078 1 38.56 3 ALA B CA 1
ATOM 2948 C C . ALA B 1 3 ? 17.734 -6.133 11.094 1 38.56 3 ALA B C 1
ATOM 2950 O O . ALA B 1 3 ? 18.703 -6.895 11.062 1 38.56 3 ALA B O 1
ATOM 2951 N N . LEU B 1 4 ? 17.453 -5.574 9.961 1 49.34 4 LEU B N 1
ATOM 2952 C CA . LEU B 1 4 ? 18.609 -5.133 9.195 1 49.34 4 LEU B CA 1
ATOM 2953 C C . LEU B 1 4 ? 19.688 -4.562 10.117 1 49.34 4 LEU B C 1
ATOM 2955 O O . LEU B 1 4 ? 19.375 -3.85 11.07 1 49.34 4 LEU B O 1
ATOM 2959 N N . PRO B 1 5 ? 20.734 -5.098 10.328 1 42.97 5 PRO B N 1
ATOM 2960 C CA . PRO B 1 5 ? 21.766 -4.543 11.203 1 42.97 5 PRO B CA 1
ATOM 2961 C C . PRO B 1 5 ? 21.859 -3.021 11.109 1 42.97 5 PRO B C 1
ATOM 2963 O O . PRO B 1 5 ? 21.547 -2.443 10.07 1 42.97 5 PRO B O 1
ATOM 2966 N N . GLY B 1 6 ? 21.578 -2.225 12.148 1 45.5 6 GLY B N 1
ATOM 2967 C CA . GLY B 1 6 ? 21.906 -0.822 12.344 1 45.5 6 GLY B CA 1
ATOM 2968 C C . GLY B 1 6 ? 23.016 -0.333 11.43 1 45.5 6 GLY B C 1
ATOM 2969 O O . GLY B 1 6 ? 23.281 0.867 11.367 1 45.5 6 GLY B O 1
ATOM 2970 N N . ALA B 1 7 ? 23.953 -1.206 11.055 1 45.09 7 ALA B N 1
ATOM 2971 C CA . ALA B 1 7 ? 25.25 -0.954 10.398 1 45.09 7 ALA B CA 1
ATOM 2972 C C . ALA B 1 7 ? 25.047 -0.534 8.945 1 45.09 7 ALA B C 1
ATOM 2974 O O . ALA B 1 7 ? 26.016 -0.192 8.258 1 45.09 7 ALA B O 1
ATOM 2975 N N . LEU B 1 8 ? 23.859 -0.634 8.375 1 56 8 LEU B N 1
ATOM 2976 C CA . LEU B 1 8 ? 23.859 -0.629 6.918 1 56 8 LEU B CA 1
ATOM 2977 C C . LEU B 1 8 ? 23.719 0.792 6.379 1 56 8 LEU B C 1
ATOM 2979 O O . LEU B 1 8 ? 23.844 1.018 5.176 1 56 8 LEU B O 1
ATOM 2983 N N . TRP B 1 9 ? 23.453 1.79 7.355 1 68.88 9 TRP B N 1
ATOM 2984 C CA . TRP B 1 9 ? 23.203 3.049 6.66 1 68.88 9 TRP B CA 1
ATOM 2985 C C . TRP B 1 9 ? 24.484 3.859 6.527 1 68.88 9 TRP B C 1
ATOM 2987 O O . TRP B 1 9 ? 25.359 3.807 7.398 1 68.88 9 TRP B O 1
ATOM 2997 N N . ARG B 1 10 ? 24.656 4.383 5.426 1 70.5 10 ARG B N 1
ATOM 2998 C CA . ARG B 1 10 ? 25.766 5.312 5.266 1 70.5 10 ARG B CA 1
ATOM 2999 C C . ARG B 1 10 ? 25.609 6.523 6.176 1 70.5 10 ARG B C 1
ATOM 3001 O O . ARG B 1 10 ? 24.5 7.074 6.293 1 70.5 10 ARG B O 1
ATOM 3008 N N . ARG B 1 11 ? 26.578 6.84 6.895 1 69.75 11 ARG B N 1
ATOM 3009 C CA . ARG B 1 11 ? 26.547 7.996 7.781 1 69.75 11 ARG B CA 1
ATOM 3010 C C . ARG B 1 11 ? 26.328 9.281 6.996 1 69.75 11 ARG B C 1
ATOM 3012 O O . ARG B 1 11 ? 26.859 9.445 5.898 1 69.75 11 ARG B O 1
ATOM 3019 N N . LEU B 1 12 ? 25.469 10.117 7.566 1 81.81 12 LEU B N 1
ATOM 3020 C CA . LEU B 1 12 ? 25.219 11.406 6.926 1 81.81 12 LEU B CA 1
ATOM 3021 C C . LEU B 1 12 ? 26.422 12.336 7.109 1 81.81 12 LEU B C 1
ATOM 3023 O O . LEU B 1 12 ? 27.031 12.367 8.18 1 81.81 12 LEU B O 1
ATOM 3027 N N . GLY B 1 13 ? 26.828 12.938 6.07 1 78.56 13 GLY B N 1
ATOM 3028 C CA . GLY B 1 13 ? 27.875 13.93 6.152 1 78.56 13 GLY B CA 1
ATOM 3029 C C . GLY B 1 13 ? 27.406 15.25 6.75 1 78.56 13 GLY B C 1
ATOM 3030 O O . GLY B 1 13 ? 26.281 15.344 7.242 1 78.56 13 GLY B O 1
ATOM 3031 N N . ARG B 1 14 ? 28.344 16.234 6.789 1 84.06 14 ARG B N 1
ATOM 3032 C CA . ARG B 1 14 ? 28.047 17.578 7.273 1 84.06 14 ARG B CA 1
ATOM 3033 C C . ARG B 1 14 ? 26.969 18.234 6.41 1 84.06 14 ARG B C 1
ATOM 3035 O O . ARG B 1 14 ? 26.156 19.016 6.91 1 84.06 14 ARG B O 1
ATOM 3042 N N . SER B 1 15 ? 26.984 17.875 5.199 1 93.56 15 SER B N 1
ATOM 3043 C CA . SER B 1 15 ? 25.953 18.281 4.246 1 93.56 15 SER B CA 1
ATOM 3044 C C . SER B 1 15 ? 25.234 17.062 3.664 1 93.56 15 SER B C 1
ATOM 3046 O O . SER B 1 15 ? 25.859 16.031 3.385 1 93.56 15 SER B O 1
ATOM 3048 N N . TYR B 1 16 ? 23.969 17.234 3.664 1 96.06 16 TYR B N 1
ATOM 3049 C CA . TYR B 1 16 ? 23.203 16.141 3.1 1 96.06 16 TYR B CA 1
ATOM 3050 C C . TYR B 1 16 ? 21.891 16.641 2.504 1 96.06 16 TYR B C 1
ATOM 3052 O O . TYR B 1 16 ? 21.5 17.797 2.711 1 96.06 16 TYR B O 1
ATOM 3060 N N . ARG B 1 17 ? 21.234 15.805 1.731 1 97.75 17 ARG B N 1
ATOM 3061 C CA . ARG B 1 17 ? 19.953 16.109 1.112 1 97.75 17 ARG B CA 1
ATOM 3062 C C . ARG B 1 17 ? 18.875 15.172 1.61 1 97.75 17 ARG B C 1
ATOM 3064 O O . ARG B 1 17 ? 19.109 13.977 1.812 1 97.75 17 ARG B O 1
ATOM 3071 N N . VAL B 1 18 ? 17.734 15.773 1.811 1 98.5 18 VAL B N 1
ATOM 3072 C CA . VAL B 1 18 ? 16.594 15.039 2.336 1 98.5 18 VAL B CA 1
ATOM 3073 C C . VAL B 1 18 ? 15.531 14.883 1.247 1 98.5 18 VAL B C 1
ATOM 3075 O O . VAL B 1 18 ? 15.148 15.859 0.599 1 98.5 18 VAL B O 1
ATOM 3078 N N . LEU B 1 19 ? 15.141 13.672 0.983 1 98.88 19 LEU B N 1
ATOM 3079 C CA . LEU B 1 19 ? 13.93 13.406 0.208 1 98.88 19 LEU B CA 1
ATOM 3080 C C . LEU B 1 19 ? 12.75 13.133 1.126 1 98.88 19 LEU B C 1
ATOM 3082 O O . LEU B 1 19 ? 12.828 12.273 2.01 1 98.88 19 LEU B O 1
ATOM 3086 N N . SER B 1 20 ? 11.68 13.875 0.977 1 98.94 20 SER B N 1
ATOM 3087 C CA . SER B 1 20 ? 10.523 13.703 1.842 1 98.94 20 SER B CA 1
ATOM 3088 C C . SER B 1 20 ? 9.258 13.445 1.026 1 98.94 20 SER B C 1
ATOM 3090 O O . SER B 1 20 ? 9.078 14.023 -0.047 1 98.94 20 SER B O 1
ATOM 3092 N N . ILE B 1 21 ? 8.406 12.555 1.525 1 98.94 21 ILE B N 1
ATOM 3093 C CA . ILE B 1 21 ? 7.172 12.125 0.885 1 98.94 21 ILE B CA 1
ATOM 3094 C C . ILE B 1 21 ? 5.992 12.344 1.832 1 98.94 21 ILE B C 1
ATOM 3096 O O . ILE B 1 21 ? 6.043 11.945 2.998 1 98.94 21 ILE B O 1
ATOM 3100 N N . GLU B 1 22 ? 4.922 13.016 1.375 1 98.81 22 GLU B N 1
ATOM 3101 C CA . GLU B 1 22 ? 3.695 13.242 2.135 1 98.81 22 GLU B CA 1
ATOM 3102 C C . GLU B 1 22 ? 2.479 12.688 1.397 1 98.81 22 GLU B C 1
ATOM 3104 O O . GLU B 1 22 ? 2.158 13.141 0.295 1 98.81 22 GLU B O 1
ATOM 3109 N N . THR B 1 23 ? 1.8 11.641 2.008 1 98.5 23 THR B N 1
ATOM 3110 C CA . THR B 1 23 ? 0.645 11 1.387 1 98.5 23 THR B CA 1
ATOM 3111 C C . THR B 1 23 ? -0.419 10.672 2.432 1 98.5 23 THR B C 1
ATOM 3113 O O . THR B 1 23 ? -0.992 9.578 2.422 1 98.5 23 THR B O 1
ATOM 3116 N N . SER B 1 24 ? -0.738 11.547 3.338 1 96.69 24 SER B N 1
ATOM 3117 C CA . SER B 1 24 ? -1.61 11.227 4.465 1 96.69 24 SER B CA 1
ATOM 3118 C C . SER B 1 24 ? -3.07 11.156 4.031 1 96.69 24 SER B C 1
ATOM 3120 O O . SER B 1 24 ? -3.883 10.484 4.668 1 96.69 24 SER B O 1
ATOM 3122 N N . CYS B 1 25 ? -3.43 11.898 2.99 1 92.88 25 CYS B N 1
ATOM 3123 C CA . CYS B 1 25 ? -4.832 11.953 2.596 1 92.88 25 CYS B CA 1
ATOM 3124 C C . CYS B 1 25 ? -4.977 11.891 1.08 1 92.88 25 CYS B C 1
ATOM 3126 O O . CYS B 1 25 ? -4.883 10.812 0.487 1 92.88 25 CYS B O 1
ATOM 3128 N N . ASP B 1 26 ? -5.086 13.055 0.401 1 92.31 26 ASP B N 1
ATOM 3129 C CA . ASP B 1 26 ? -5.391 12.992 -1.025 1 92.31 26 ASP B CA 1
ATOM 3130 C C . ASP B 1 26 ? -4.359 13.773 -1.842 1 92.31 26 ASP B C 1
ATOM 3132 O O . ASP B 1 26 ? -4.508 13.93 -3.057 1 92.31 26 ASP B O 1
ATOM 3136 N N . ASP B 1 27 ? -3.312 14.273 -1.176 1 94.69 27 ASP B N 1
ATOM 3137 C CA . ASP B 1 27 ? -2.189 14.93 -1.833 1 94.69 27 ASP B CA 1
ATOM 3138 C C . ASP B 1 27 ? -0.968 14.016 -1.886 1 94.69 27 ASP B C 1
ATOM 3140 O O . ASP B 1 27 ? -0.559 13.461 -0.865 1 94.69 27 ASP B O 1
ATOM 3144 N N . THR B 1 28 ? -0.441 13.875 -3.104 1 98.38 28 THR B N 1
ATOM 3145 C CA . THR B 1 28 ? 0.888 13.281 -3.217 1 98.38 28 THR B CA 1
ATOM 3146 C C . THR B 1 28 ? 1.954 14.367 -3.33 1 98.38 28 THR B C 1
ATOM 3148 O O . THR B 1 28 ? 2.016 15.086 -4.332 1 98.38 28 THR B O 1
ATOM 3151 N N . CYS B 1 29 ? 2.738 14.516 -2.309 1 98.69 29 CYS B N 1
ATOM 3152 C CA . CYS B 1 29 ? 3.76 15.555 -2.293 1 98.69 29 CYS B CA 1
ATOM 3153 C C . CYS B 1 29 ? 5.152 14.953 -2.15 1 98.69 29 CYS B C 1
ATOM 3155 O O . CYS B 1 29 ? 5.34 13.984 -1.421 1 98.69 29 CYS B O 1
ATOM 3157 N N . VAL B 1 30 ? 6.129 15.477 -2.863 1 98.88 30 VAL B N 1
ATOM 3158 C CA . VAL B 1 30 ? 7.531 15.086 -2.797 1 98.88 30 VAL B CA 1
ATOM 3159 C C . VAL B 1 30 ? 8.414 16.328 -2.781 1 98.88 30 VAL B C 1
ATOM 3161 O O . VAL B 1 30 ? 8.188 17.266 -3.545 1 98.88 30 VAL B O 1
ATOM 3164 N N . ALA B 1 31 ? 9.398 16.359 -1.913 1 98.88 31 ALA B N 1
ATOM 3165 C CA . ALA B 1 31 ? 10.312 17.5 -1.854 1 98.88 31 ALA B CA 1
ATOM 3166 C C . ALA B 1 31 ? 11.75 17.031 -1.633 1 98.88 31 ALA B C 1
ATOM 3168 O O . ALA B 1 31 ? 11.984 15.945 -1.11 1 98.88 31 ALA B O 1
ATOM 3169 N N . ILE B 1 32 ? 12.68 17.797 -2.07 1 98.88 32 ILE B N 1
ATOM 3170 C CA . ILE B 1 32 ? 14.094 17.672 -1.732 1 98.88 32 ILE B CA 1
ATOM 3171 C C . ILE B 1 32 ? 14.562 18.906 -0.974 1 98.88 32 ILE B C 1
ATOM 3173 O O . ILE B 1 32 ? 14.406 20.031 -1.452 1 98.88 32 ILE B O 1
ATOM 3177 N N . LEU B 1 33 ? 15.039 18.719 0.18 1 98.62 33 LEU B N 1
ATOM 3178 C CA . LEU B 1 33 ? 15.648 19.766 0.974 1 98.62 33 LEU B CA 1
ATOM 3179 C C . LEU B 1 33 ? 17.156 19.625 1.009 1 98.62 3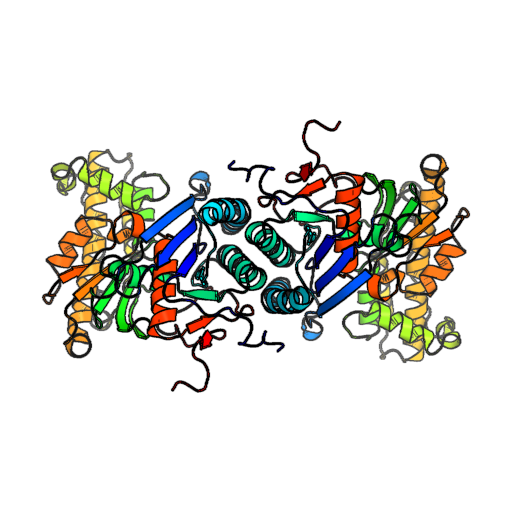3 LEU B C 1
ATOM 3181 O O . LEU B 1 33 ? 17.672 18.531 1.27 1 98.62 33 LEU B O 1
ATOM 3185 N N . ASP B 1 34 ? 17.875 20.672 0.767 1 98.19 34 ASP B N 1
ATOM 3186 C CA . ASP B 1 34 ? 19.328 20.703 0.835 1 98.19 34 ASP B CA 1
ATOM 3187 C C . ASP B 1 34 ? 19.812 21.203 2.191 1 98.19 34 ASP B C 1
ATOM 3189 O O . ASP B 1 34 ? 19.688 22.406 2.486 1 98.19 34 ASP B O 1
ATOM 3193 N N . ARG B 1 35 ? 20.219 20.328 2.953 1 97.31 35 ARG B N 1
ATOM 3194 C CA . ARG B 1 35 ? 20.828 20.641 4.246 1 97.31 35 ARG B CA 1
ATOM 3195 C C . ARG B 1 35 ? 22.328 20.812 4.121 1 97.31 35 ARG B C 1
ATOM 3197 O O . ARG B 1 35 ? 23.094 19.984 4.598 1 97.31 35 ARG B O 1
ATOM 3204 N N . SER B 1 36 ? 22.75 21.969 3.582 1 95 36 SER B N 1
ATOM 3205 C CA . SER B 1 36 ? 24.156 22.219 3.252 1 95 36 SER B CA 1
ATOM 3206 C C . SER B 1 36 ? 25 22.422 4.512 1 95 36 SER B C 1
ATOM 3208 O O . SER B 1 36 ? 26.203 22.172 4.5 1 95 36 SER B O 1
ATOM 3210 N N . SER B 1 37 ? 24.297 22.938 5.527 1 93.62 37 SER B N 1
ATOM 3211 C CA . SER B 1 37 ? 24.953 23.172 6.816 1 93.62 37 SER B CA 1
ATOM 3212 C C . SER B 1 37 ? 23.953 23.094 7.961 1 93.62 37 SER B C 1
ATOM 3214 O O . SER B 1 37 ? 22.766 23.438 7.789 1 93.62 37 SER B O 1
ATOM 3216 N N . ARG B 1 38 ? 24.453 22.766 9.07 1 91.56 38 ARG B N 1
ATOM 3217 C CA . ARG B 1 38 ? 23.609 22.719 10.25 1 91.56 38 ARG B CA 1
ATOM 3218 C C . ARG B 1 38 ? 23.297 24.125 10.758 1 91.56 38 ARG B C 1
ATOM 3220 O O . ARG B 1 38 ? 22.375 24.328 11.555 1 91.56 38 ARG B O 1
ATOM 3227 N N . TYR B 1 39 ? 24.031 25.078 10.234 1 93.38 39 TYR B N 1
ATOM 3228 C CA . TYR B 1 39 ? 23.922 26.438 10.758 1 93.38 39 TYR B CA 1
ATOM 3229 C C . TYR B 1 39 ? 23.062 27.312 9.852 1 93.38 39 TYR B C 1
ATOM 3231 O O . TYR B 1 39 ? 22.875 28.5 10.117 1 93.38 39 TYR B O 1
ATOM 3239 N N . ARG B 1 40 ? 22.578 26.703 8.82 1 95.12 40 ARG B N 1
ATOM 3240 C CA . ARG B 1 40 ? 21.703 27.438 7.898 1 95.12 40 ARG B CA 1
ATOM 3241 C C . ARG B 1 40 ? 20.422 26.672 7.641 1 95.12 40 ARG B C 1
ATOM 3243 O O . ARG B 1 40 ? 20.391 25.438 7.68 1 95.12 40 ARG B O 1
ATOM 3250 N N . ALA B 1 41 ? 19.344 27.453 7.395 1 97.06 41 ALA B N 1
ATOM 3251 C CA . ALA B 1 41 ? 18.078 26.828 7.02 1 97.06 41 ALA B CA 1
ATOM 3252 C C . ALA B 1 41 ? 18.234 26.016 5.738 1 97.06 41 ALA B C 1
ATOM 3254 O O . ALA B 1 41 ? 18.922 26.438 4.805 1 97.06 41 ALA B O 1
ATOM 3255 N N . PRO B 1 42 ? 17.688 24.844 5.711 1 97.69 42 PRO B N 1
ATOM 3256 C CA . PRO B 1 42 ? 17.766 24.078 4.469 1 97.69 42 PRO B CA 1
ATOM 3257 C C . PRO B 1 42 ? 17.062 24.766 3.295 1 97.69 42 PRO B C 1
ATOM 3259 O O . PRO B 1 42 ? 16.047 25.422 3.484 1 97.69 42 PRO B O 1
ATOM 3262 N N . ALA B 1 43 ? 17.609 24.641 2.162 1 97.81 43 ALA B N 1
ATOM 3263 C CA . ALA B 1 43 ? 17 25.156 0.94 1 97.81 43 ALA B CA 1
ATOM 3264 C C . ALA B 1 43 ? 16.078 24.125 0.308 1 97.81 43 ALA B C 1
ATOM 3266 O O . ALA B 1 43 ? 16.406 22.938 0.248 1 97.81 43 ALA B O 1
ATOM 3267 N N . VAL B 1 44 ? 14.891 24.609 -0.091 1 98.06 44 VAL B N 1
ATOM 3268 C CA . VAL B 1 44 ? 13.984 23.734 -0.833 1 98.06 44 VAL B CA 1
ATOM 3269 C C . VAL B 1 44 ? 14.438 23.641 -2.287 1 98.06 44 VAL B C 1
ATOM 3271 O O . VAL B 1 44 ? 14.305 24.594 -3.053 1 98.06 44 VAL B O 1
ATOM 3274 N N . VAL B 1 45 ? 14.969 22.516 -2.674 1 98.38 45 VAL B N 1
ATOM 3275 C CA . VAL B 1 45 ? 15.469 22.297 -4.031 1 98.38 45 VAL B CA 1
ATOM 3276 C C . VAL B 1 45 ? 14.297 22.109 -4.988 1 98.38 45 VAL B C 1
ATOM 3278 O O . VAL B 1 45 ? 14.297 22.656 -6.094 1 98.38 45 VAL B O 1
ATOM 3281 N N . CYS B 1 46 ? 13.344 21.375 -4.586 1 98.12 46 CYS B N 1
ATOM 3282 C CA . CYS B 1 46 ? 12.117 21.188 -5.344 1 98.12 46 CYS B CA 1
ATOM 3283 C C . CYS B 1 46 ? 10.977 20.734 -4.434 1 98.12 46 CYS B C 1
ATOM 3285 O O . CYS B 1 46 ? 11.219 20.234 -3.338 1 98.12 46 CYS B O 1
ATOM 3287 N N . HIS B 1 47 ? 9.836 21 -4.805 1 98.38 47 HIS B N 1
ATOM 3288 C CA . HIS B 1 47 ? 8.594 20.594 -4.164 1 98.38 47 HIS B CA 1
ATOM 3289 C C . HIS B 1 47 ? 7.488 20.359 -5.191 1 98.38 47 HIS B C 1
ATOM 3291 O O . HIS B 1 47 ? 7.094 21.297 -5.902 1 98.38 47 HIS B O 1
ATOM 3297 N N . TYR B 1 48 ? 7.023 19.125 -5.27 1 98.25 48 TYR B N 1
ATOM 3298 C CA . TYR B 1 48 ? 5.949 18.734 -6.18 1 98.25 48 TYR B CA 1
ATOM 3299 C C . TYR B 1 48 ? 4.707 18.312 -5.402 1 98.25 48 TYR B C 1
ATOM 3301 O O . TYR B 1 48 ? 4.809 17.719 -4.328 1 98.25 48 TYR B O 1
ATOM 3309 N N . ARG B 1 49 ? 3.582 18.656 -5.973 1 96.75 49 ARG B N 1
ATOM 3310 C CA . ARG B 1 49 ? 2.297 18.281 -5.391 1 96.75 49 ARG B CA 1
ATOM 3311 C C . ARG B 1 49 ? 1.293 17.906 -6.48 1 96.75 49 ARG B C 1
ATOM 3313 O O . ARG B 1 49 ? 1.15 18.625 -7.469 1 96.75 49 ARG B O 1
ATOM 3320 N N . GLU B 1 50 ? 0.698 16.781 -6.371 1 96.81 50 GLU B N 1
ATOM 3321 C CA . GLU B 1 50 ? -0.447 16.375 -7.172 1 96.81 50 GLU B CA 1
ATOM 3322 C C . GLU B 1 50 ? -1.637 16 -6.293 1 96.81 50 GLU B C 1
ATOM 3324 O O . GLU B 1 50 ? -1.529 15.141 -5.422 1 96.81 50 GLU B O 1
ATOM 3329 N N . THR B 1 51 ? -2.762 16.625 -6.535 1 93.25 51 THR B N 1
ATOM 3330 C CA . THR B 1 51 ? -3.939 16.453 -5.695 1 93.25 51 THR B CA 1
ATOM 3331 C C . THR B 1 51 ? -5.02 15.664 -6.43 1 93.25 51 THR B C 1
ATOM 3333 O O . THR B 1 51 ? -5.254 15.891 -7.621 1 93.25 51 THR B O 1
ATOM 3336 N N . LEU B 1 52 ? -5.582 14.695 -5.695 1 92.69 52 LEU B N 1
ATOM 3337 C CA . LEU B 1 52 ? -6.727 13.969 -6.23 1 92.69 52 LEU B CA 1
ATOM 3338 C C . LEU B 1 52 ? -7.926 14.891 -6.41 1 92.69 52 LEU B C 1
ATOM 3340 O O . LEU B 1 52 ? -8.289 15.633 -5.488 1 92.69 52 LEU B O 1
ATOM 3344 N N . ASP B 1 53 ? -8.516 14.93 -7.586 1 87 53 ASP B N 1
ATOM 3345 C CA . ASP B 1 53 ? -9.742 15.68 -7.801 1 87 53 ASP B CA 1
ATOM 3346 C C . ASP B 1 53 ? -10.945 14.945 -7.215 1 87 53 ASP B C 1
ATOM 3348 O O . ASP B 1 53 ? -11.375 13.914 -7.746 1 87 53 ASP B O 1
ATOM 3352 N N . SER B 1 54 ? -11.461 15.43 -6.152 1 81.25 54 SER B N 1
ATOM 3353 C CA . SER B 1 54 ? -12.562 14.758 -5.469 1 81.25 54 SER B CA 1
ATOM 3354 C C . SER B 1 54 ? -13.844 15.586 -5.539 1 81.25 54 SER B C 1
ATOM 3356 O O . SER B 1 54 ? -14.805 15.305 -4.82 1 81.25 54 SER B O 1
ATOM 3358 N N . ALA B 1 55 ? -13.906 16.625 -6.285 1 75.5 55 ALA B N 1
ATOM 3359 C CA . ALA B 1 55 ? -15.039 17.547 -6.344 1 75.5 55 ALA B CA 1
ATOM 3360 C C . ALA B 1 55 ? -16.328 16.812 -6.684 1 75.5 55 ALA B C 1
ATOM 3362 O O . ALA B 1 55 ? -17.359 17.047 -6.051 1 75.5 55 ALA B O 1
ATOM 3363 N N . SER B 1 56 ? -16.266 15.898 -7.602 1 79.38 56 SER B N 1
ATOM 3364 C CA . SER B 1 56 ? -17.469 15.203 -8.07 1 79.38 56 SER B CA 1
ATOM 3365 C C . SER B 1 56 ? -17.922 14.148 -7.062 1 79.38 56 SER B C 1
ATOM 3367 O O . SER B 1 56 ? -19.094 13.766 -7.055 1 79.38 56 SER B O 1
ATOM 3369 N N . ASP B 1 57 ? -17.125 13.719 -6.18 1 81.62 57 ASP B N 1
ATOM 3370 C CA . ASP B 1 57 ? -17.422 12.633 -5.254 1 81.62 57 ASP B CA 1
ATOM 3371 C C . ASP B 1 57 ? -18 13.172 -3.945 1 81.62 57 ASP B C 1
ATOM 3373 O O . ASP B 1 57 ? -18.547 12.414 -3.141 1 81.62 57 ASP B O 1
ATOM 3377 N N . GLY B 1 58 ? -18 14.477 -3.75 1 72.94 58 GLY B N 1
ATOM 3378 C CA . GLY B 1 58 ? -18.516 15.062 -2.518 1 72.94 58 GLY B CA 1
ATOM 3379 C C . GLY B 1 58 ? -17.562 14.898 -1.346 1 72.94 58 GLY B C 1
ATOM 3380 O O . GLY B 1 58 ? -17.938 15.148 -0.197 1 72.94 58 GLY B O 1
ATOM 3381 N N . GLY B 1 59 ? -16.375 14.305 -1.574 1 76.56 59 GLY B N 1
ATOM 3382 C CA . GLY B 1 59 ? -15.359 14.078 -0.566 1 76.56 59 GLY B CA 1
ATOM 3383 C C . GLY B 1 59 ? -14.281 13.109 -1.015 1 76.56 59 GLY B C 1
ATOM 3384 O O . GLY B 1 59 ? -14.359 12.555 -2.113 1 76.56 59 GLY B O 1
ATOM 3385 N N . VAL B 1 60 ? -13.391 12.898 -0.143 1 84.25 60 VAL B N 1
ATOM 3386 C CA . VAL B 1 60 ? -12.266 12.047 -0.513 1 84.25 60 VAL B CA 1
ATOM 3387 C C . VAL B 1 60 ? -12.672 10.578 -0.381 1 84.25 60 VAL B C 1
ATOM 3389 O O . VAL B 1 60 ? -13.102 10.141 0.687 1 84.25 60 VAL B O 1
ATOM 3392 N N . VAL B 1 61 ? -12.609 9.922 -1.454 1 91.81 61 VAL B N 1
ATOM 3393 C CA . VAL B 1 61 ? -12.836 8.477 -1.467 1 91.81 61 VAL B CA 1
ATOM 3394 C C . VAL B 1 61 ? -11.516 7.746 -1.21 1 91.81 61 VAL B C 1
ATOM 3396 O O . VAL B 1 61 ? -10.57 7.863 -1.99 1 91.81 61 VAL B O 1
ATOM 3399 N N . PRO B 1 62 ? -11.461 6.918 -0.224 1 93.12 62 PRO B N 1
ATOM 3400 C CA . PRO B 1 62 ? -10.195 6.312 0.206 1 93.12 62 PRO B CA 1
ATOM 3401 C C . PRO B 1 62 ? -9.531 5.496 -0.897 1 93.12 62 PRO B C 1
ATOM 3403 O O . PRO B 1 62 ? -8.32 5.609 -1.106 1 93.12 62 PRO B O 1
ATOM 3406 N N . THR B 1 63 ? -10.289 4.672 -1.597 1 94 63 THR B N 1
ATOM 3407 C CA . THR B 1 63 ? -9.727 3.822 -2.645 1 94 63 THR B CA 1
ATOM 3408 C C . THR B 1 63 ? -9.156 4.668 -3.781 1 94 63 THR B C 1
ATOM 3410 O O . THR B 1 63 ? -8.102 4.348 -4.332 1 94 63 THR B O 1
ATOM 3413 N N . LYS B 1 64 ? -9.867 5.762 -4.113 1 95.5 64 LYS B N 1
ATOM 3414 C CA . LYS B 1 64 ? -9.391 6.66 -5.16 1 95.5 64 LYS B CA 1
ATOM 3415 C C . LYS B 1 64 ? -8.117 7.379 -4.727 1 95.5 64 LYS B C 1
ATOM 3417 O O . LYS B 1 64 ? -7.215 7.602 -5.535 1 95.5 64 LYS B O 1
ATOM 3422 N N . ALA B 1 65 ? -8.094 7.75 -3.49 1 96 65 ALA B N 1
ATOM 3423 C CA . ALA B 1 65 ? -6.906 8.406 -2.953 1 96 65 ALA B CA 1
ATOM 3424 C C . ALA B 1 65 ? -5.695 7.473 -3.006 1 96 65 ALA B C 1
ATOM 3426 O O . ALA B 1 65 ? -4.605 7.883 -3.406 1 96 65 ALA B O 1
ATOM 3427 N N . HIS B 1 66 ? -5.941 6.258 -2.578 1 96.25 66 HIS B N 1
ATOM 3428 C CA . HIS B 1 66 ? -4.879 5.262 -2.617 1 96.25 66 HIS B CA 1
ATOM 3429 C C . HIS B 1 66 ? -4.348 5.078 -4.035 1 96.25 66 HIS B C 1
ATOM 3431 O O . HIS B 1 66 ? -3.133 5.078 -4.25 1 96.25 66 HIS B O 1
ATOM 3437 N N . GLU B 1 67 ? -5.211 4.918 -4.988 1 96.62 67 GLU B N 1
ATOM 3438 C CA . GLU B 1 67 ? -4.828 4.734 -6.383 1 96.62 67 GLU B CA 1
ATOM 3439 C C . GLU B 1 67 ? -4.102 5.965 -6.922 1 96.62 67 GLU B C 1
ATOM 3441 O O . GLU B 1 67 ? -3.152 5.84 -7.699 1 96.62 67 GLU B O 1
ATOM 3446 N N . HIS B 1 68 ? -4.609 7.148 -6.539 1 97.5 68 HIS B N 1
ATOM 3447 C CA . HIS B 1 68 ? -3.963 8.391 -6.934 1 97.5 68 HIS B CA 1
ATOM 3448 C C . HIS B 1 68 ? -2.498 8.414 -6.508 1 97.5 68 HIS B C 1
ATOM 3450 O O . HIS B 1 68 ? -1.617 8.734 -7.309 1 97.5 68 HIS B O 1
ATOM 3456 N N . HIS B 1 69 ? -2.213 8.07 -5.281 1 98.44 69 HIS B N 1
ATOM 3457 C CA . HIS B 1 69 ? -0.843 8.031 -4.781 1 98.44 69 HIS B CA 1
ATOM 3458 C C . HIS B 1 69 ? -0.007 7.008 -5.543 1 98.44 69 HIS B C 1
ATOM 3460 O O . HIS B 1 69 ? 1.125 7.297 -5.941 1 98.44 69 HIS B O 1
ATOM 3466 N N . GLN B 1 70 ? -0.574 5.797 -5.754 1 97.12 70 GLN B N 1
ATOM 3467 C CA . GLN B 1 70 ? 0.132 4.734 -6.461 1 97.12 70 GLN B CA 1
ATOM 3468 C C . GLN B 1 70 ? 0.543 5.18 -7.859 1 97.12 70 GLN B C 1
ATOM 3470 O O . GLN B 1 70 ? 1.611 4.805 -8.352 1 97.12 70 GLN B O 1
ATOM 3475 N N . ARG B 1 71 ? -0.251 5.988 -8.469 1 97.56 71 ARG B N 1
ATOM 3476 C CA . ARG B 1 71 ? -0.025 6.434 -9.836 1 97.56 71 ARG B CA 1
ATOM 3477 C C . ARG B 1 71 ? 1.018 7.547 -9.883 1 97.56 71 ARG B C 1
ATOM 3479 O O . ARG B 1 71 ? 1.779 7.648 -10.852 1 97.56 71 ARG B O 1
ATOM 3486 N N . ARG B 1 72 ? 1.063 8.312 -8.859 1 98.25 72 ARG B N 1
ATOM 3487 C CA . ARG B 1 72 ? 1.755 9.594 -9.008 1 98.25 72 ARG B CA 1
ATOM 3488 C C . ARG B 1 72 ? 3.105 9.57 -8.305 1 98.25 72 ARG B C 1
ATOM 3490 O O . ARG B 1 72 ? 4.043 10.258 -8.719 1 98.25 72 ARG B O 1
ATOM 3497 N N . ILE B 1 73 ? 3.26 8.812 -7.262 1 98.44 73 ILE B N 1
ATOM 3498 C CA . ILE B 1 73 ? 4.41 8.93 -6.371 1 98.44 73 ILE B CA 1
ATOM 3499 C C . ILE B 1 73 ? 5.691 8.594 -7.133 1 98.44 73 ILE B C 1
ATOM 3501 O O . ILE B 1 73 ? 6.707 9.273 -6.98 1 98.44 73 ILE B O 1
ATOM 3505 N N . GLY B 1 74 ? 5.691 7.559 -7.977 1 98 74 GLY B N 1
ATOM 3506 C CA . GLY B 1 74 ? 6.879 7.164 -8.719 1 98 74 GLY B CA 1
ATOM 3507 C C . GLY B 1 74 ? 7.41 8.266 -9.617 1 98 74 GLY B C 1
ATOM 3508 O O . GLY B 1 74 ? 8.609 8.555 -9.609 1 98 74 GLY B O 1
ATOM 3509 N N . GLY B 1 75 ? 6.531 8.852 -10.359 1 97.25 75 GLY B N 1
ATOM 3510 C CA . GLY B 1 75 ? 6.918 9.93 -11.25 1 97.25 75 GLY B CA 1
ATOM 3511 C C . GLY B 1 75 ? 7.465 11.141 -10.516 1 97.25 75 GLY B C 1
ATOM 3512 O O . GLY B 1 75 ? 8.461 11.727 -10.938 1 97.25 75 GLY B O 1
ATOM 3513 N N . LEU B 1 76 ? 6.82 11.516 -9.469 1 98.38 76 LEU B N 1
ATOM 3514 C CA . LEU B 1 76 ? 7.238 12.688 -8.703 1 98.38 76 LEU B CA 1
ATOM 3515 C C . LEU B 1 76 ? 8.602 12.461 -8.062 1 98.38 76 LEU B C 1
ATOM 3517 O O . LEU B 1 76 ? 9.461 13.352 -8.094 1 98.38 76 LEU B O 1
ATOM 3521 N N . VAL B 1 77 ? 8.789 11.273 -7.496 1 98.5 77 VAL B N 1
ATOM 3522 C CA . VAL B 1 77 ? 10.07 10.961 -6.879 1 98.5 77 VAL B CA 1
ATOM 3523 C C . VAL B 1 77 ? 11.156 10.906 -7.949 1 98.5 77 VAL B C 1
ATOM 3525 O O . VAL B 1 77 ? 12.273 11.398 -7.742 1 98.5 77 VAL B O 1
ATOM 3528 N N . GLY B 1 78 ? 10.844 10.258 -9.055 1 96.94 78 GLY B N 1
ATOM 3529 C CA . GLY B 1 78 ? 11.797 10.227 -10.156 1 96.94 78 GLY B CA 1
ATOM 3530 C C . GLY B 1 78 ? 12.258 11.609 -10.578 1 96.94 78 GLY B C 1
ATOM 3531 O O . GLY B 1 78 ? 13.453 11.836 -10.758 1 96.94 78 GLY B O 1
ATOM 3532 N N . ARG B 1 79 ? 11.344 12.539 -10.727 1 96.81 79 ARG B N 1
ATOM 3533 C CA . ARG B 1 79 ? 11.664 13.922 -11.078 1 96.81 79 ARG B CA 1
ATOM 3534 C C . ARG B 1 79 ? 12.531 14.578 -10.008 1 96.81 79 ARG B C 1
ATOM 3536 O O . ARG B 1 79 ? 13.477 15.297 -10.328 1 96.81 79 ARG B O 1
ATOM 3543 N N . ALA B 1 80 ? 12.156 14.359 -8.812 1 98.06 80 ALA B N 1
ATOM 3544 C CA . ALA B 1 80 ? 12.906 14.953 -7.703 1 98.06 80 ALA B CA 1
ATOM 3545 C C . ALA B 1 80 ? 14.352 14.461 -7.695 1 98.06 80 ALA B C 1
ATOM 3547 O O . ALA B 1 80 ? 15.273 15.242 -7.453 1 98.06 80 ALA B O 1
ATOM 3548 N N . LEU B 1 81 ? 14.562 13.203 -7.973 1 97.19 81 LEU B N 1
ATOM 3549 C CA . LEU B 1 81 ? 15.883 12.586 -7.891 1 97.19 81 LEU B CA 1
ATOM 3550 C C . LEU B 1 81 ? 16.781 13.078 -9.023 1 97.19 81 LEU B C 1
ATOM 3552 O O . LEU B 1 81 ? 18 12.891 -8.984 1 97.19 81 LEU B O 1
ATOM 3556 N N . GLU B 1 82 ? 16.188 13.664 -10.008 1 95.06 82 GLU B N 1
ATOM 3557 C CA . GLU B 1 82 ? 16.984 14.273 -11.062 1 95.06 82 GLU B CA 1
ATOM 3558 C C . GLU B 1 82 ? 17.875 15.391 -10.516 1 95.06 82 GLU B C 1
ATOM 3560 O O . GLU B 1 82 ? 18.891 15.734 -11.109 1 95.06 82 GLU B O 1
ATOM 3565 N N . SER B 1 83 ? 17.484 15.914 -9.398 1 94.81 83 SER B N 1
ATOM 3566 C CA . SER B 1 83 ? 18.25 17.016 -8.797 1 94.81 83 SER B CA 1
ATOM 3567 C C . SER B 1 83 ? 19.531 16.5 -8.148 1 94.81 83 SER B C 1
ATOM 3569 O O . SER B 1 83 ? 20.422 17.281 -7.816 1 94.81 83 SER B O 1
ATOM 3571 N N . GLY B 1 84 ? 19.641 15.18 -7.926 1 93.38 84 GLY B N 1
ATOM 3572 C CA . GLY B 1 84 ? 20.844 14.609 -7.348 1 93.38 84 GLY B CA 1
ATOM 3573 C C . GLY B 1 84 ? 20.578 13.547 -6.305 1 93.38 84 GLY B C 1
ATOM 3574 O O . GLY B 1 84 ? 19.406 13.258 -6.004 1 93.38 84 GLY B O 1
ATOM 3575 N N . PRO B 1 85 ? 21.641 12.992 -5.754 1 93.94 85 PRO B N 1
ATOM 3576 C CA . PRO B 1 85 ? 21.484 11.93 -4.754 1 93.94 85 PRO B CA 1
ATOM 3577 C C . PRO B 1 85 ? 20.922 12.453 -3.43 1 93.94 85 PRO B C 1
ATOM 3579 O O . PRO B 1 85 ? 21.109 13.625 -3.096 1 93.94 85 PRO B O 1
ATOM 3582 N N . VAL B 1 86 ? 20.312 11.617 -2.76 1 97.25 86 VAL B N 1
ATOM 3583 C CA . VAL B 1 86 ? 19.734 11.969 -1.468 1 97.25 86 VAL B CA 1
ATOM 3584 C C . VAL B 1 86 ? 20.359 11.109 -0.369 1 97.25 86 VAL B C 1
ATOM 3586 O O . VAL B 1 86 ? 20.859 10.016 -0.639 1 97.25 86 VAL B O 1
ATOM 3589 N N . ASP B 1 87 ? 20.25 11.617 0.923 1 97.38 87 ASP B N 1
ATOM 3590 C CA . ASP B 1 87 ? 21 10.977 2.008 1 97.38 87 ASP B CA 1
ATOM 3591 C C . ASP B 1 87 ? 20.062 10.555 3.139 1 97.38 87 ASP B C 1
ATOM 3593 O O . ASP B 1 87 ? 20.422 9.703 3.957 1 97.38 87 ASP B O 1
ATOM 3597 N N . LEU B 1 88 ? 18.953 11.141 3.199 1 97.69 88 LEU B N 1
ATOM 3598 C CA . LEU B 1 88 ? 17.953 10.859 4.219 1 97.69 88 LEU B CA 1
ATOM 3599 C C . LEU B 1 88 ? 16.562 10.812 3.604 1 97.69 88 LEU B C 1
ATOM 3601 O O . LEU B 1 88 ? 16.188 11.672 2.803 1 97.69 88 LEU B O 1
ATOM 3605 N N . ILE B 1 89 ? 15.836 9.766 3.914 1 98.62 8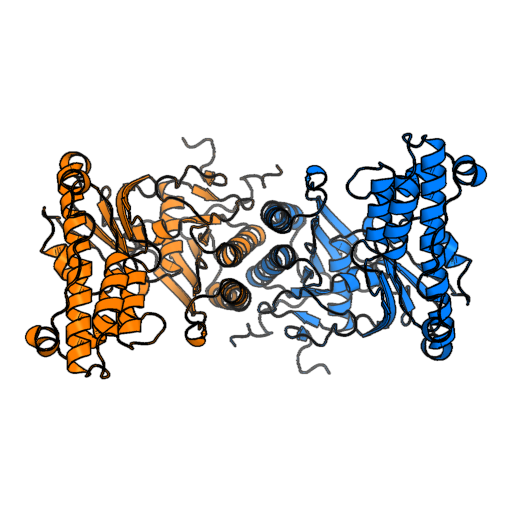9 ILE B N 1
ATOM 3606 C CA . ILE B 1 89 ? 14.469 9.617 3.414 1 98.62 89 ILE B CA 1
ATOM 3607 C C . ILE B 1 89 ? 13.477 9.898 4.539 1 98.62 89 ILE B C 1
ATOM 3609 O O . ILE B 1 89 ? 13.586 9.328 5.629 1 98.62 89 ILE B O 1
ATOM 3613 N N . CYS B 1 90 ? 12.562 10.805 4.336 1 98.88 90 CYS B N 1
ATOM 3614 C CA . CYS B 1 90 ? 11.469 11.07 5.262 1 98.88 90 CYS B CA 1
ATOM 3615 C C . CYS B 1 90 ? 10.125 10.781 4.613 1 98.88 90 CYS B C 1
ATOM 3617 O O . CYS B 1 90 ? 9.93 11.047 3.426 1 98.88 90 CYS B O 1
ATOM 3619 N N . ALA B 1 91 ? 9.227 10.18 5.332 1 98.94 91 ALA B N 1
ATOM 3620 C CA . ALA B 1 91 ? 7.879 9.914 4.84 1 98.94 91 ALA B CA 1
ATOM 3621 C C . ALA B 1 91 ? 6.852 10.008 5.961 1 98.94 91 ALA B C 1
ATOM 3623 O O . ALA B 1 91 ? 7.141 9.656 7.109 1 98.94 91 ALA B O 1
ATOM 3624 N N . THR B 1 92 ? 5.68 10.492 5.641 1 98.88 92 THR B N 1
ATOM 3625 C CA . THR B 1 92 ? 4.609 10.523 6.629 1 98.88 92 THR B CA 1
ATOM 3626 C C . THR B 1 92 ? 4.23 9.109 7.062 1 98.88 92 THR B C 1
ATOM 3628 O O . THR B 1 92 ? 3.871 8.273 6.227 1 98.88 92 THR B O 1
ATOM 3631 N N . ARG B 1 93 ? 4.332 8.891 8.297 1 98.75 93 ARG B N 1
ATOM 3632 C CA . ARG B 1 93 ? 3.984 7.582 8.852 1 98.75 93 ARG B CA 1
ATOM 3633 C C . ARG B 1 93 ? 2.562 7.586 9.406 1 98.75 93 ARG B C 1
ATOM 3635 O O . ARG B 1 93 ? 1.913 6.539 9.469 1 98.75 93 ARG B O 1
ATOM 3642 N N . GLY B 1 94 ? 2.143 8.664 9.805 1 98.06 94 GLY B N 1
ATOM 3643 C CA . GLY B 1 94 ? 0.81 8.875 10.344 1 98.06 94 GLY B CA 1
ATOM 3644 C C . GLY B 1 94 ? 0.678 10.18 11.109 1 98.06 94 GLY B C 1
ATOM 3645 O O . GLY B 1 94 ? 1.663 10.898 11.297 1 98.06 94 GLY B O 1
ATOM 3646 N N . PRO B 1 95 ? -0.531 10.523 11.547 1 96.69 95 PRO B N 1
ATOM 3647 C CA . PRO B 1 95 ? -1.805 9.859 11.25 1 96.69 95 PRO B CA 1
ATOM 3648 C C . PRO B 1 95 ? -2.293 10.141 9.828 1 96.69 95 PRO B C 1
ATOM 3650 O O . PRO B 1 95 ? -1.735 11 9.133 1 96.69 95 PRO B O 1
ATOM 3653 N N . GLY B 1 96 ? -3.324 9.461 9.359 1 95.44 96 GLY B N 1
ATOM 3654 C CA . GLY B 1 96 ? -3.906 9.617 8.031 1 95.44 96 GLY B CA 1
ATOM 3655 C C . GLY B 1 96 ? -4.672 8.398 7.566 1 95.44 96 GLY B C 1
ATOM 3656 O O . GLY B 1 96 ? -4.922 7.48 8.352 1 95.44 96 GLY B O 1
ATOM 3657 N N . MET B 1 97 ? -5.078 8.438 6.34 1 94.81 97 MET B N 1
ATOM 3658 C CA . MET B 1 97 ? -5.781 7.301 5.758 1 94.81 97 MET B CA 1
ATOM 3659 C C . MET B 1 97 ? -4.82 6.141 5.516 1 94.81 97 MET B C 1
ATOM 3661 O O . MET B 1 97 ? -3.791 6.309 4.855 1 94.81 97 MET B O 1
ATOM 3665 N N . PRO B 1 98 ? -5.176 4.973 5.953 1 95.56 98 PRO B N 1
ATOM 3666 C CA . PRO B 1 98 ? -4.242 3.844 5.902 1 95.56 98 PRO B CA 1
ATOM 3667 C C . PRO B 1 98 ? -3.729 3.564 4.492 1 95.56 98 PRO B C 1
ATOM 3669 O O . PRO B 1 98 ? -2.521 3.402 4.293 1 95.56 98 PRO B O 1
ATOM 3672 N N . GLY B 1 99 ? -4.652 3.5 3.52 1 95.62 99 GLY B N 1
ATOM 3673 C CA . GLY B 1 99 ? -4.238 3.254 2.146 1 95.62 99 GLY B CA 1
ATOM 3674 C C . GLY B 1 99 ? -3.297 4.312 1.606 1 95.62 99 GLY B C 1
ATOM 3675 O O . GLY B 1 99 ? -2.316 3.994 0.932 1 95.62 99 GLY B O 1
ATOM 3676 N N . SER B 1 100 ? -3.537 5.535 1.904 1 97.44 100 SER B N 1
ATOM 3677 C CA . SER B 1 100 ? -2.719 6.656 1.458 1 97.44 100 SER B CA 1
ATOM 3678 C C . SER B 1 100 ? -1.346 6.637 2.121 1 97.44 100 SER B C 1
ATOM 3680 O O . SER B 1 100 ? -0.323 6.789 1.449 1 97.44 100 SER B O 1
ATOM 3682 N N . LEU B 1 101 ? -1.397 6.398 3.426 1 98.25 101 LEU B N 1
ATOM 3683 C CA . LEU B 1 101 ? -0.153 6.336 4.184 1 98.25 101 LEU B CA 1
ATOM 3684 C C . LEU B 1 101 ? 0.747 5.223 3.662 1 98.25 101 LEU B C 1
ATOM 3686 O O . LEU B 1 101 ? 1.964 5.398 3.562 1 98.25 101 LEU B O 1
ATOM 3690 N N . SER B 1 102 ? 0.139 4.113 3.369 1 97.81 102 SER B N 1
ATOM 3691 C CA . SER B 1 102 ? 0.886 2.928 2.959 1 97.81 102 SER B CA 1
ATOM 3692 C C . SER B 1 102 ? 1.671 3.186 1.677 1 97.81 102 SER B C 1
ATOM 3694 O O . SER B 1 102 ? 2.807 2.725 1.535 1 97.81 102 SER B O 1
ATOM 3696 N N . ALA B 1 103 ? 1.095 3.9 0.792 1 97.81 103 ALA B N 1
ATOM 3697 C CA . ALA B 1 103 ? 1.761 4.191 -0.475 1 97.81 103 ALA B CA 1
ATOM 3698 C C . ALA B 1 103 ? 3.062 4.953 -0.248 1 97.81 103 ALA B C 1
ATOM 3700 O O . ALA B 1 103 ? 4.117 4.559 -0.752 1 97.81 103 ALA B O 1
ATOM 3701 N N . GLY B 1 104 ? 2.979 5.984 0.497 1 98.69 104 GLY B N 1
ATOM 3702 C CA . GLY B 1 104 ? 4.148 6.82 0.728 1 98.69 104 GLY B CA 1
ATOM 3703 C C . GLY B 1 104 ? 5.195 6.156 1.6 1 98.69 104 GLY B C 1
ATOM 3704 O O . GLY B 1 104 ? 6.387 6.203 1.294 1 98.69 104 GLY B O 1
ATOM 3705 N N . LEU B 1 105 ? 4.758 5.57 2.682 1 98.75 105 LEU B N 1
ATOM 3706 C CA . LEU B 1 105 ? 5.707 4.965 3.609 1 98.75 105 LEU B CA 1
ATOM 3707 C C . LEU B 1 105 ? 6.434 3.791 2.957 1 98.75 105 LEU B C 1
ATOM 3709 O O . LEU B 1 105 ? 7.648 3.645 3.107 1 98.75 105 LEU B O 1
ATOM 3713 N N . THR B 1 106 ? 5.668 2.941 2.262 1 98.56 106 THR B N 1
ATOM 3714 C CA . THR B 1 106 ? 6.277 1.811 1.572 1 98.56 106 THR B CA 1
ATOM 3715 C C . THR B 1 106 ? 7.301 2.293 0.547 1 98.56 106 THR B C 1
ATOM 3717 O O . THR B 1 106 ? 8.391 1.729 0.439 1 98.56 106 THR B O 1
ATOM 3720 N N . PHE B 1 107 ? 6.961 3.303 -0.172 1 98.75 107 PHE B N 1
ATOM 3721 C CA . PHE B 1 107 ? 7.875 3.873 -1.154 1 98.75 107 PHE B CA 1
ATOM 3722 C C . PHE B 1 107 ? 9.148 4.371 -0.482 1 98.75 107 PHE B C 1
ATOM 3724 O O . PHE B 1 107 ? 10.25 4.117 -0.968 1 98.75 107 PHE B O 1
ATOM 3731 N N . GLY B 1 108 ? 8.961 5.078 0.579 1 98.75 108 GLY B N 1
ATOM 3732 C CA . GLY B 1 108 ? 10.102 5.555 1.344 1 98.75 108 GLY B CA 1
ATOM 3733 C C . GLY B 1 108 ? 10.977 4.434 1.871 1 98.75 108 GLY B C 1
ATOM 3734 O O . GLY B 1 108 ? 12.203 4.523 1.82 1 98.75 108 GLY B O 1
ATOM 3735 N N . LYS B 1 109 ? 10.398 3.408 2.426 1 98.56 109 LYS B N 1
ATOM 3736 C CA . LYS B 1 109 ? 11.133 2.244 2.908 1 98.56 109 LYS B CA 1
ATOM 3737 C C . LYS B 1 109 ? 11.977 1.629 1.794 1 98.56 109 LYS B C 1
ATOM 3739 O O . LYS B 1 109 ? 13.141 1.274 2.012 1 98.56 109 LYS B O 1
ATOM 3744 N N . ALA B 1 110 ? 11.328 1.482 0.663 1 98.69 110 ALA B N 1
ATOM 3745 C CA . ALA B 1 110 ? 12.023 0.884 -0.475 1 98.69 110 ALA B CA 1
ATOM 3746 C C . ALA B 1 110 ? 13.227 1.728 -0.891 1 98.69 110 ALA B C 1
ATOM 3748 O O . ALA B 1 110 ? 14.297 1.191 -1.174 1 98.69 110 ALA B O 1
ATOM 3749 N N . LEU B 1 111 ? 13.039 3.055 -0.971 1 98.25 111 LEU B N 1
ATOM 3750 C CA . LEU B 1 111 ? 14.156 3.945 -1.283 1 98.25 111 LEU B CA 1
ATOM 3751 C C . LEU B 1 111 ? 15.266 3.812 -0.249 1 98.25 111 LEU B C 1
ATOM 3753 O O . LEU B 1 111 ? 16.453 3.777 -0.602 1 98.25 111 LEU B O 1
ATOM 3757 N N . SER B 1 112 ? 14.836 3.775 0.982 1 97.69 112 SER B N 1
ATOM 3758 C CA . SER B 1 112 ? 15.797 3.637 2.07 1 97.69 112 SER B CA 1
ATOM 3759 C C . SER B 1 112 ? 16.656 2.389 1.893 1 97.69 112 SER B C 1
ATOM 3761 O O . SER B 1 112 ? 17.891 2.469 1.905 1 97.69 112 SER B O 1
ATOM 3763 N N . VAL B 1 113 ? 16.047 1.293 1.63 1 96.81 113 VAL B N 1
ATOM 3764 C CA . VAL B 1 113 ? 16.734 0.01 1.495 1 96.81 113 VAL B CA 1
ATOM 3765 C C . VAL B 1 113 ? 17.578 0.005 0.223 1 96.81 113 VAL B C 1
ATOM 3767 O O . VAL B 1 113 ? 18.75 -0.375 0.25 1 96.81 113 VAL B O 1
ATOM 3770 N N . GLY B 1 114 ? 17 0.446 -0.813 1 96 114 GLY B N 1
ATOM 3771 C CA . GLY B 1 114 ? 17.672 0.425 -2.1 1 96 114 GLY B CA 1
ATOM 3772 C C . GLY B 1 114 ? 18.875 1.351 -2.156 1 96 114 GLY B C 1
ATOM 3773 O O . GLY B 1 114 ? 19.906 1.01 -2.75 1 96 114 GLY B O 1
ATOM 3774 N N . LEU B 1 115 ? 18.734 2.525 -1.569 1 95.25 115 LEU B N 1
ATOM 3775 C CA . LEU B 1 115 ? 19.797 3.523 -1.611 1 95.25 115 LEU B CA 1
ATOM 3776 C C . LEU B 1 115 ? 20.703 3.42 -0.379 1 95.25 115 LEU B C 1
ATOM 3778 O O . LEU B 1 115 ? 21.688 4.145 -0.262 1 95.25 115 LEU B O 1
ATOM 3782 N N . ARG B 1 116 ? 20.328 2.531 0.521 1 94.06 116 ARG B N 1
ATOM 3783 C CA . ARG B 1 116 ? 21.047 2.35 1.777 1 94.06 116 ARG B CA 1
ATOM 3784 C C . ARG B 1 116 ? 21.141 3.66 2.549 1 94.06 116 ARG B C 1
ATOM 3786 O O . ARG B 1 116 ? 22.234 4.07 2.951 1 94.06 116 ARG B O 1
ATOM 3793 N N . ARG B 1 117 ? 20.047 4.305 2.709 1 96 117 ARG B N 1
ATOM 3794 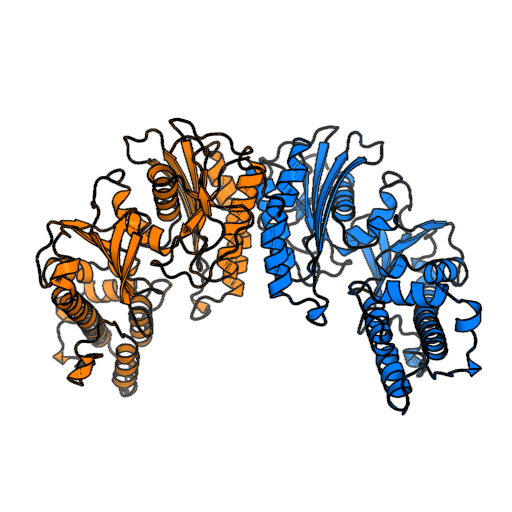C CA . ARG B 1 117 ? 19.922 5.566 3.432 1 96 117 ARG B CA 1
ATOM 3795 C C . ARG B 1 117 ? 18.938 5.441 4.586 1 96 117 ARG B C 1
ATOM 3797 O O . ARG B 1 117 ? 17.953 4.703 4.492 1 96 117 ARG B O 1
ATOM 3804 N N . PRO B 1 118 ? 19.141 6.18 5.695 1 96.5 118 PRO B N 1
ATOM 3805 C CA . PRO B 1 118 ? 18.203 6.094 6.82 1 96.5 118 PRO B CA 1
ATOM 3806 C C . PRO B 1 118 ? 16.812 6.621 6.477 1 96.5 118 PRO B C 1
ATOM 3808 O O . PRO B 1 118 ? 16.672 7.457 5.582 1 96.5 118 PRO B O 1
ATOM 3811 N N . LEU B 1 119 ? 15.859 6.113 7.207 1 97.75 119 LEU B N 1
ATOM 3812 C CA . LEU B 1 119 ? 14.453 6.473 7.074 1 97.75 119 LEU B CA 1
ATOM 3813 C C . LEU B 1 119 ? 13.93 7.125 8.352 1 97.75 119 LEU B C 1
ATOM 3815 O O . LEU B 1 119 ? 14.242 6.676 9.453 1 97.75 119 LEU B O 1
ATOM 3819 N N . VAL B 1 120 ? 13.211 8.188 8.188 1 98.38 120 VAL B N 1
ATOM 3820 C CA . VAL B 1 120 ? 12.484 8.758 9.32 1 98.38 120 VAL B CA 1
ATOM 3821 C C . VAL B 1 120 ? 10.992 8.805 8.992 1 98.38 120 VAL B C 1
ATOM 3823 O O . VAL B 1 120 ? 10.562 9.539 8.094 1 98.38 120 VAL B O 1
ATOM 3826 N N . GLY B 1 121 ? 10.203 7.965 9.656 1 98.69 121 GLY B N 1
ATOM 3827 C CA . GLY B 1 121 ? 8.758 8.078 9.609 1 98.69 121 GLY B CA 1
ATOM 3828 C C . GLY B 1 121 ? 8.219 9.211 10.453 1 98.69 121 GLY B C 1
ATOM 3829 O O . GLY B 1 121 ? 8.258 9.156 11.68 1 98.69 121 GLY B O 1
ATOM 3830 N N . VAL B 1 122 ? 7.613 10.156 9.789 1 98.81 122 VAL B N 1
ATOM 3831 C CA . VAL B 1 122 ? 7.32 11.43 10.453 1 98.81 122 VAL B CA 1
ATOM 3832 C C . VAL B 1 122 ? 5.832 11.5 10.789 1 98.81 122 VAL B C 1
ATOM 3834 O O . VAL B 1 122 ? 4.988 11.07 10 1 98.81 122 VAL B O 1
ATOM 3837 N N . HIS B 1 123 ? 5.531 12.031 11.922 1 98.62 123 HIS B N 1
ATOM 3838 C CA . HIS B 1 123 ? 4.168 12.352 12.328 1 98.62 123 HIS B CA 1
ATOM 3839 C C . HIS B 1 123 ? 3.625 13.539 11.539 1 98.62 123 HIS B C 1
ATOM 3841 O O . HIS B 1 123 ? 4.23 14.617 11.531 1 98.62 123 HIS B O 1
ATOM 3847 N N . HIS B 1 124 ? 2.521 13.352 10.961 1 97.56 124 HIS B N 1
ATOM 3848 C CA . HIS B 1 124 ? 1.928 14.336 10.07 1 97.56 124 HIS B CA 1
ATOM 3849 C C . HIS B 1 124 ? 1.719 15.672 10.781 1 97.56 124 HIS B C 1
ATOM 3851 O O . HIS B 1 124 ? 2.131 16.719 10.281 1 97.56 124 HIS B O 1
ATOM 3857 N N . MET B 1 125 ? 1.167 15.641 11.945 1 96.25 125 MET B N 1
ATOM 3858 C CA . MET B 1 125 ? 0.837 16.859 12.664 1 96.25 125 MET B CA 1
ATOM 3859 C C . MET B 1 125 ? 2.094 17.516 13.234 1 96.25 125 MET B C 1
ATOM 3861 O O . MET B 1 125 ? 2.156 18.734 13.383 1 96.25 125 MET B O 1
ATOM 3865 N N . VAL B 1 126 ? 3.062 16.688 13.555 1 98 126 VAL B N 1
ATOM 3866 C CA . VAL B 1 126 ? 4.34 17.25 13.977 1 98 126 VAL B CA 1
ATOM 3867 C C . VAL B 1 126 ? 4.977 18.016 12.82 1 98 126 VAL B C 1
ATOM 3869 O O . VAL B 1 126 ? 5.629 19.047 13.031 1 98 126 VAL B O 1
ATOM 3872 N N . GLY B 1 127 ? 4.777 17.516 11.609 1 98.12 127 GLY B N 1
ATOM 3873 C CA . GLY B 1 127 ? 5.188 18.281 10.445 1 98.12 127 GLY B CA 1
ATOM 3874 C C . GLY B 1 127 ? 4.602 19.688 10.422 1 98.12 127 GLY B C 1
ATOM 3875 O O . GLY B 1 127 ? 5.332 20.672 10.289 1 98.12 127 GLY B O 1
ATOM 3876 N N . HIS B 1 128 ? 3.311 19.766 10.609 1 96.5 128 HIS B N 1
ATOM 3877 C CA . HIS B 1 128 ? 2.617 21.047 10.648 1 96.5 128 HIS B CA 1
ATOM 3878 C C . HIS B 1 128 ? 3.117 21.906 11.797 1 96.5 128 HIS B C 1
ATOM 3880 O O . HIS B 1 128 ? 3.293 23.125 11.641 1 96.5 128 HIS B O 1
ATOM 3886 N N . LEU B 1 129 ? 3.359 21.328 12.852 1 96.62 129 LEU B N 1
ATOM 3887 C CA . LEU B 1 129 ? 3.719 22 14.094 1 96.62 129 LEU B CA 1
ATOM 3888 C C . LEU B 1 129 ? 5.109 22.625 14 1 96.62 129 LEU B C 1
ATOM 3890 O O . LEU B 1 129 ? 5.355 23.703 14.539 1 96.62 129 LEU B O 1
ATOM 3894 N N . LEU B 1 130 ? 6.02 21.984 13.32 1 98.12 130 LEU B N 1
ATOM 3895 C CA . LEU B 1 130 ? 7.426 22.375 13.359 1 98.12 130 LEU B CA 1
ATOM 3896 C C . LEU B 1 130 ? 7.785 23.234 12.156 1 98.12 130 LEU B C 1
ATOM 3898 O O . LEU B 1 130 ? 8.805 23.938 12.172 1 98.12 130 LEU B O 1
ATOM 3902 N N . VAL B 1 131 ? 6.977 23.234 11.117 1 97.81 131 VAL B N 1
ATOM 3903 C CA . VAL B 1 131 ? 7.375 23.828 9.844 1 97.81 131 VAL B CA 1
ATOM 3904 C C . VAL B 1 131 ? 7.598 25.328 10.023 1 97.81 131 VAL B C 1
ATOM 3906 O O . VAL B 1 131 ? 8.43 25.922 9.336 1 97.81 131 VAL B O 1
ATOM 3909 N N . PRO B 1 132 ? 6.98 26.078 10.945 1 96.94 132 PRO B N 1
ATOM 3910 C CA . PRO B 1 132 ? 7.281 27.5 11.141 1 96.94 132 PRO B CA 1
ATOM 3911 C C . PRO B 1 132 ? 8.719 27.75 11.578 1 96.94 132 PRO B C 1
ATOM 3913 O O . PRO B 1 132 ? 9.227 28.859 11.469 1 96.94 132 PRO B O 1
ATOM 3916 N N . ARG B 1 133 ? 9.398 26.734 12.023 1 97.62 133 ARG B N 1
ATOM 3917 C CA . ARG B 1 133 ? 10.773 26.844 12.492 1 97.62 133 ARG B CA 1
ATOM 3918 C C . ARG B 1 133 ? 11.758 26.719 11.336 1 97.62 133 ARG B C 1
ATOM 3920 O O . ARG B 1 133 ? 12.953 27 11.5 1 97.62 133 ARG B O 1
ATOM 3927 N N . LEU B 1 134 ? 11.281 26.359 10.188 1 97.69 134 LEU B N 1
ATOM 3928 C CA . LEU B 1 134 ? 12.117 26.047 9.031 1 97.69 134 LEU B CA 1
ATOM 3929 C C . LEU B 1 134 ? 12.922 27.281 8.609 1 97.69 134 LEU B C 1
ATOM 3931 O O . LEU B 1 134 ? 14.141 27.203 8.453 1 97.69 134 LEU B O 1
ATOM 3935 N N . ALA B 1 135 ? 12.242 28.406 8.484 1 95.38 135 ALA B N 1
ATOM 3936 C CA . ALA B 1 135 ? 12.859 29.609 7.93 1 95.38 135 ALA B CA 1
ATOM 3937 C C . ALA B 1 135 ? 13.984 30.109 8.828 1 95.38 135 ALA B C 1
ATOM 3939 O O . ALA B 1 135 ? 14.969 30.672 8.344 1 95.38 135 ALA B O 1
ATOM 3940 N N . SER B 1 136 ? 13.922 29.844 10.109 1 96.5 136 SER B N 1
ATOM 3941 C CA . SER B 1 136 ? 14.914 30.328 11.07 1 96.5 136 SER B CA 1
ATOM 3942 C C . SER B 1 136 ? 15.906 29.234 11.438 1 96.5 136 SER B C 1
ATOM 3944 O O . SER B 1 136 ? 16.672 29.375 12.398 1 96.5 136 SER B O 1
ATOM 3946 N N . ASN B 1 137 ? 15.82 28.125 10.75 1 97.44 137 ASN B N 1
ATOM 3947 C CA . ASN B 1 137 ? 16.688 26.984 11.047 1 97.44 137 ASN B CA 1
ATOM 3948 C C . ASN B 1 137 ? 16.484 26.484 12.477 1 97.44 137 ASN B C 1
ATOM 3950 O O . ASN B 1 137 ? 17.453 26.141 13.164 1 97.44 137 ASN B O 1
ATOM 3954 N N . GLY B 1 138 ? 15.281 26.594 12.922 1 96.06 138 GLY B N 1
ATOM 3955 C CA . GLY B 1 138 ? 14.945 26.047 14.219 1 96.06 138 GLY B CA 1
ATOM 3956 C C . GLY B 1 138 ? 15.133 27.031 15.352 1 96.06 138 GLY B C 1
ATOM 3957 O O . GLY B 1 138 ? 14.922 26.703 16.516 1 96.06 138 GLY B O 1
ATOM 3958 N N . ARG B 1 139 ? 15.5 28.25 15.117 1 95.56 139 ARG B N 1
ATOM 3959 C CA . ARG B 1 139 ? 15.781 29.234 16.156 1 95.56 139 ARG B CA 1
ATOM 3960 C C . ARG B 1 139 ? 14.484 29.828 16.703 1 95.56 139 ARG B C 1
ATOM 3962 O O . ARG B 1 139 ? 14.406 30.156 17.891 1 95.56 139 ARG B O 1
ATOM 3969 N N . GLU B 1 140 ? 13.492 30 15.805 1 95.94 140 GLU B N 1
ATOM 3970 C CA . GLU B 1 140 ? 12.188 30.516 16.188 1 95.94 140 GLU B CA 1
ATOM 3971 C C . GLU B 1 140 ? 11.062 29.734 15.523 1 95.94 140 GLU B C 1
ATOM 3973 O O . GLU B 1 140 ? 11.164 29.375 14.352 1 95.94 140 GLU B O 1
ATOM 3978 N N . PRO B 1 141 ? 10.047 29.5 16.266 1 97.31 141 PRO B N 1
ATOM 3979 C CA . PRO B 1 141 ? 9.805 29.719 17.688 1 97.31 141 PRO B CA 1
ATOM 3980 C C . PRO B 1 141 ? 10.664 28.828 18.578 1 97.31 141 PRO B C 1
ATOM 3982 O O . PRO B 1 141 ? 11.078 27.75 18.156 1 97.31 141 PRO B O 1
ATOM 3985 N N . GLN B 1 142 ? 10.898 29.266 19.703 1 97.5 142 GLN B N 1
ATOM 3986 C CA . GLN B 1 142 ? 11.672 28.5 20.688 1 97.5 142 GLN B CA 1
ATOM 3987 C C . GLN B 1 142 ? 10.758 27.688 21.594 1 97.5 142 GLN B C 1
ATOM 3989 O O . GLN B 1 142 ? 9.711 28.188 22.031 1 97.5 142 GLN B O 1
ATOM 3994 N N . PHE B 1 143 ? 11.258 26.547 21.891 1 97.44 143 PHE B N 1
ATOM 3995 C CA . PHE B 1 143 ? 10.531 25.75 22.875 1 97.44 143 PHE B CA 1
ATOM 3996 C C . PHE B 1 143 ? 10.695 26.344 24.266 1 97.44 143 PHE B C 1
ATOM 3998 O O . PHE B 1 143 ? 11.734 26.922 24.594 1 97.44 143 PHE B O 1
ATOM 4005 N N . PRO B 1 144 ? 9.672 26.234 25.156 1 98.06 144 PRO B N 1
ATOM 4006 C CA . PRO B 1 144 ? 8.344 25.734 24.812 1 98.06 144 PRO B CA 1
ATOM 4007 C C . PRO B 1 144 ? 7.492 26.75 24.062 1 98.06 144 PRO B C 1
ATOM 4009 O O . PRO B 1 144 ? 7.637 27.953 24.297 1 98.06 144 PRO B O 1
ATOM 4012 N N . PHE B 1 145 ? 6.68 26.312 23.203 1 98.31 145 PHE B N 1
ATOM 4013 C CA . PHE B 1 145 ? 5.703 27.188 22.562 1 98.31 145 PHE B CA 1
ATOM 4014 C C . PHE B 1 145 ? 4.34 26.5 22.484 1 98.31 145 PHE B C 1
ATOM 4016 O O . PHE B 1 145 ? 4.23 25.297 22.703 1 98.31 145 PHE B O 1
ATOM 4023 N N . LEU B 1 146 ? 3.342 27.281 22.297 1 98.25 146 LEU B N 1
ATOM 4024 C CA . LEU B 1 146 ? 1.967 26.828 22.141 1 98.25 146 LEU B CA 1
ATOM 4025 C C . LEU B 1 146 ? 1.552 26.828 20.688 1 98.25 146 LEU B C 1
ATOM 4027 O O . LEU B 1 146 ? 1.846 27.781 19.953 1 98.25 146 LEU B O 1
ATOM 4031 N N . SER B 1 147 ? 0.92 25.703 20.219 1 98.12 147 SER B N 1
ATOM 4032 C CA . SER B 1 147 ? 0.544 25.578 18.812 1 98.12 147 SER B CA 1
ATOM 4033 C C . SER B 1 147 ? -0.944 25.281 18.656 1 98.12 147 SER B C 1
ATOM 4035 O O . SER B 1 147 ? -1.452 24.328 19.25 1 98.12 147 SER B O 1
ATOM 4037 N N . LEU B 1 148 ? -1.59 26.109 17.938 1 98.12 148 LEU B N 1
ATOM 4038 C CA . LEU B 1 148 ? -2.934 25.797 17.469 1 98.12 148 LEU B CA 1
ATOM 4039 C C . LEU B 1 148 ? -2.887 25.125 16.094 1 98.12 148 LEU B C 1
ATOM 4041 O O . LEU B 1 148 ? -2.463 25.75 15.109 1 98.12 148 LEU B O 1
ATOM 4045 N N . LEU B 1 149 ? -3.24 23.906 16 1 97.19 149 LEU B N 1
ATOM 4046 C CA . LEU B 1 149 ? -3.305 23.156 14.742 1 97.19 149 LEU B CA 1
ATOM 4047 C C . LEU B 1 149 ? -4.738 23.078 14.234 1 97.19 149 LEU B C 1
ATOM 4049 O O . LEU B 1 149 ? -5.598 22.469 14.867 1 97.19 149 LEU B O 1
ATOM 4053 N N . VAL B 1 150 ? -5.008 23.672 13.109 1 95.81 150 VAL B N 1
ATOM 4054 C CA . VAL B 1 150 ? -6.371 23.75 12.586 1 95.81 150 VAL B CA 1
ATOM 4055 C C . VAL B 1 150 ? -6.387 23.312 11.117 1 95.81 150 VAL B C 1
ATOM 4057 O O . VAL B 1 150 ? -5.949 24.062 10.242 1 95.81 150 VAL B O 1
ATOM 4060 N N . SER B 1 151 ? -6.898 22.156 10.867 1 90.94 151 SER B N 1
ATOM 4061 C CA . SER B 1 151 ? -7.008 21.609 9.523 1 90.94 151 SER B CA 1
ATOM 4062 C C . SER B 1 151 ? -8.383 20.984 9.281 1 90.94 151 SER B C 1
ATO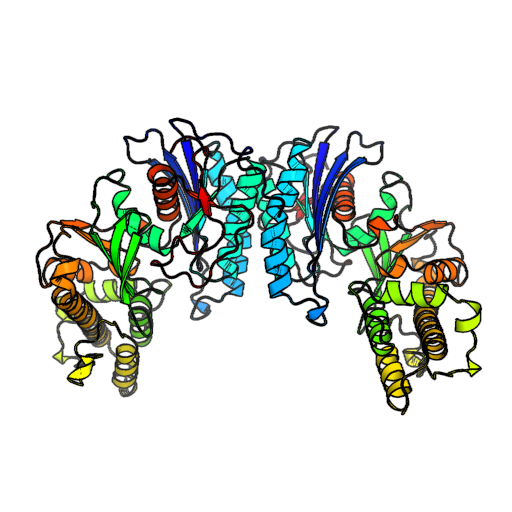M 4064 O O . SER B 1 151 ? -9.297 21.172 10.094 1 90.94 151 SER B O 1
ATOM 4066 N N . GLY B 1 152 ? -8.539 20.406 8.148 1 86.19 152 GLY B N 1
ATOM 4067 C CA . GLY B 1 152 ? -9.781 19.703 7.859 1 86.19 152 GLY B CA 1
ATOM 4068 C C . GLY B 1 152 ? -10.008 18.484 8.734 1 86.19 152 GLY B C 1
ATOM 4069 O O . GLY B 1 152 ? -11.148 18.078 8.953 1 86.19 152 GLY B O 1
ATOM 4070 N N . GLY B 1 153 ? -8.945 17.984 9.289 1 87.25 153 GLY B N 1
ATOM 4071 C CA . GLY B 1 153 ? -9.07 16.75 10.062 1 87.25 153 GLY B CA 1
ATOM 4072 C C . GLY B 1 153 ? -8.688 16.938 11.523 1 87.25 153 GLY B C 1
ATOM 4073 O O . GLY B 1 153 ? -8.953 16.062 12.352 1 87.25 153 GLY B O 1
ATOM 4074 N N . HIS B 1 154 ? -8.133 18.078 11.781 1 91.12 154 HIS B N 1
ATOM 4075 C CA . HIS B 1 154 ? -7.625 18.25 13.141 1 91.12 154 HIS B CA 1
ATOM 4076 C C . HIS B 1 154 ? -7.898 19.656 13.648 1 91.12 154 HIS B C 1
ATOM 4078 O O . HIS B 1 154 ? -7.883 20.625 12.875 1 91.12 154 HIS B O 1
ATOM 4084 N N . THR B 1 155 ? -8.195 19.797 14.875 1 96.75 155 THR B N 1
ATOM 4085 C CA . THR B 1 155 ? -8.234 21.031 15.664 1 96.75 155 THR B CA 1
ATOM 4086 C C . THR B 1 155 ? -7.766 20.766 17.094 1 96.75 155 THR B C 1
ATOM 4088 O O . THR B 1 155 ? -8.453 20.094 17.859 1 96.75 155 THR B O 1
ATOM 4091 N N . MET B 1 156 ? -6.641 21.281 17.391 1 97.56 156 MET B N 1
ATOM 4092 C CA . MET B 1 156 ? -6.121 21.016 18.734 1 97.56 156 MET B CA 1
ATOM 4093 C C . MET B 1 156 ? -5.133 22.109 19.156 1 97.56 156 MET B C 1
ATOM 4095 O O . MET B 1 156 ? -4.547 22.781 18.297 1 97.56 156 MET B O 1
ATOM 4099 N N . LEU B 1 157 ? -5.082 22.281 20.391 1 98.06 157 LEU B N 1
ATOM 4100 C CA . LEU B 1 157 ? -4.094 23.141 21.047 1 98.06 157 LEU B CA 1
ATOM 4101 C C . LEU B 1 157 ? -3.027 22.312 21.75 1 98.06 157 LEU B C 1
ATOM 4103 O O . LEU B 1 157 ? -3.34 21.516 22.625 1 98.06 157 LEU B O 1
ATOM 4107 N N . VAL B 1 158 ? -1.754 22.578 21.328 1 98.44 158 VAL B N 1
ATOM 4108 C CA . VAL B 1 158 ? -0.693 21.672 21.75 1 98.44 158 VAL B CA 1
ATOM 4109 C C . VAL B 1 158 ? 0.438 22.469 22.391 1 98.44 158 VAL B C 1
ATOM 4111 O O . VAL B 1 158 ? 0.913 23.453 21.828 1 98.44 158 VAL B O 1
ATOM 4114 N N . LEU B 1 159 ? 0.826 22.109 23.594 1 98.56 159 LEU B N 1
ATOM 4115 C CA . LEU B 1 159 ? 2.035 22.625 24.234 1 98.56 159 LEU B CA 1
ATOM 4116 C C . LEU B 1 159 ? 3.244 21.766 23.859 1 98.56 159 LEU B C 1
ATOM 4118 O O . LEU B 1 159 ? 3.289 20.578 24.172 1 98.56 159 LEU B O 1
ATOM 4122 N N . SER B 1 160 ? 4.195 22.375 23.188 1 98.44 160 SER B N 1
ATOM 4123 C CA . SER B 1 160 ? 5.387 21.656 22.75 1 98.44 160 SER B CA 1
ATOM 4124 C C . SER B 1 160 ? 6.617 22.094 23.547 1 98.44 160 SER B C 1
ATOM 4126 O O . SER B 1 160 ? 6.969 23.266 23.562 1 98.44 160 SER B O 1
ATOM 4128 N N . ARG B 1 161 ? 7.293 21.219 24.156 1 98.06 161 ARG B N 1
ATOM 4129 C CA . ARG B 1 161 ? 8.477 21.5 24.969 1 98.06 161 ARG B CA 1
ATOM 4130 C C . ARG B 1 161 ? 9.758 21.172 24.219 1 98.06 161 ARG B C 1
ATOM 4132 O O . ARG B 1 161 ? 10.836 21.641 24.562 1 98.06 161 ARG B O 1
ATOM 4139 N N . SER B 1 162 ? 9.68 20.297 23.25 1 97.88 162 SER B N 1
ATOM 4140 C CA . SER B 1 162 ? 10.711 19.922 22.297 1 97.88 162 SER B CA 1
ATOM 4141 C C . SER B 1 162 ? 10.102 19.359 21.016 1 97.88 162 SER B C 1
ATOM 4143 O O . SER B 1 162 ? 8.883 19.297 20.875 1 97.88 162 SER B O 1
ATOM 4145 N N . ALA B 1 163 ? 10.945 18.938 20.141 1 97.81 163 ALA B N 1
ATOM 4146 C CA . ALA B 1 163 ? 10.453 18.375 18.875 1 97.81 163 ALA B CA 1
ATOM 4147 C C . ALA B 1 163 ? 9.773 17.031 19.109 1 97.81 163 ALA B C 1
ATOM 4149 O O . ALA B 1 163 ? 9.062 16.531 18.25 1 97.81 163 ALA B O 1
ATOM 4150 N N . VAL B 1 164 ? 9.945 16.406 20.344 1 97.94 164 VAL B N 1
ATOM 4151 C CA . VAL B 1 164 ? 9.422 15.055 20.547 1 97.94 164 VAL B CA 1
ATOM 4152 C C . VAL B 1 164 ? 8.508 15.047 21.781 1 97.94 164 VAL B C 1
ATOM 4154 O O . VAL B 1 164 ? 7.996 13.992 22.172 1 97.94 164 VAL B O 1
ATOM 4157 N N . ASP B 1 165 ? 8.336 16.172 22.438 1 98.19 165 ASP B N 1
ATOM 4158 C CA . ASP B 1 165 ? 7.508 16.266 23.625 1 98.19 165 ASP B CA 1
ATOM 4159 C C . ASP B 1 165 ? 6.363 17.25 23.438 1 98.19 165 ASP B C 1
ATOM 4161 O O . ASP B 1 165 ? 6.559 18.469 23.531 1 98.19 165 ASP B O 1
ATOM 4165 N N . HIS B 1 166 ? 5.207 16.656 23.297 1 98.31 166 HIS B N 1
ATOM 4166 C CA . HIS B 1 166 ? 4.004 17.422 23.031 1 98.31 166 HIS B CA 1
ATOM 4167 C C . HIS B 1 166 ? 2.869 17.031 23.969 1 98.31 166 HIS B C 1
ATOM 4169 O O . HIS B 1 166 ? 2.705 15.852 24.297 1 98.31 166 HIS B O 1
ATOM 4175 N N . GLU B 1 167 ? 2.146 17.984 24.406 1 98.19 167 GLU B N 1
ATOM 4176 C CA . GLU B 1 167 ? 0.973 17.766 25.25 1 98.19 167 GLU B CA 1
ATOM 4177 C C . GLU B 1 167 ? -0.26 18.453 24.656 1 98.19 167 GLU B C 1
ATOM 4179 O O . GLU B 1 167 ? -0.247 19.656 24.406 1 98.19 167 GLU B O 1
ATOM 4184 N N . VAL B 1 168 ? -1.267 17.656 24.453 1 98 168 VAL B N 1
ATOM 4185 C CA . VAL B 1 168 ? -2.518 18.219 23.953 1 98 168 VAL B CA 1
ATOM 4186 C C . VAL B 1 168 ? -3.293 18.844 25.109 1 98 168 VAL B C 1
ATOM 4188 O O . VAL B 1 168 ? -3.697 18.156 26.047 1 98 168 VAL B O 1
ATOM 4191 N N . LEU B 1 169 ? -3.547 20.125 25.062 1 97.5 169 LEU B N 1
ATOM 4192 C CA . LEU B 1 169 ? -4.277 20.812 26.109 1 97.5 169 LEU B CA 1
ATOM 4193 C C . LEU B 1 169 ? -5.77 20.859 25.797 1 97.5 169 LEU B C 1
ATOM 4195 O O . LEU B 1 169 ? -6.598 20.922 26.703 1 97.5 169 LEU B O 1
ATOM 4199 N N . CYS B 1 170 ? -6.066 20.922 24.547 1 97.06 170 CYS B N 1
ATOM 4200 C CA . CYS B 1 170 ? -7.445 21 24.078 1 97.06 170 CYS B CA 1
ATOM 4201 C C . CYS B 1 170 ? -7.594 20.344 22.703 1 97.06 170 CYS B C 1
ATOM 4203 O O . CYS B 1 170 ? -6.734 20.516 21.844 1 97.06 170 CYS B O 1
ATOM 4205 N N . ASN B 1 171 ? -8.609 19.594 22.531 1 96.88 171 ASN B N 1
ATOM 4206 C CA . ASN B 1 171 ? -8.898 18.891 21.281 1 96.88 171 ASN B CA 1
ATOM 4207 C C . ASN B 1 171 ? -10.383 18.984 20.922 1 96.88 171 ASN B C 1
ATOM 4209 O O . ASN B 1 171 ? -11.219 19.234 21.797 1 96.88 171 ASN B O 1
ATOM 4213 N N . THR B 1 172 ? -10.641 18.812 19.688 1 96.25 172 THR B N 1
ATOM 4214 C CA . THR B 1 172 ? -12.047 18.781 19.297 1 96.25 172 THR B CA 1
ATOM 4215 C C . THR B 1 172 ? -12.672 17.438 19.672 1 96.25 172 THR B C 1
ATOM 4217 O O . THR B 1 172 ? -12.023 16.391 19.578 1 96.25 172 THR B O 1
ATOM 4220 N N . ILE B 1 173 ? -13.852 17.438 20.031 1 94.56 173 ILE B N 1
ATOM 4221 C CA . ILE B 1 173 ? -14.523 16.219 20.453 1 94.56 173 ILE B CA 1
ATOM 4222 C C . ILE B 1 173 ? -15.391 15.695 19.312 1 94.56 173 ILE B C 1
ATOM 4224 O O . ILE B 1 173 ? -15.93 14.586 19.391 1 94.56 173 ILE B O 1
ATOM 4228 N N . ASP B 1 174 ? -15.578 16.438 18.297 1 94.19 174 ASP B N 1
ATOM 4229 C CA . ASP B 1 174 ? -16.359 16.031 17.125 1 94.19 174 ASP B CA 1
ATOM 4230 C C . ASP B 1 174 ? -15.625 16.359 15.828 1 94.19 174 ASP B C 1
ATOM 4232 O O . ASP B 1 174 ? -14.5 15.914 15.617 1 94.19 174 ASP B O 1
ATOM 4236 N N . VAL B 1 175 ? -16.188 17.25 14.977 1 94.19 175 VAL B N 1
ATOM 4237 C CA . VAL B 1 175 ? -15.531 17.516 13.695 1 94.19 175 VAL B CA 1
ATOM 4238 C C . VAL B 1 175 ? -14.5 18.625 13.867 1 94.19 175 VAL B C 1
ATOM 4240 O O . VAL B 1 175 ? -14.578 19.422 14.812 1 94.19 175 VAL B O 1
ATOM 4243 N N . ALA B 1 176 ? -13.562 18.656 12.984 1 95.19 176 ALA B N 1
ATOM 4244 C CA . ALA B 1 176 ? -12.555 19.703 12.992 1 95.19 176 ALA B CA 1
ATOM 4245 C C . ALA B 1 176 ? -13.117 21 12.438 1 95.19 176 ALA B C 1
ATOM 4247 O O . ALA B 1 176 ? -14.141 21 11.742 1 95.19 176 ALA B O 1
ATOM 4248 N N . VAL B 1 177 ? -12.445 22.047 12.805 1 96.56 177 VAL B N 1
ATOM 4249 C CA . VAL B 1 177 ? -12.898 23.391 12.438 1 96.56 177 VAL B CA 1
ATOM 4250 C C . VAL B 1 177 ? -12.938 23.516 10.914 1 96.56 177 VAL B C 1
ATOM 4252 O O . VAL B 1 177 ? -13.859 24.109 10.359 1 96.56 177 VAL B O 1
ATOM 4255 N N . GLY B 1 178 ? -11.875 22.984 10.227 1 93.19 178 GLY B N 1
ATOM 4256 C CA . GLY B 1 178 ? -11.859 23.031 8.773 1 93.19 178 GLY B CA 1
ATOM 4257 C C . GLY B 1 178 ? -13.031 22.312 8.133 1 93.19 178 GLY B C 1
ATOM 4258 O O . GLY B 1 178 ? -13.625 22.812 7.176 1 93.19 178 GLY B O 1
ATOM 4259 N N . ASP B 1 179 ? -13.367 21.234 8.594 1 91.12 179 ASP B N 1
ATOM 4260 C CA . ASP B 1 179 ? -14.516 20.469 8.117 1 91.12 179 ASP B CA 1
ATOM 4261 C C . ASP B 1 179 ? -15.812 21.234 8.336 1 91.12 179 ASP B C 1
ATOM 4263 O O . ASP B 1 179 ? -16.703 21.234 7.477 1 91.12 179 ASP B O 1
ATOM 4267 N N . ALA B 1 180 ? -15.969 21.766 9.469 1 94.88 180 ALA B N 1
ATOM 4268 C CA . ALA B 1 180 ? -17.156 22.547 9.797 1 94.88 180 ALA B CA 1
ATOM 4269 C C . ALA B 1 180 ? -17.312 23.734 8.844 1 94.88 180 ALA B C 1
ATOM 4271 O O . ALA B 1 180 ? -18.406 24 8.336 1 94.88 180 ALA B O 1
ATOM 4272 N N . LEU B 1 181 ? -16.234 24.422 8.664 1 95.19 181 LEU B N 1
ATOM 4273 C CA . LEU B 1 181 ? -16.25 25.562 7.746 1 95.19 181 LEU B CA 1
ATOM 4274 C C . LEU B 1 181 ? -16.625 25.109 6.34 1 95.19 181 LEU B C 1
ATOM 4276 O O . LEU B 1 181 ? -17.453 25.75 5.672 1 95.19 181 LEU B O 1
ATOM 4280 N N . ASP B 1 182 ? -16.062 24.031 5.887 1 91 182 ASP B N 1
ATOM 4281 C CA . ASP B 1 182 ? -16.312 23.5 4.551 1 91 182 ASP B CA 1
ATOM 4282 C C . ASP B 1 182 ? -17.781 23.109 4.391 1 91 182 ASP B C 1
ATOM 4284 O O . ASP B 1 182 ? -18.406 23.438 3.377 1 91 182 ASP B O 1
ATOM 4288 N N . LYS B 1 183 ? -18.297 22.422 5.336 1 91 183 LYS B N 1
ATOM 4289 C CA . LYS B 1 183 ? -19.688 21.969 5.27 1 91 183 LYS B CA 1
ATOM 4290 C C . LYS B 1 183 ? -20.656 23.141 5.297 1 91 183 LYS B C 1
ATOM 4292 O O . LYS B 1 183 ? -21.641 23.156 4.559 1 91 183 LYS B O 1
ATOM 4297 N N . CYS B 1 184 ? -20.422 24.062 6.121 1 93.62 184 CYS B N 1
ATOM 4298 C CA . CYS B 1 184 ? -21.266 25.266 6.164 1 93.62 184 CYS B CA 1
ATOM 4299 C C . CYS B 1 184 ? -21.203 26.016 4.848 1 93.62 184 CYS B C 1
ATOM 4301 O O . CYS B 1 184 ? -22.219 26.516 4.355 1 93.62 184 CYS B O 1
ATOM 4303 N N . ALA B 1 185 ? -19.984 26.094 4.324 1 93 185 ALA B N 1
ATOM 4304 C CA . ALA B 1 185 ? -19.812 26.781 3.049 1 93 185 ALA B CA 1
ATOM 4305 C C . ALA B 1 185 ? -20.578 26.078 1.935 1 93 185 ALA B C 1
ATOM 4307 O O . ALA B 1 185 ? -21.141 26.75 1.056 1 93 185 ALA B O 1
ATOM 4308 N N . ARG B 1 186 ? -20.578 24.828 1.979 1 89.44 186 ARG B N 1
ATOM 4309 C CA . ARG B 1 186 ? -21.312 24.047 0.982 1 89.44 186 ARG B CA 1
ATOM 4310 C C . ARG B 1 186 ? -22.812 24.359 1.044 1 89.44 186 ARG B C 1
ATOM 4312 O O . ARG B 1 186 ? -23.484 24.422 0.009 1 89.44 186 ARG B O 1
ATOM 4319 N N . VAL B 1 187 ? -23.328 24.453 2.201 1 89.88 187 VAL B N 1
ATOM 4320 C CA . VAL B 1 187 ? -24.734 24.781 2.398 1 89.88 187 VAL B CA 1
ATOM 4321 C C . VAL B 1 187 ? -25.047 26.141 1.794 1 89.88 187 VAL B C 1
ATOM 4323 O O . VAL B 1 187 ? -26.156 26.375 1.3 1 89.88 187 VAL B O 1
ATOM 4326 N N . LEU B 1 188 ? -24.094 27 1.791 1 91.81 188 LEU B N 1
ATOM 4327 C CA . LEU B 1 188 ? -24.266 28.344 1.252 1 91.81 188 LEU B CA 1
ATOM 4328 C C . LEU B 1 188 ? -24.109 28.344 -0.265 1 91.81 188 LEU B C 1
ATOM 4330 O O . LEU B 1 188 ? -24.203 29.391 -0.902 1 91.81 188 LEU B O 1
ATOM 4334 N N . GLY B 1 189 ? -23.734 27.125 -0.809 1 88.56 189 GLY B N 1
ATOM 4335 C CA . GLY B 1 189 ? -23.625 26.969 -2.252 1 88.56 189 GLY B CA 1
ATOM 4336 C C . GLY B 1 189 ? -22.219 27.172 -2.777 1 88.56 189 GLY B C 1
ATOM 4337 O O . GLY B 1 189 ? -22.016 27.266 -3.988 1 88.56 189 GLY B O 1
ATOM 4338 N N . LEU B 1 190 ? -21.328 27.328 -1.927 1 88.25 190 LEU B N 1
ATOM 4339 C CA . LEU B 1 190 ? -19.953 27.453 -2.365 1 88.25 190 LEU B CA 1
ATOM 4340 C C . LEU B 1 190 ? -19.375 26.094 -2.75 1 88.25 190 LEU B C 1
ATOM 4342 O O . LEU B 1 190 ? -19.766 25.062 -2.193 1 88.25 190 LEU B O 1
ATOM 4346 N N . ARG B 1 191 ? -18.531 26 -3.766 1 77.69 191 ARG B N 1
ATOM 4347 C CA . ARG B 1 191 ? -17.984 24.75 -4.289 1 77.69 191 ARG B CA 1
ATOM 4348 C C . ARG B 1 191 ? -16.469 24.844 -4.457 1 77.69 191 ARG B C 1
ATOM 4350 O O . ARG B 1 191 ? -15.906 25.938 -4.441 1 77.69 191 ARG B O 1
ATOM 4357 N N . GLY B 1 192 ? -15.789 23.625 -4.488 1 73.75 192 GLY B N 1
ATOM 4358 C CA . GLY B 1 192 ? -14.352 23.547 -4.699 1 73.75 192 GLY B CA 1
ATOM 4359 C C . GLY B 1 192 ? -13.672 22.562 -3.766 1 73.75 192 GLY B C 1
ATOM 4360 O O . GLY B 1 192 ? -14.328 21.797 -3.062 1 73.75 192 GLY B O 1
ATOM 4361 N N . ASN B 1 193 ? -12.258 22.406 -3.846 1 65.5 193 ASN B N 1
ATOM 4362 C CA . ASN B 1 193 ? -11.484 21.5 -3.01 1 65.5 193 ASN B CA 1
ATOM 4363 C C . ASN B 1 193 ? -11.227 22.094 -1.625 1 65.5 193 ASN B C 1
ATOM 4365 O O . ASN B 1 193 ? -11.297 21.375 -0.621 1 65.5 193 ASN B O 1
ATOM 4369 N N . MET B 1 194 ? -10.953 23.359 -1.514 1 74.06 194 MET B N 1
ATOM 4370 C CA . MET B 1 194 ? -10.781 24.094 -0.264 1 74.06 194 MET B CA 1
ATOM 4371 C C . MET B 1 194 ? -11.859 25.156 -0.11 1 74.06 194 MET B C 1
ATOM 4373 O O . MET B 1 194 ? -11.594 26.359 -0.282 1 74.06 194 MET B O 1
ATOM 4377 N N . ILE B 1 195 ? -12.992 24.703 0.405 1 78.5 195 ILE B N 1
ATOM 4378 C CA . ILE B 1 195 ? -14.211 25.516 0.338 1 78.5 195 ILE B CA 1
ATOM 4379 C C . ILE B 1 195 ? -14.164 26.609 1.408 1 78.5 195 ILE B C 1
ATOM 4381 O O . ILE B 1 195 ? -14.672 27.703 1.201 1 78.5 195 ILE B O 1
ATOM 4385 N N . ALA B 1 196 ? -13.477 26.297 2.43 1 84.44 196 ALA B N 1
ATOM 4386 C CA . ALA B 1 196 ? -13.336 27.297 3.484 1 84.44 196 ALA B CA 1
ATOM 4387 C C . ALA B 1 196 ? -12.578 28.516 2.979 1 84.44 196 ALA B C 1
ATOM 4389 O O . ALA B 1 196 ? -12.906 29.656 3.334 1 84.44 196 ALA B O 1
ATOM 4390 N N . ARG B 1 197 ? -11.602 28.219 2.201 1 84.69 197 ARG B N 1
ATOM 4391 C CA . ARG B 1 197 ? -10.852 29.328 1.602 1 84.69 197 ARG B CA 1
ATOM 4392 C C . ARG B 1 197 ? -11.734 30.141 0.662 1 84.69 197 ARG B C 1
ATOM 4394 O O . ARG B 1 197 ? -11.633 31.359 0.607 1 84.69 197 ARG B O 1
ATOM 4401 N N . GLU B 1 198 ? -12.555 29.5 -0.03 1 87.75 198 GLU B N 1
ATOM 4402 C CA . GLU B 1 198 ? -13.5 30.172 -0.921 1 87.75 198 GLU B CA 1
ATOM 4403 C C . GLU B 1 198 ? -14.484 31.031 -0.136 1 87.75 198 GLU B C 1
ATOM 4405 O O . GLU B 1 198 ? -14.891 32.094 -0.602 1 87.75 198 GLU B O 1
ATOM 4410 N N . MET B 1 199 ? -14.859 30.562 0.948 1 92.94 199 MET B N 1
ATOM 4411 C CA . MET B 1 199 ? -15.773 31.312 1.794 1 92.94 199 MET B CA 1
ATOM 4412 C C . MET B 1 199 ? -15.133 32.625 2.275 1 92.94 199 MET B C 1
ATOM 4414 O O . MET B 1 199 ? -15.766 33.656 2.271 1 92.94 199 MET B O 1
ATOM 4418 N N . GLU B 1 200 ? -13.891 32.531 2.684 1 92.75 200 GLU B N 1
ATOM 4419 C CA . GLU B 1 200 ? -13.156 33.719 3.082 1 92.75 200 GLU B CA 1
ATOM 4420 C C . GLU B 1 200 ? -13.086 34.719 1.942 1 92.75 200 GLU B C 1
ATOM 4422 O O . GLU B 1 200 ? -13.312 35.906 2.152 1 92.75 200 GLU B O 1
ATOM 4427 N N . ARG B 1 201 ? -12.758 34.188 0.799 1 91.19 201 ARG B N 1
ATOM 4428 C CA . ARG B 1 201 ? -12.68 35.062 -0.376 1 91.19 201 ARG B CA 1
ATOM 4429 C C . ARG B 1 201 ? -14.023 35.719 -0.659 1 91.19 201 ARG B C 1
ATOM 4431 O O . ARG B 1 201 ? -14.078 36.906 -0.984 1 91.19 201 ARG B O 1
ATOM 4438 N N . PHE B 1 202 ? -15.047 34.969 -0.534 1 94.19 202 PHE B N 1
ATOM 4439 C CA . PHE B 1 202 ? -16.406 35.438 -0.761 1 94.19 202 PHE B CA 1
ATOM 4440 C C . PHE B 1 202 ? -16.75 36.562 0.193 1 94.19 202 PHE B C 1
ATOM 4442 O O . PHE B 1 202 ? -17.328 37.594 -0.219 1 94.19 202 PHE B O 1
ATOM 4449 N N . ILE B 1 203 ? -16.391 36.438 1.384 1 95.69 203 ILE B N 1
ATOM 4450 C CA . ILE B 1 203 ? -16.609 37.469 2.4 1 95.69 203 ILE B CA 1
ATOM 4451 C C . ILE B 1 203 ? -15.797 38.719 2.061 1 95.69 203 ILE B C 1
ATOM 4453 O O . ILE B 1 203 ? -16.312 39.844 2.119 1 95.69 203 ILE B O 1
ATOM 4457 N N . ASP B 1 204 ? -14.594 38.531 1.611 1 94.75 204 ASP B N 1
ATOM 4458 C CA . ASP B 1 204 ? -13.633 39.625 1.411 1 94.75 204 ASP B CA 1
ATOM 4459 C C . ASP B 1 204 ? -13.953 40.406 0.148 1 94.75 204 ASP B C 1
ATOM 4461 O O . ASP B 1 204 ? -13.438 41.531 -0.044 1 94.75 204 ASP B O 1
ATOM 4465 N N . GLU B 1 205 ? -14.719 39.875 -0.727 1 94.88 205 GLU B N 1
ATOM 4466 C CA . GLU B 1 205 ? -15.141 40.594 -1.929 1 94.88 205 GLU B CA 1
ATOM 4467 C C . GLU B 1 205 ? -15.961 41.844 -1.576 1 94.88 205 GLU B C 1
ATOM 4469 O O . GLU B 1 205 ? -15.961 42.812 -2.32 1 94.88 205 GLU B O 1
ATOM 4474 N N . ASP B 1 206 ? -16.734 41.812 -0.474 1 95.44 206 ASP B N 1
ATOM 4475 C CA . ASP B 1 206 ? -17.531 42.906 0.014 1 95.44 206 ASP B CA 1
ATOM 4476 C C . ASP B 1 206 ? -17.641 42.906 1.538 1 95.44 206 ASP B C 1
ATOM 4478 O O . ASP B 1 206 ? -18.703 42.656 2.092 1 95.44 206 ASP B O 1
ATOM 4482 N N . PRO B 1 207 ? -16.594 43.406 2.15 1 92.94 207 PRO B N 1
ATOM 4483 C CA . PRO B 1 207 ? -16.547 43.312 3.611 1 92.94 207 PRO B CA 1
ATOM 4484 C C . PRO B 1 207 ? -17.656 44.125 4.281 1 92.94 207 PRO B C 1
ATOM 4486 O O . PRO B 1 207 ? -18.328 43.625 5.195 1 92.94 207 PRO B O 1
ATOM 4489 N N . PRO B 1 208 ? -17.938 45.281 3.857 1 94.19 208 PRO B N 1
ATOM 4490 C CA . PRO B 1 208 ? -19.031 46.031 4.488 1 94.19 208 PRO B CA 1
ATOM 4491 C C . PRO B 1 208 ? -20.391 45.344 4.301 1 94.19 208 PRO B C 1
ATOM 4493 O O . PRO B 1 208 ? -21.203 45.312 5.223 1 94.19 208 PRO B O 1
ATOM 4496 N N . GLY B 1 209 ? -20.609 44.812 3.156 1 93.5 209 GLY B N 1
ATOM 4497 C CA . GLY B 1 209 ? -21.844 44.094 2.891 1 93.5 209 GLY B CA 1
ATOM 4498 C C . GLY B 1 209 ? -22.016 42.844 3.754 1 93.5 209 GLY B C 1
ATOM 4499 O O . GLY B 1 209 ? -23.125 42.531 4.172 1 93.5 209 GLY B O 1
ATOM 4500 N N . ALA B 1 210 ? -20.922 42.188 3.998 1 94.62 210 ALA B N 1
ATOM 4501 C CA . ALA B 1 210 ? -20.969 40.969 4.777 1 94.62 210 ALA B CA 1
ATOM 4502 C C . ALA B 1 210 ? -21.359 41.25 6.227 1 94.62 210 ALA B C 1
ATOM 4504 O O . ALA B 1 210 ? -21.859 40.344 6.918 1 94.62 210 ALA B O 1
ATOM 4505 N N . ARG B 1 211 ? -21.234 42.5 6.652 1 93.81 211 ARG B N 1
ATOM 4506 C CA . ARG B 1 211 ? -21.453 42.812 8.055 1 93.81 211 ARG B CA 1
ATOM 4507 C C . ARG B 1 211 ? -22.875 43.312 8.289 1 93.81 211 ARG B C 1
ATOM 4509 O O . ARG B 1 211 ? -23.25 43.656 9.414 1 93.81 211 ARG B O 1
ATOM 4516 N N . ARG B 1 212 ? -23.641 43.281 7.254 1 93.06 212 ARG B N 1
ATOM 4517 C CA . ARG B 1 212 ? -25.031 43.75 7.355 1 93.06 212 ARG B CA 1
ATOM 4518 C C . ARG B 1 212 ? -25.938 42.625 7.902 1 93.06 212 ARG B C 1
ATOM 4520 O O . ARG B 1 212 ? -26.797 42.125 7.195 1 93.06 212 ARG B O 1
ATOM 4527 N N . ARG B 1 213 ? -25.891 42.438 9.109 1 90.81 213 ARG B N 1
ATOM 4528 C CA . ARG B 1 213 ? -26.562 41.312 9.789 1 90.81 213 ARG B CA 1
ATOM 4529 C C . ARG B 1 213 ? -28.078 41.406 9.617 1 90.81 213 ARG B C 1
ATOM 4531 O O . ARG B 1 213 ? -28.781 40.406 9.664 1 90.81 213 ARG B O 1
ATOM 4538 N N . GLU B 1 214 ? -28.547 42.562 9.43 1 90.75 214 GLU B N 1
ATOM 4539 C CA . GLU B 1 214 ? -29.984 42.812 9.32 1 90.75 214 GLU B CA 1
ATOM 4540 C C . GLU B 1 214 ? -30.562 42.094 8.094 1 90.75 214 GLU B C 1
ATOM 4542 O O . GLU B 1 214 ? -31.766 41.781 8.055 1 90.75 214 GLU B O 1
ATOM 4547 N N . LEU B 1 215 ? -29.781 41.812 7.137 1 89.44 215 LEU B N 1
ATOM 4548 C CA . LEU B 1 215 ? -30.234 41.156 5.914 1 89.44 215 LEU B CA 1
ATOM 4549 C C . LEU B 1 215 ? -30.625 39.719 6.172 1 89.44 215 LEU B C 1
ATOM 4551 O O . LEU B 1 215 ? -31.531 39.188 5.52 1 89.44 215 LEU B O 1
ATOM 4555 N N . LEU B 1 216 ? -29.906 39.062 7.055 1 89.62 216 LEU B N 1
ATOM 4556 C CA . LEU B 1 216 ? -30.172 37.688 7.395 1 89.62 216 LEU B CA 1
ATOM 4557 C C . LEU B 1 216 ? -29.609 37.344 8.773 1 89.62 216 LEU B C 1
ATOM 4559 O O . LEU B 1 216 ? -28.516 36.781 8.875 1 89.62 216 LEU B O 1
ATOM 4563 N N . PRO B 1 217 ? -30.359 37.562 9.75 1 89.25 217 PRO B N 1
ATOM 4564 C CA . PRO B 1 217 ? -29.875 37.219 11.094 1 89.25 217 PRO B CA 1
ATOM 4565 C C . PRO B 1 217 ? -29.922 35.719 11.375 1 89.25 217 PRO B C 1
ATOM 4567 O O . PRO B 1 217 ? -30.984 35.125 11.336 1 89.25 217 PRO B O 1
ATOM 4570 N N . LEU B 1 218 ? -28.703 35.188 11.57 1 90.06 218 LEU B N 1
ATOM 4571 C CA . LEU B 1 218 ? -28.625 33.781 11.938 1 90.06 218 LEU B CA 1
ATOM 4572 C C . LEU B 1 218 ? -28.469 33.625 13.445 1 90.06 218 LEU B C 1
ATOM 4574 O O . LEU B 1 218 ? -27.797 34.438 14.094 1 90.06 218 LEU B O 1
ATOM 4578 N N . VAL B 1 219 ? -29.125 32.625 13.969 1 89.31 219 VAL B N 1
ATOM 4579 C CA . VAL B 1 219 ? -28.906 32.25 15.367 1 89.31 219 VAL B CA 1
ATOM 4580 C C . VAL B 1 219 ? -27.906 31.094 15.438 1 89.31 219 VAL B C 1
ATOM 4582 O O . VAL B 1 219 ? -28.234 29.953 15.109 1 89.31 219 VAL B O 1
ATOM 4585 N N . LEU B 1 220 ? -26.734 31.438 15.82 1 91.75 220 LEU B N 1
ATOM 4586 C CA . LEU B 1 220 ? -25.688 30.438 15.891 1 91.75 220 LEU B CA 1
ATOM 4587 C C . LEU B 1 220 ? -25.375 30.062 17.344 1 91.75 220 LEU B C 1
ATOM 4589 O O . LEU B 1 220 ? -25.469 30.906 18.234 1 91.75 220 LEU B O 1
ATOM 4593 N N . PRO B 1 221 ? -25 28.859 17.547 1 91 221 PRO B N 1
ATOM 4594 C CA . PRO B 1 221 ? -24.812 28.359 18.922 1 91 221 PRO B CA 1
ATOM 4595 C C . PRO B 1 221 ? -23.484 28.781 19.531 1 91 221 PRO B C 1
ATOM 4597 O O . PRO B 1 221 ? -22.625 29.328 18.844 1 91 221 PRO B O 1
ATOM 4600 N N . THR B 1 222 ? -23.453 28.641 20.812 1 87.94 222 THR B N 1
ATOM 4601 C CA . THR B 1 222 ? -22.219 28.688 21.594 1 87.94 222 THR B CA 1
ATOM 4602 C C . THR B 1 222 ? -21.922 27.344 22.219 1 87.94 222 THR B C 1
ATOM 4604 O O . THR B 1 222 ? -22.203 27.125 23.406 1 87.94 222 THR B O 1
ATOM 4607 N N . PRO B 1 223 ? -21.297 26.531 21.484 1 86 223 PRO B N 1
ATOM 4608 C CA . PRO B 1 223 ? -21.062 25.172 21.969 1 86 223 PRO B CA 1
ATOM 4609 C C . PRO B 1 223 ? -20.328 25.141 23.297 1 86 223 PRO B C 1
ATOM 4611 O O . PRO B 1 223 ? -19.422 25.938 23.531 1 86 223 PRO B O 1
ATOM 4614 N N . LEU B 1 224 ? -20.703 24.203 24.25 1 78.5 224 LEU B N 1
ATOM 4615 C CA . LEU B 1 224 ? -20.078 23.891 25.516 1 78.5 224 LEU B CA 1
ATOM 4616 C C . LEU B 1 224 ? -20.219 25.062 26.5 1 78.5 224 LEU B C 1
ATOM 4618 O O . LEU B 1 224 ? -19.344 25.281 27.344 1 78.5 224 LEU B O 1
ATOM 4622 N N . ALA B 1 225 ? -21.125 26 26.266 1 72.94 225 ALA B N 1
ATOM 4623 C CA . ALA B 1 225 ? -21.312 27.172 27.125 1 72.94 225 ALA B CA 1
ATOM 4624 C C . ALA B 1 225 ? -22.438 26.922 28.125 1 72.94 225 ALA B C 1
ATOM 4626 O O . ALA B 1 225 ? -22.578 27.672 29.094 1 72.94 225 ALA B O 1
ATOM 4627 N N . ASN B 1 226 ? -23.484 26 28.016 1 57.44 226 ASN B N 1
A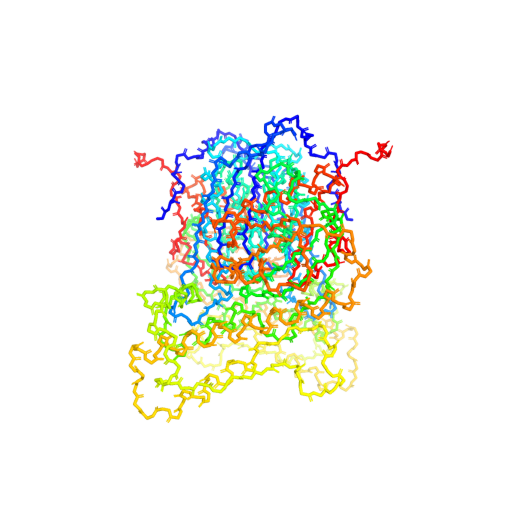TOM 4628 C CA . ASN B 1 226 ? -24.766 25.938 28.703 1 57.44 226 ASN B CA 1
ATOM 4629 C C . ASN B 1 226 ? -24.594 25.578 30.172 1 57.44 226 ASN B C 1
ATOM 4631 O O . ASN B 1 226 ? -25.531 25.734 30.969 1 57.44 226 ASN B O 1
ATOM 4635 N N . LYS B 1 227 ? -23.969 24.406 30.453 1 55.41 227 LYS B N 1
ATOM 4636 C CA . LYS B 1 227 ? -24.047 24.047 31.875 1 55.41 227 LYS B CA 1
ATOM 4637 C C . LYS B 1 227 ? -22.766 24.391 32.594 1 55.41 227 LYS B C 1
ATOM 4639 O O . LYS B 1 227 ? -21.672 24.281 32.031 1 55.41 227 LYS B O 1
ATOM 4644 N N . ALA B 1 228 ? -23 25.062 33.844 1 49.25 228 ALA B N 1
ATOM 4645 C CA . ALA B 1 228 ? -21.891 25.453 34.688 1 49.25 228 ALA B CA 1
ATOM 4646 C C . ALA B 1 228 ? -20.75 24.438 34.625 1 49.25 228 ALA B C 1
ATOM 4648 O O . ALA B 1 228 ? -19.578 24.828 34.5 1 49.25 228 ALA B O 1
ATOM 4649 N N . LYS B 1 229 ? -21.016 23.203 34.656 1 53.31 229 LYS B N 1
ATOM 4650 C CA . LYS B 1 229 ? -20.016 22.141 34.75 1 53.31 229 LYS B CA 1
ATOM 4651 C C . LYS B 1 229 ? -19.312 21.906 33.438 1 53.31 229 LYS B C 1
ATOM 4653 O O . LYS B 1 229 ? -18.156 21.484 33.406 1 53.31 229 LYS B O 1
ATOM 4658 N N . ARG B 1 230 ? -19.891 22.406 32.5 1 60.12 230 ARG B N 1
ATOM 4659 C CA . ARG B 1 230 ? -19.344 22.141 31.172 1 60.12 230 ARG B CA 1
ATOM 4660 C C . ARG B 1 230 ? -18.531 23.312 30.672 1 60.12 230 ARG B C 1
ATOM 4662 O O . ARG B 1 230 ? -17.719 23.172 29.75 1 60.12 230 ARG B O 1
ATOM 4669 N N . ARG B 1 231 ? -18.781 24.375 31.281 1 58.44 231 ARG B N 1
ATOM 4670 C CA . ARG B 1 231 ? -18.094 25.594 30.875 1 58.44 231 ARG B CA 1
ATOM 4671 C C . ARG B 1 231 ? -16.578 25.469 31.062 1 58.44 231 ARG B C 1
ATOM 4673 O O . ARG B 1 231 ? -15.805 26.125 30.375 1 58.44 231 ARG B O 1
ATOM 4680 N N . ASP B 1 232 ? -16.234 24.688 31.844 1 75.88 232 ASP B N 1
ATOM 4681 C CA . ASP B 1 232 ? -14.812 24.547 32.125 1 75.88 232 ASP B CA 1
ATOM 4682 C C . ASP B 1 232 ? -14.211 23.359 31.391 1 75.88 232 ASP B C 1
ATOM 4684 O O . ASP B 1 232 ? -13.086 22.938 31.672 1 75.88 232 ASP B O 1
ATOM 4688 N N . VAL B 1 233 ? -14.977 22.953 30.438 1 85.81 233 VAL B N 1
ATOM 4689 C CA . VAL B 1 233 ? -14.477 21.844 29.641 1 85.81 233 VAL B CA 1
ATOM 4690 C C . VAL B 1 233 ? -13.484 22.359 28.594 1 85.81 233 VAL B C 1
ATOM 4692 O O . VAL B 1 233 ? -13.805 23.266 27.828 1 85.81 233 VAL B O 1
ATOM 4695 N N . GLN B 1 234 ? -12.328 21.891 28.594 1 93.25 234 GLN B N 1
ATOM 4696 C CA . GLN B 1 234 ? -11.273 22.266 27.656 1 93.25 234 GLN B CA 1
ATOM 4697 C C . GLN B 1 234 ? -11.359 21.453 26.375 1 93.25 234 GLN B C 1
ATOM 4699 O O . GLN B 1 234 ? -10.531 20.562 26.125 1 93.25 234 GLN B O 1
ATOM 4704 N N . ALA B 1 235 ? -12.391 21.766 25.578 1 96.12 235 ALA B N 1
ATOM 4705 C CA . ALA B 1 235 ? -12.633 21.047 24.328 1 96.12 235 ALA B CA 1
ATOM 4706 C C . ALA B 1 235 ? -13.242 21.969 23.281 1 96.12 235 ALA B C 1
ATOM 4708 O O . ALA B 1 235 ? -13.898 22.953 23.625 1 96.12 235 ALA B O 1
ATOM 4709 N N . PHE B 1 236 ? -12.992 21.672 22.047 1 96.75 236 PHE B N 1
ATOM 4710 C CA . PHE B 1 236 ? -13.68 22.312 20.938 1 96.75 236 PHE B CA 1
ATOM 4711 C C . PHE B 1 236 ? -14.852 21.453 20.453 1 96.75 236 PHE B C 1
ATOM 4713 O O . PHE B 1 236 ? -14.844 20.234 20.625 1 96.75 236 PHE B O 1
ATOM 4720 N N . SER B 1 237 ? -15.836 22.016 19.938 1 96.5 237 SER B N 1
ATOM 4721 C CA . SER B 1 237 ? -16.969 21.359 19.297 1 96.5 237 SER B CA 1
ATOM 4722 C C . SER B 1 237 ? -17.531 22.203 18.172 1 96.5 237 SER B C 1
ATOM 4724 O O . SER B 1 237 ? -17.922 23.359 18.375 1 96.5 237 SER B O 1
ATOM 4726 N N . PHE B 1 238 ? -17.625 21.625 17.016 1 96.88 238 PHE B N 1
ATOM 4727 C CA . PHE B 1 238 ? -18.016 22.453 15.883 1 96.88 238 PHE B CA 1
ATOM 4728 C C . PHE B 1 238 ? -19.25 21.906 15.188 1 96.88 238 PHE B C 1
ATOM 4730 O O . PHE B 1 238 ? -19.875 22.578 14.383 1 96.88 238 PHE B O 1
ATOM 4737 N N . CYS B 1 239 ? -19.656 20.719 15.477 1 95.5 239 CYS B N 1
ATOM 4738 C CA . CYS B 1 239 ? -20.812 20.078 14.867 1 95.5 239 CYS B CA 1
ATOM 4739 C C . CYS B 1 239 ? -22.062 20.922 15.047 1 95.5 239 CYS B C 1
ATOM 4741 O O . CYS B 1 239 ? -22.875 21.031 14.133 1 95.5 239 CYS B O 1
ATOM 4743 N N . PRO B 1 240 ? -22.297 21.469 16.188 1 94.94 240 PRO B N 1
ATOM 4744 C CA . PRO B 1 240 ? -23.516 22.266 16.406 1 94.94 240 PRO B CA 1
ATOM 4745 C C . PRO B 1 240 ? -23.656 23.406 15.391 1 94.94 240 PRO B C 1
ATOM 4747 O O . PRO B 1 240 ? -24.781 23.812 15.07 1 94.94 240 PRO B O 1
ATOM 4750 N N . PHE B 1 241 ? -22.609 23.984 14.922 1 96 241 PHE B N 1
ATOM 4751 C CA . PHE B 1 241 ? -22.672 25.047 13.93 1 96 241 PHE B CA 1
ATOM 4752 C C . PHE B 1 241 ? -23.281 24.547 12.625 1 96 241 PHE B C 1
ATOM 4754 O O . PHE B 1 241 ? -24.094 25.234 12 1 96 241 PHE B O 1
ATOM 4761 N N . ILE B 1 242 ? -22.844 23.328 12.203 1 94.81 242 ILE B N 1
ATOM 4762 C CA . ILE B 1 242 ? -23.344 22.734 10.969 1 94.81 242 ILE B CA 1
ATOM 4763 C C . ILE B 1 242 ? -24.859 22.531 11.07 1 94.81 242 ILE B C 1
ATOM 4765 O O . ILE B 1 242 ? -25.594 22.891 10.148 1 94.81 242 ILE B O 1
ATOM 4769 N N . THR B 1 243 ? -25.25 22 12.203 1 93.75 243 THR B N 1
ATOM 4770 C CA . THR B 1 243 ? -26.656 21.75 12.453 1 93.75 243 THR B CA 1
ATOM 4771 C C . THR B 1 243 ? -27.438 23.062 12.414 1 93.75 243 THR B C 1
ATOM 4773 O O . THR B 1 243 ? -28.5 23.141 11.789 1 93.75 243 THR B O 1
ATOM 4776 N N . ALA B 1 244 ? -27 24.047 13.062 1 93.81 244 ALA B N 1
ATOM 4777 C CA . ALA B 1 244 ? -27.672 25.344 13.148 1 93.81 244 ALA B CA 1
ATOM 4778 C C . ALA B 1 244 ? -27.781 26 11.766 1 93.81 244 ALA B C 1
ATOM 4780 O O . ALA B 1 244 ? -28.812 26.594 11.438 1 93.81 244 ALA B O 1
ATOM 4781 N N . VAL B 1 245 ? -26.734 25.922 10.984 1 93.62 245 VAL B N 1
ATOM 4782 C CA . VAL B 1 245 ? -26.719 26.516 9.656 1 93.62 245 VAL B CA 1
ATOM 4783 C C . VAL B 1 245 ? -27.719 25.797 8.75 1 93.62 245 VAL B C 1
ATOM 4785 O O . VAL B 1 245 ? -28.484 26.422 8.023 1 93.62 245 VAL B O 1
ATOM 4788 N N . ASN B 1 246 ? -27.703 24.453 8.828 1 92.06 246 ASN B N 1
ATOM 4789 C CA . ASN B 1 246 ? -28.656 23.672 8.047 1 92.06 246 ASN B CA 1
ATOM 4790 C C . ASN B 1 246 ? -30.094 24.031 8.406 1 92.06 246 ASN B C 1
ATOM 4792 O O . ASN B 1 246 ? -30.938 24.25 7.52 1 92.06 246 ASN B O 1
ATOM 4796 N N . ARG B 1 247 ? -30.375 24.109 9.617 1 88.12 247 ARG B N 1
ATOM 4797 C CA . ARG B 1 247 ? -31.719 24.438 10.086 1 88.12 247 ARG B CA 1
ATOM 4798 C C . ARG B 1 247 ? -32.094 25.875 9.734 1 88.12 247 ARG B C 1
ATOM 4800 O O . ARG B 1 247 ? -33.25 26.141 9.352 1 88.12 247 ARG B O 1
ATOM 4807 N N . GLY B 1 248 ? -31.203 26.734 9.945 1 86.19 248 GLY B N 1
ATOM 4808 C CA . GLY B 1 248 ? -31.438 28.156 9.695 1 86.19 248 GLY B CA 1
ATOM 4809 C C . GLY B 1 248 ? -31.703 28.469 8.234 1 86.19 248 GLY B C 1
ATOM 4810 O O . GLY B 1 248 ? -32.438 29.391 7.918 1 86.19 248 GLY B O 1
ATOM 4811 N N . LEU B 1 249 ? -31.156 27.656 7.359 1 86.44 249 LEU B N 1
ATOM 4812 C CA . LEU B 1 249 ? -31.25 27.969 5.938 1 86.44 249 LEU B CA 1
ATOM 4813 C C . LEU B 1 249 ? -32.281 27.062 5.258 1 86.44 249 LEU B C 1
ATOM 4815 O O . LEU B 1 249 ? -32.75 27.375 4.156 1 86.44 249 LEU B O 1
ATOM 4819 N N . GLU B 1 250 ? -32.562 25.906 5.801 1 78.06 250 GLU B N 1
ATOM 4820 C CA . GLU B 1 250 ? -33.594 25.047 5.27 1 78.06 250 GLU B CA 1
ATOM 4821 C C . GLU B 1 250 ? -34.938 25.766 5.227 1 78.06 250 GLU B C 1
ATOM 4823 O O . GLU B 1 250 ? -35.75 25.547 4.316 1 78.06 250 GLU B O 1
ATOM 4828 N N . GLY B 1 251 ? -35.25 26.547 6.133 1 66.31 251 GLY B N 1
ATOM 4829 C CA . GLY B 1 251 ? -36.562 27.219 6.223 1 66.31 251 GLY B CA 1
ATOM 4830 C C . GLY B 1 251 ? -36.719 28.359 5.234 1 66.31 251 GLY B C 1
ATOM 4831 O O . GLY B 1 251 ? -37.781 28.938 5.129 1 66.31 251 GLY B O 1
ATOM 4832 N N . HIS B 1 252 ? -35.625 28.562 4.527 1 68.31 252 HIS B N 1
ATOM 4833 C CA . HIS B 1 252 ? -35.719 29.688 3.607 1 68.31 252 HIS B CA 1
ATOM 4834 C C . HIS B 1 252 ? -36.344 29.266 2.277 1 68.31 252 HIS B C 1
ATOM 4836 O O . HIS B 1 252 ? -35.875 28.297 1.658 1 68.31 252 HIS B O 1
ATOM 4842 N N . ALA B 1 253 ? -37.594 29.531 2.039 1 62.88 253 ALA B N 1
ATOM 4843 C CA . ALA B 1 253 ? -38.406 29.172 0.88 1 62.88 253 ALA B CA 1
ATOM 4844 C C . ALA B 1 253 ? -37.688 29.531 -0.421 1 62.88 253 ALA B C 1
ATOM 4846 O O . ALA B 1 253 ? -37.781 28.781 -1.402 1 62.88 253 ALA B O 1
ATOM 4847 N N . ALA B 1 254 ? -37.094 30.766 -0.492 1 71.56 254 ALA B N 1
ATOM 4848 C CA . ALA B 1 254 ? -36.438 31.219 -1.71 1 71.56 254 ALA B CA 1
ATOM 4849 C C . ALA B 1 254 ? -34.906 31.078 -1.59 1 71.56 254 ALA B C 1
ATOM 4851 O O . ALA B 1 254 ? -34.375 31.125 -0.485 1 71.56 254 ALA B O 1
ATOM 4852 N N . PRO B 1 255 ? -34.219 30.844 -2.756 1 83.94 255 PRO B N 1
ATOM 4853 C CA . PRO B 1 255 ? -32.75 30.828 -2.736 1 83.94 255 PRO B CA 1
ATOM 4854 C C . PRO B 1 255 ? -32.156 32.125 -2.193 1 83.94 255 PRO B C 1
ATOM 4856 O O . PRO B 1 255 ? -32.719 33.219 -2.451 1 83.94 255 PRO B O 1
ATOM 4859 N N . LEU B 1 256 ? -31.25 32.031 -1.352 1 90.25 256 LEU B N 1
ATOM 4860 C CA . LEU B 1 256 ? -30.609 33.219 -0.771 1 90.25 256 LEU B CA 1
ATOM 4861 C C . LEU B 1 256 ? -29.938 34.062 -1.851 1 90.25 256 LEU B C 1
ATOM 4863 O O . LEU B 1 256 ? -29.359 33.5 -2.791 1 90.25 256 LEU B O 1
ATOM 4867 N N . SER B 1 257 ? -30.141 35.312 -1.69 1 91.94 257 SER B N 1
ATOM 4868 C CA . SER B 1 257 ? -29.391 36.219 -2.551 1 91.94 257 SER B CA 1
ATOM 4869 C C . SER B 1 257 ? -27.906 36.188 -2.232 1 91.94 257 SER B C 1
ATOM 4871 O O . SER B 1 257 ? -27.5 35.656 -1.189 1 91.94 257 SER B O 1
ATOM 4873 N N . GLU B 1 258 ? -27.125 36.688 -3.152 1 93.94 258 GLU B N 1
ATOM 4874 C CA . GLU B 1 258 ? -25.688 36.75 -2.941 1 93.94 258 GLU B CA 1
ATOM 4875 C C . GLU B 1 258 ? -25.328 37.531 -1.688 1 93.94 258 GLU B C 1
ATOM 4877 O O . GLU B 1 258 ? -24.422 37.156 -0.942 1 93.94 258 GLU B O 1
ATOM 4882 N N . ALA B 1 259 ? -26.047 38.625 -1.481 1 94 259 ALA B N 1
ATOM 4883 C CA . ALA B 1 259 ? -25.812 39.469 -0.314 1 94 259 ALA B CA 1
ATOM 4884 C C . ALA B 1 259 ? -26.141 38.719 0.977 1 94 259 ALA B C 1
ATOM 4886 O O . ALA B 1 259 ? -25.391 38.812 1.959 1 94 259 ALA B O 1
ATOM 4887 N N . GLU B 1 260 ? -27.188 38.031 0.935 1 93.81 260 GLU B N 1
ATOM 4888 C CA . GLU B 1 260 ? -27.609 37.25 2.105 1 93.81 260 GLU B CA 1
ATOM 4889 C C . GLU B 1 260 ? -26.609 36.125 2.398 1 93.81 260 GLU B C 1
ATOM 4891 O O . GLU B 1 260 ? -26.297 35.875 3.561 1 93.81 260 GLU B O 1
ATOM 4896 N N . ARG B 1 261 ? -26.156 35.531 1.355 1 94.62 261 ARG B N 1
ATOM 4897 C CA . ARG B 1 261 ? -25.172 34.469 1.501 1 94.62 261 ARG B CA 1
ATOM 4898 C C . ARG B 1 261 ? -23.875 34.969 2.111 1 94.62 261 ARG B C 1
ATOM 4900 O O . ARG B 1 261 ? -23.266 34.312 2.949 1 94.62 261 ARG B O 1
ATOM 4907 N N . ARG B 1 262 ? -23.5 36.094 1.657 1 95.94 262 ARG B N 1
ATOM 4908 C CA . ARG B 1 262 ? -22.266 36.688 2.156 1 95.94 262 ARG B CA 1
ATOM 4909 C C . ARG B 1 262 ? -22.391 37.031 3.635 1 95.94 262 ARG B C 1
ATOM 4911 O O . ARG B 1 262 ? -21.453 36.844 4.406 1 95.94 262 ARG B O 1
ATOM 4918 N N . VAL B 1 263 ? -23.531 37.562 4.004 1 95.81 263 VAL B N 1
ATOM 4919 C CA . VAL B 1 263 ? -23.812 37.875 5.402 1 95.81 263 VAL B CA 1
ATOM 4920 C C . VAL B 1 263 ? -23.781 36.625 6.246 1 95.81 263 VAL B C 1
ATOM 4922 O O . VAL B 1 263 ? -23.203 36.594 7.336 1 95.81 263 VAL B O 1
ATOM 4925 N N . ALA B 1 264 ? -24.406 35.594 5.734 1 95.25 264 ALA B N 1
ATOM 4926 C CA . ALA B 1 264 ? -24.406 34.312 6.43 1 95.25 264 ALA B CA 1
ATOM 4927 C C . ALA B 1 264 ? -22.984 33.781 6.59 1 95.25 264 ALA B C 1
ATOM 4929 O O . ALA B 1 264 ? -22.625 33.312 7.664 1 95.25 264 ALA B O 1
ATOM 4930 N N . ALA B 1 265 ? -22.219 33.844 5.516 1 96.5 265 ALA B N 1
ATOM 4931 C CA . ALA B 1 265 ? -20.844 33.375 5.531 1 96.5 265 ALA B CA 1
ATOM 4932 C C . ALA B 1 265 ? -20.031 34.094 6.621 1 96.5 265 ALA B C 1
ATOM 4934 O O . ALA B 1 265 ? -19.281 33.438 7.352 1 96.5 265 ALA B O 1
ATOM 4935 N N . PHE B 1 266 ? -20.234 35.344 6.707 1 96.75 266 PHE B N 1
ATOM 4936 C CA . PHE B 1 266 ? -19.516 36.156 7.695 1 96.75 266 PHE B CA 1
ATOM 4937 C C . PHE B 1 266 ? -19.938 35.75 9.109 1 96.75 266 PHE B C 1
ATOM 4939 O O . PHE B 1 266 ? -19.078 35.562 9.977 1 96.75 266 PHE B O 1
ATOM 4946 N N . GLN B 1 267 ? -21.172 35.656 9.336 1 96.25 267 GLN B N 1
ATOM 4947 C CA . GLN B 1 267 ? -21.688 35.281 10.656 1 96.25 267 GLN B CA 1
ATOM 4948 C C . GLN B 1 267 ? -21.172 33.906 11.094 1 96.25 267 GLN B C 1
ATOM 4950 O O . GLN B 1 267 ? -20.766 33.75 12.242 1 96.25 267 GLN B O 1
ATOM 4955 N N . ILE B 1 268 ? -21.172 33 10.18 1 96.62 268 ILE B N 1
ATOM 4956 C CA . ILE B 1 268 ? -20.734 31.641 10.461 1 96.62 268 ILE B CA 1
ATOM 4957 C C . ILE B 1 268 ? -19.25 31.641 10.82 1 96.62 268 ILE B C 1
ATOM 4959 O O . ILE B 1 268 ? -18.859 31.078 11.844 1 96.62 268 ILE B O 1
ATOM 4963 N N . GLN B 1 269 ? -18.422 32.281 9.992 1 97.19 269 GLN B N 1
ATOM 4964 C CA . GLN B 1 269 ? -17 32.344 10.234 1 97.19 269 GLN B CA 1
ATOM 4965 C C . GLN B 1 269 ? -16.703 32.969 11.594 1 97.19 269 GLN B C 1
ATOM 4967 O O . GLN B 1 269 ? -15.914 32.438 12.375 1 97.19 269 GLN B O 1
ATOM 4972 N N . GLU B 1 270 ? -17.375 34.031 11.914 1 96.62 270 GLU B N 1
ATOM 4973 C CA . GLU B 1 270 ? -17.141 34.75 13.172 1 96.62 270 GLU B CA 1
ATOM 4974 C C . GLU B 1 270 ? -17.562 33.906 14.367 1 96.62 270 GLU B C 1
ATOM 4976 O O . GLU B 1 270 ? -16.859 33.844 15.383 1 96.62 270 GLU B O 1
ATOM 4981 N N . ALA B 1 271 ? -18.672 33.281 14.211 1 96.69 271 ALA B N 1
ATOM 4982 C CA . ALA B 1 271 ? -19.172 32.438 15.305 1 96.69 271 ALA B CA 1
ATOM 4983 C C . ALA B 1 271 ? -18.203 31.297 15.594 1 96.69 271 ALA B C 1
ATOM 4985 O O . ALA B 1 271 ? -17.938 30.984 16.766 1 96.69 271 ALA B O 1
ATOM 4986 N N . ILE B 1 272 ? -17.75 30.672 14.586 1 97.56 272 ILE B N 1
ATOM 4987 C CA . ILE B 1 272 ? -16.828 29.547 14.727 1 97.56 272 ILE B CA 1
ATOM 4988 C C . ILE B 1 272 ? -15.523 30.031 15.336 1 97.56 272 ILE B C 1
ATOM 4990 O O . ILE B 1 272 ? -14.992 29.406 16.25 1 97.56 272 ILE B O 1
ATOM 4994 N N . PHE B 1 273 ? -14.992 31.156 14.859 1 97.62 273 PHE B N 1
ATOM 4995 C CA . PHE B 1 273 ? -13.742 31.703 15.391 1 97.62 273 PHE B CA 1
ATOM 4996 C C . PHE B 1 273 ? -13.922 32.188 16.828 1 97.62 273 PHE B C 1
ATOM 4998 O O . PHE B 1 273 ? -13 32.094 17.641 1 97.62 273 PHE B O 1
ATOM 5005 N N . ASP B 1 274 ? -15.148 32.656 17.141 1 97 274 ASP B N 1
ATOM 5006 C CA . ASP B 1 274 ? -15.445 33.031 18.516 1 97 274 ASP B CA 1
ATOM 5007 C C . ASP B 1 274 ? -15.305 31.828 19.453 1 97 274 ASP B C 1
ATOM 5009 O O . ASP B 1 274 ? -14.734 31.953 20.547 1 97 274 ASP B O 1
ATOM 5013 N N . HIS B 1 275 ? -15.859 30.781 19.016 1 96.75 275 HIS B N 1
ATOM 5014 C CA . HIS B 1 275 ? -15.766 29.562 19.812 1 96.75 275 HIS B CA 1
ATOM 5015 C C . HIS B 1 275 ? -14.312 29.156 20.016 1 96.75 275 HIS B C 1
ATOM 5017 O O . HIS B 1 275 ? -13.906 28.828 21.125 1 96.75 275 HIS B O 1
ATOM 5023 N N . LEU B 1 276 ? -13.547 29.203 18.953 1 96.94 276 LEU B N 1
ATOM 5024 C CA . LEU B 1 276 ? -12.133 28.844 19 1 96.94 276 LEU B CA 1
ATOM 5025 C C . LEU B 1 276 ? -11.375 29.719 20 1 96.94 276 LEU B C 1
ATOM 5027 O O . LEU B 1 276 ? -10.68 29.188 20.875 1 96.94 276 LEU B O 1
ATOM 5031 N N . ILE B 1 277 ? -11.578 31.047 19.906 1 97 277 ILE B N 1
ATOM 5032 C CA . ILE B 1 277 ? -10.859 32 20.734 1 97 277 ILE B CA 1
ATOM 5033 C C . ILE B 1 277 ? -11.289 31.859 22.203 1 97 277 ILE B C 1
ATOM 5035 O O . ILE B 1 277 ? -10.453 31.875 23.094 1 97 277 ILE B O 1
ATOM 5039 N N . THR B 1 278 ? -12.57 31.656 22.375 1 95.56 278 THR B N 1
ATOM 5040 C CA . THR B 1 278 ? -13.109 31.516 23.719 1 95.56 278 THR B CA 1
ATOM 5041 C C . THR B 1 278 ? -12.5 30.297 24.422 1 95.56 278 THR B C 1
ATOM 5043 O O . THR B 1 278 ? -12.086 30.391 25.578 1 95.56 278 THR B O 1
ATOM 5046 N N . LYS B 1 279 ? -12.445 29.25 23.719 1 96.12 279 LYS B N 1
ATOM 5047 C CA . LYS B 1 279 ? -11.93 28.016 24.328 1 96.12 279 LYS B CA 1
ATOM 5048 C C . LYS B 1 279 ? -10.414 28.109 24.531 1 96.12 279 LYS B C 1
ATOM 5050 O O . LYS B 1 279 ? -9.891 27.578 25.516 1 96.12 279 LYS B O 1
ATOM 5055 N N . ILE B 1 280 ? -9.672 28.719 23.609 1 97.19 280 ILE B N 1
ATOM 5056 C CA . ILE B 1 280 ? -8.242 28.906 23.797 1 97.19 280 ILE B CA 1
ATOM 5057 C C . ILE B 1 280 ? -7.988 29.719 25.047 1 97.19 280 ILE B C 1
ATOM 5059 O O . ILE B 1 280 ? -7.133 29.375 25.875 1 97.19 280 ILE B O 1
ATOM 5063 N N . ASN B 1 281 ? -8.758 30.766 25.234 1 96.75 281 ASN B N 1
ATOM 5064 C CA . ASN B 1 281 ? -8.617 31.609 26.406 1 96.75 281 ASN B CA 1
ATOM 5065 C C . ASN B 1 281 ? -8.938 30.844 27.688 1 96.75 281 ASN B C 1
ATOM 5067 O O . ASN B 1 281 ? -8.273 31.047 28.719 1 96.75 281 ASN B O 1
ATOM 5071 N N . LEU B 1 282 ? -9.938 30.031 27.609 1 95.25 282 LEU B N 1
ATOM 5072 C CA . LEU B 1 282 ? -10.25 29.188 28.766 1 95.25 282 LEU B CA 1
ATOM 5073 C C . LEU B 1 282 ? -9.07 28.297 29.125 1 95.25 282 LEU B C 1
ATOM 5075 O O . LEU B 1 282 ? -8.703 28.188 30.297 1 95.25 282 LEU B O 1
ATOM 5079 N N . VAL B 1 283 ? -8.484 27.688 28.141 1 96.44 283 VAL B N 1
ATOM 5080 C CA . VAL B 1 283 ? -7.355 26.781 28.344 1 96.44 283 VAL B CA 1
ATOM 5081 C C . VAL B 1 283 ? -6.176 27.547 28.938 1 96.44 283 VAL B C 1
ATOM 5083 O O . VAL B 1 283 ? -5.504 27.047 29.844 1 96.44 283 VAL B O 1
ATOM 5086 N N . LEU B 1 284 ? -5.926 28.75 28.438 1 96.69 284 LEU B N 1
ATOM 5087 C CA . LEU B 1 284 ? -4.824 29.578 28.922 1 96.69 284 LEU B CA 1
ATOM 5088 C C . LEU B 1 284 ? -5.02 29.953 30.391 1 96.69 284 LEU B C 1
ATOM 5090 O O . LEU B 1 284 ? -4.059 29.969 31.156 1 96.69 284 LEU B O 1
ATOM 5094 N N . ARG B 1 285 ? -6.227 30.172 30.719 1 95.06 285 ARG B N 1
ATOM 5095 C CA . ARG B 1 285 ? -6.531 30.531 32.094 1 95.06 285 ARG B CA 1
ATOM 5096 C C . ARG B 1 285 ? -6.363 29.328 33.031 1 95.06 285 ARG B C 1
ATOM 5098 O O . ARG B 1 285 ? -5.738 29.438 34.094 1 95.06 285 ARG B O 1
ATOM 5105 N N . LEU B 1 286 ? -6.887 28.266 32.594 1 94.88 286 LEU B N 1
ATOM 5106 C CA . LEU B 1 286 ? -6.926 27.078 33.469 1 94.88 286 LEU B CA 1
ATOM 5107 C C . LEU B 1 286 ? -5.547 26.422 33.562 1 94.88 286 LEU B C 1
ATOM 5109 O O . LEU B 1 286 ? -5.258 25.703 34.5 1 94.88 286 LEU B O 1
ATOM 5113 N N . ASN B 1 287 ? -4.703 26.672 32.531 1 96.12 287 ASN B N 1
ATOM 5114 C CA . ASN B 1 287 ? -3.365 26.094 32.5 1 96.12 287 ASN B CA 1
ATOM 5115 C C . ASN B 1 287 ? -2.285 27.156 32.625 1 96.12 287 ASN B C 1
ATOM 5117 O O . ASN B 1 287 ? -1.225 27.047 32 1 96.12 287 ASN B O 1
ATOM 5121 N N . ALA B 1 288 ? -2.551 28.141 33.312 1 95 288 ALA B N 1
ATOM 5122 C CA . ALA B 1 288 ? -1.658 29.281 33.438 1 95 288 ALA B CA 1
ATOM 5123 C C . ALA B 1 288 ? -0.271 28.859 33.906 1 95 288 ALA B C 1
ATOM 5125 O O . ALA B 1 288 ? 0.741 29.375 33.438 1 95 288 ALA B O 1
ATOM 5126 N N . ASP B 1 289 ? -0.197 27.953 34.812 1 95.69 289 ASP B N 1
ATOM 5127 C CA . ASP B 1 289 ? 1.078 27.484 35.344 1 95.69 289 ASP B CA 1
ATOM 5128 C C . ASP B 1 289 ? 1.874 26.734 34.281 1 95.69 289 ASP B C 1
ATOM 5130 O O . ASP B 1 289 ? 3.09 26.906 34.156 1 95.69 289 ASP B O 1
ATOM 5134 N N . LYS B 1 290 ? 1.175 26 33.5 1 95.5 290 LYS B N 1
ATOM 5135 C CA . LYS B 1 290 ? 1.81 25.172 32.469 1 95.5 290 LYS B CA 1
ATOM 5136 C C . LYS B 1 290 ? 2.359 26.016 31.344 1 95.5 290 LYS B C 1
ATOM 5138 O O . LYS B 1 290 ? 3.355 25.656 30.719 1 95.5 290 LYS B O 1
ATOM 5143 N N . VAL B 1 291 ? 1.69 27.125 31.109 1 96.25 291 VAL B N 1
ATOM 5144 C CA . VAL B 1 291 ? 2.061 27.906 29.938 1 96.25 291 VAL B CA 1
ATOM 5145 C C . VAL B 1 291 ? 2.752 29.203 30.375 1 96.25 291 VAL B C 1
ATOM 5147 O O . VAL B 1 291 ? 2.92 30.125 29.578 1 96.25 291 VAL B O 1
ATOM 5150 N N . ALA B 1 292 ? 3.154 29.266 31.578 1 95 292 ALA B N 1
ATOM 5151 C CA . ALA B 1 292 ? 3.723 30.484 32.156 1 95 292 ALA B CA 1
ATOM 5152 C C . ALA B 1 292 ? 4.977 30.906 31.391 1 95 292 ALA B C 1
ATOM 5154 O O . ALA B 1 292 ? 5.207 32.094 31.188 1 95 292 ALA B O 1
ATOM 5155 N N . ASP B 1 293 ? 5.766 29.969 30.953 1 95.31 293 ASP B N 1
ATOM 5156 C CA . ASP B 1 293 ? 7.047 30.266 30.328 1 95.31 293 ASP B CA 1
ATOM 5157 C C . ASP B 1 293 ? 6.93 30.266 28.812 1 95.31 293 ASP B C 1
ATOM 5159 O O . ASP B 1 293 ? 7.938 30.344 28.094 1 95.31 293 ASP B O 1
ATOM 5163 N N . VAL B 1 294 ? 5.746 30.203 28.328 1 97.25 294 VAL B N 1
ATOM 5164 C CA . VAL B 1 294 ? 5.527 30.141 26.891 1 97.25 294 VAL B CA 1
ATOM 5165 C C . VAL B 1 294 ? 5.438 31.562 26.328 1 97.25 294 VAL B C 1
ATOM 5167 O O . VAL B 1 294 ? 4.527 32.312 26.672 1 97.25 294 VAL B O 1
ATOM 5170 N N . ALA B 1 295 ? 6.328 31.875 25.453 1 96.56 295 ALA B N 1
ATOM 5171 C CA . ALA B 1 295 ? 6.402 33.25 24.969 1 96.56 295 ALA B CA 1
ATOM 5172 C C . ALA B 1 295 ? 5.883 33.344 23.531 1 96.56 295 ALA B C 1
ATOM 5174 O O . ALA B 1 295 ? 5.535 34.438 23.062 1 96.56 295 ALA B O 1
ATOM 5175 N N . GLN B 1 296 ? 5.855 32.281 22.859 1 97.5 296 GLN B N 1
ATOM 5176 C CA . GLN B 1 296 ? 5.551 32.312 21.438 1 97.5 296 GLN B CA 1
ATOM 5177 C C . GLN B 1 296 ? 4.371 31.406 21.094 1 97.5 296 GLN B C 1
ATOM 5179 O O . GLN B 1 296 ? 4.184 30.359 21.719 1 97.5 296 GLN B O 1
ATOM 5184 N N . PHE B 1 297 ? 3.539 31.859 20.156 1 97.81 297 PHE B N 1
ATOM 5185 C CA . PHE B 1 297 ? 2.332 31.156 19.703 1 97.81 297 PHE B CA 1
ATOM 5186 C C . PHE B 1 297 ? 2.428 30.797 18.234 1 97.81 297 PHE B C 1
ATOM 5188 O O . PHE B 1 297 ? 2.801 31.625 17.406 1 97.81 297 PHE B O 1
ATOM 5195 N N . VAL B 1 298 ? 2.156 29.5 17.969 1 97.31 298 VAL B N 1
ATOM 5196 C CA . VAL B 1 298 ? 2.189 29.016 16.594 1 97.31 298 VAL B CA 1
ATOM 5197 C C . VAL B 1 298 ? 0.777 28.641 16.141 1 97.31 298 VAL B C 1
ATOM 5199 O O . VAL B 1 298 ? -0.01 28.094 16.922 1 97.31 298 VAL B O 1
ATOM 5202 N N . CYS B 1 299 ? 0.429 29 14.977 1 96.94 299 CYS B N 1
ATOM 5203 C CA . CYS B 1 299 ? -0.785 28.516 14.336 1 96.94 299 CYS B CA 1
ATOM 5204 C C . CYS B 1 299 ? -0.472 27.891 12.977 1 96.94 299 CYS B C 1
ATOM 5206 O O . CYS B 1 299 ? 0.155 28.531 12.133 1 96.94 299 CYS B O 1
ATOM 5208 N N . SER B 1 300 ? -0.854 26.641 12.812 1 94.94 300 SER B N 1
ATOM 5209 C CA . SER B 1 300 ? -0.575 25.922 11.57 1 94.94 300 SER B CA 1
ATOM 5210 C C . SER B 1 300 ? -1.79 25.125 11.109 1 94.94 300 SER B C 1
ATOM 5212 O O . SER B 1 300 ? -2.773 25 11.844 1 94.94 300 SER B O 1
ATOM 5214 N N . GLY B 1 301 ? -1.689 24.609 9.859 1 91.62 301 GLY B N 1
ATOM 5215 C CA . GLY B 1 301 ? -2.809 23.938 9.219 1 91.62 301 GLY B CA 1
ATOM 5216 C C . GLY B 1 301 ? -3.473 24.781 8.148 1 91.62 301 GLY B C 1
ATOM 5217 O O . GLY B 1 301 ? -3.248 25.984 8.07 1 91.62 301 GLY B O 1
ATOM 5218 N N . GLY B 1 302 ? -4.371 24.172 7.465 1 88.44 302 GLY B N 1
ATOM 5219 C CA . GLY B 1 302 ? -4.984 24.844 6.328 1 88.44 302 GLY B CA 1
ATOM 5220 C C . GLY B 1 302 ? -5.828 26.047 6.73 1 88.44 302 GLY B C 1
ATOM 5221 O O . GLY B 1 302 ? -5.848 27.062 6.031 1 88.44 302 GLY B O 1
ATOM 5222 N N . VAL B 1 303 ? -6.535 25.938 7.816 1 92.38 303 VAL B N 1
ATOM 5223 C CA . VAL B 1 303 ? -7.453 26.984 8.25 1 92.38 303 VAL B CA 1
ATOM 5224 C C . VAL B 1 303 ? -6.664 28.203 8.734 1 92.38 303 VAL B C 1
ATOM 5226 O O . VAL B 1 303 ? -7.18 29.328 8.742 1 92.38 303 VAL B O 1
ATOM 5229 N N . CYS B 1 304 ? -5.465 27.984 9.148 1 92.62 304 CYS B N 1
ATOM 5230 C CA . CYS B 1 304 ? -4.637 29.062 9.664 1 92.62 304 CYS B CA 1
ATOM 5231 C C . CYS B 1 304 ? -4.27 30.047 8.562 1 92.62 304 CYS B C 1
ATOM 5233 O O . CYS B 1 304 ? -3.85 31.172 8.844 1 92.62 304 CYS B O 1
ATOM 5235 N N . ALA B 1 305 ? -4.457 29.672 7.324 1 89.44 305 ALA B N 1
ATOM 5236 C CA . ALA B 1 305 ? -4.207 30.578 6.215 1 89.44 305 ALA B CA 1
ATOM 5237 C C . ALA B 1 305 ? -5.215 31.734 6.211 1 89.44 305 ALA B C 1
ATOM 5239 O O . ALA B 1 305 ? -5 32.75 5.559 1 89.44 305 ALA B O 1
ATOM 5240 N N . ASN B 1 306 ? -6.309 31.609 6.934 1 92 306 ASN B N 1
ATOM 5241 C CA . ASN B 1 306 ? -7.344 32.625 7.043 1 92 306 ASN B CA 1
ATOM 5242 C C . ASN B 1 306 ? -6.836 33.875 7.773 1 92 306 ASN B C 1
ATOM 5244 O O . ASN B 1 306 ? -6.465 33.781 8.945 1 92 306 ASN B O 1
ATOM 5248 N N . ARG B 1 307 ? -6.895 34.938 7.117 1 93 307 ARG B N 1
ATOM 5249 C CA . ARG B 1 307 ? -6.332 36.188 7.664 1 93 307 ARG B CA 1
ATOM 5250 C C . ARG B 1 307 ? -7.156 36.688 8.844 1 93 307 ARG B C 1
ATOM 5252 O O . ARG B 1 307 ? -6.609 37.25 9.789 1 93 307 ARG B O 1
ATOM 5259 N N . ARG B 1 308 ? -8.414 36.5 8.766 1 95.12 308 ARG B N 1
ATOM 5260 C CA . ARG B 1 308 ? -9.289 36.906 9.852 1 95.12 308 ARG B CA 1
ATOM 5261 C C . ARG B 1 308 ? -8.961 36.156 11.133 1 95.12 308 ARG B C 1
ATOM 5263 O O . ARG B 1 308 ? -8.906 36.719 12.219 1 95.12 308 ARG B O 1
ATOM 5270 N N . LEU B 1 309 ? -8.758 34.875 11.039 1 96.44 309 LEU B N 1
ATOM 5271 C CA . LEU B 1 309 ? -8.391 34.094 12.195 1 96.44 309 LEU B CA 1
ATOM 5272 C C . LEU B 1 309 ? -7.066 34.562 12.789 1 96.44 309 LEU B C 1
ATOM 5274 O O . LEU B 1 309 ? -6.938 34.688 14.008 1 96.44 309 LEU B O 1
ATOM 5278 N N . ARG B 1 310 ? -6.07 34.812 11.961 1 95.69 310 ARG B N 1
ATOM 5279 C CA . ARG B 1 310 ? -4.766 35.281 12.406 1 95.69 310 ARG B CA 1
ATOM 5280 C C . ARG B 1 310 ? -4.898 36.594 13.203 1 95.69 310 ARG B C 1
ATOM 5282 O O . ARG B 1 310 ? -4.32 36.719 14.281 1 95.69 310 ARG B O 1
ATOM 5289 N N . ALA B 1 311 ? -5.656 37.438 12.656 1 96.19 311 ALA B N 1
ATOM 5290 C CA . ALA B 1 311 ? -5.859 38.75 13.305 1 96.19 311 ALA B CA 1
ATOM 5291 C C . ALA B 1 311 ? -6.488 38.562 14.688 1 96.19 311 ALA B C 1
ATOM 5293 O O . ALA B 1 311 ? -6.078 39.219 15.648 1 96.19 311 ALA B O 1
ATOM 5294 N N . ARG B 1 312 ? -7.438 37.781 14.766 1 97 312 ARG B N 1
ATOM 5295 C CA . ARG B 1 312 ? -8.148 37.594 16.031 1 97 312 ARG B CA 1
ATOM 5296 C C . ARG B 1 312 ? -7.258 36.875 17.047 1 97 312 ARG B C 1
ATOM 5298 O O . ARG B 1 312 ? -7.324 37.188 18.25 1 97 312 ARG B O 1
ATOM 5305 N N . LEU B 1 313 ? -6.457 35.938 16.625 1 97.56 313 LEU B N 1
ATOM 5306 C CA . LEU B 1 313 ? -5.512 35.281 17.516 1 97.56 313 LEU B CA 1
ATOM 5307 C C . LEU B 1 313 ? -4.539 36.281 18.125 1 97.56 313 LEU B C 1
ATOM 5309 O O . LEU B 1 313 ? -4.223 36.219 19.312 1 97.56 313 LEU B O 1
ATOM 5313 N N . GLU B 1 314 ? -4.094 37.219 17.438 1 96.75 314 GLU B N 1
ATOM 5314 C CA . GLU B 1 314 ? -3.076 38.156 17.859 1 96.75 314 GLU B CA 1
ATOM 5315 C C . GLU B 1 314 ? -3.67 39.25 18.766 1 96.75 314 GLU B C 1
ATOM 5317 O O . GLU B 1 314 ? -2.955 39.875 19.562 1 96.75 314 GLU B O 1
ATOM 5322 N N . THR B 1 315 ? -5.02 39.375 18.719 1 96.56 315 THR B N 1
ATOM 5323 C CA . THR B 1 315 ? -5.578 40.531 19.406 1 96.56 315 THR B CA 1
ATOM 5324 C C . THR B 1 315 ? -6.516 40.094 20.531 1 96.56 315 THR B C 1
ATOM 5326 O O . THR B 1 315 ? -6.797 40.875 21.453 1 96.56 315 THR B O 1
ATOM 5329 N N . GLU B 1 316 ? -6.965 38.906 20.484 1 97.12 316 GLU B N 1
ATOM 5330 C CA . GLU B 1 316 ? -8.078 38.594 21.375 1 97.12 316 GLU B CA 1
ATOM 5331 C C . GLU B 1 316 ? -7.688 37.531 22.406 1 97.12 316 GLU B C 1
ATOM 5333 O O . GLU B 1 316 ? -8.484 37.188 23.266 1 97.12 316 GLU B O 1
ATOM 5338 N N . LEU B 1 317 ? -6.5 37.062 22.359 1 96.06 317 LEU B N 1
ATOM 5339 C CA . LEU B 1 317 ? -6.105 36.062 23.344 1 96.06 317 LEU B CA 1
ATOM 5340 C C . LEU B 1 317 ? -5.934 36.688 24.719 1 96.06 317 LEU B C 1
ATOM 5342 O O . LEU B 1 317 ? -5.578 37.875 24.828 1 96.06 317 LEU B O 1
ATOM 5346 N N . PHE B 1 318 ? -6.203 35.875 25.703 1 87.5 318 PHE B N 1
ATOM 5347 C CA . PHE B 1 318 ? -6.27 36.281 27.109 1 87.5 318 PHE B CA 1
ATOM 5348 C C . PHE B 1 318 ? -4.961 36.906 27.562 1 87.5 318 PHE B C 1
ATOM 5350 O O . PHE B 1 318 ? -4.961 37.875 28.328 1 87.5 318 PHE B O 1
ATOM 5357 N N . ARG B 1 319 ? -3.875 36.344 27.266 1 90.31 319 ARG B N 1
ATOM 5358 C CA . ARG B 1 319 ? -2.561 36.844 27.625 1 90.31 319 ARG B CA 1
ATOM 5359 C C . ARG B 1 319 ? -1.735 37.156 26.391 1 90.31 319 ARG B C 1
ATOM 5361 O O . ARG B 1 319 ? -1.933 36.562 25.328 1 90.31 319 ARG B O 1
ATOM 5368 N N . PRO B 1 320 ? -0.814 38.031 26.609 1 90.06 320 PRO B N 1
ATOM 5369 C CA . PRO B 1 320 ? 0.043 38.406 25.484 1 90.06 320 PRO B CA 1
ATOM 5370 C C . PRO B 1 320 ? 1.125 37.344 25.203 1 90.06 320 PRO B C 1
ATOM 5372 O O . PRO B 1 320 ? 1.541 36.625 26.125 1 90.06 320 PRO B O 1
ATOM 5375 N N . PHE B 1 321 ? 1.412 37.219 24 1 96.38 321 PHE B N 1
ATOM 5376 C CA . PHE B 1 321 ? 2.576 36.469 23.547 1 96.38 321 PHE B CA 1
ATOM 5377 C C . PHE B 1 321 ? 3.613 37.375 22.922 1 96.38 321 PHE B C 1
ATOM 5379 O O . PHE B 1 321 ? 3.271 38.438 22.406 1 96.38 321 PHE B O 1
ATOM 5386 N N . ASP B 1 322 ? 4.824 37.062 23 1 95.94 322 ASP B N 1
ATOM 5387 C CA . ASP B 1 322 ? 5.891 37.875 22.438 1 95.94 322 ASP B CA 1
ATOM 5388 C C . ASP B 1 322 ? 5.809 37.906 20.922 1 95.94 322 ASP B C 1
ATOM 5390 O O . ASP B 1 322 ? 6.168 38.906 20.297 1 95.94 322 ASP B O 1
ATOM 5394 N N . SER B 1 323 ? 5.422 36.812 20.344 1 96.56 323 SER B N 1
ATOM 5395 C CA . SER B 1 323 ? 5.312 36.75 18.891 1 96.56 323 SER B CA 1
ATOM 5396 C C . SER B 1 323 ? 4.379 35.625 18.453 1 96.56 323 SER B C 1
ATOM 5398 O O . SER B 1 323 ? 4.156 34.656 19.203 1 96.56 323 SER B O 1
ATOM 5400 N N . PHE B 1 324 ? 3.824 35.812 17.297 1 97.06 324 PHE B N 1
ATOM 5401 C CA . PHE B 1 324 ? 2.998 34.844 16.625 1 97.06 324 PHE B CA 1
ATOM 5402 C C . PHE B 1 324 ? 3.682 34.344 15.352 1 97.06 324 PHE B C 1
ATOM 5404 O O . PHE B 1 324 ? 4.285 35.125 14.617 1 97.06 324 PHE B O 1
ATOM 5411 N N . HIS B 1 325 ? 3.689 33.031 15.172 1 96.69 325 HIS B N 1
ATOM 5412 C CA . HIS B 1 325 ? 4.371 32.438 14.031 1 96.69 325 HIS B CA 1
ATOM 5413 C C . HIS B 1 325 ? 3.396 31.641 13.156 1 96.69 325 HIS B C 1
ATOM 5415 O O . HIS B 1 325 ? 2.604 30.844 13.672 1 96.69 325 HIS B O 1
ATOM 5421 N N . TYR B 1 326 ? 3.463 31.906 11.906 1 95 326 TYR B N 1
ATOM 5422 C CA . TYR B 1 326 ? 2.682 31.219 10.875 1 95 326 TYR B CA 1
ATOM 5423 C C . TYR B 1 326 ? 3.586 30.688 9.773 1 95 326 TYR B C 1
ATOM 5425 O O . TYR B 1 326 ? 4.555 31.344 9.383 1 95 326 TYR B O 1
ATOM 5433 N N . PRO B 1 327 ? 3.293 29.484 9.352 1 93.81 327 PRO B N 1
ATOM 5434 C CA . PRO B 1 327 ? 4.047 29.062 8.164 1 93.81 327 PRO B CA 1
ATOM 5435 C C . PRO B 1 327 ? 3.752 29.922 6.938 1 93.81 327 PRO B C 1
ATOM 5437 O O . PRO B 1 327 ? 2.732 30.609 6.895 1 93.81 327 PRO B O 1
ATOM 5440 N N . ALA B 1 328 ? 4.691 29.891 5.969 1 91.06 328 ALA B N 1
ATOM 5441 C CA . ALA B 1 328 ? 4.363 30.484 4.672 1 91.06 328 ALA B CA 1
ATOM 5442 C C . ALA B 1 328 ? 3.076 29.875 4.109 1 91.06 328 ALA B C 1
ATOM 5444 O O . ALA B 1 328 ? 2.775 28.703 4.348 1 91.06 328 ALA B O 1
ATOM 5445 N N . PRO B 1 329 ? 2.318 30.625 3.428 1 86.62 329 PRO B N 1
ATOM 5446 C CA . PRO B 1 329 ? 1.01 30.172 2.949 1 86.62 329 PRO B CA 1
ATOM 5447 C C . PRO B 1 329 ? 1.077 28.844 2.211 1 86.62 329 PRO B C 1
ATOM 5449 O O . PRO B 1 329 ? 0.196 28 2.379 1 86.62 329 PRO B O 1
ATOM 5452 N N . ASP B 1 330 ? 2.129 28.625 1.437 1 89 330 ASP B N 1
ATOM 5453 C CA . ASP B 1 330 ? 2.258 27.406 0.647 1 89 330 ASP B CA 1
ATOM 5454 C C . ASP B 1 330 ? 2.619 26.219 1.532 1 89 330 ASP B C 1
ATOM 5456 O O . ASP B 1 330 ? 2.531 25.062 1.101 1 89 330 ASP B O 1
ATOM 5460 N N . LEU B 1 331 ? 2.924 26.484 2.785 1 94.12 331 LEU B N 1
ATOM 5461 C CA . LEU B 1 331 ? 3.332 25.422 3.699 1 94.12 331 LEU B CA 1
ATOM 5462 C C . LEU B 1 331 ? 2.266 25.188 4.766 1 94.12 331 LEU B C 1
ATOM 5464 O O . LEU B 1 331 ? 2.475 24.391 5.691 1 94.12 331 LEU B O 1
ATOM 5468 N N . CYS B 1 332 ? 1.133 25.859 4.613 1 90.5 332 CYS B N 1
ATOM 5469 C CA . CYS B 1 332 ? 0.044 25.688 5.57 1 90.5 332 CYS B CA 1
ATOM 5470 C C . CYS B 1 332 ? -0.713 24.391 5.32 1 90.5 332 CYS B C 1
ATOM 5472 O O . CYS B 1 332 ? -1.18 23.75 6.262 1 90.5 332 CYS B O 1
ATOM 5474 N N . THR B 1 333 ? -0.821 24.078 4.008 1 89.88 333 THR B N 1
ATOM 5475 C CA . THR B 1 333 ? -1.511 22.844 3.648 1 89.88 333 THR B CA 1
ATOM 5476 C C . THR B 1 333 ? -0.538 21.656 3.617 1 89.88 333 THR B C 1
ATOM 5478 O O . THR B 1 333 ? 0.671 21.844 3.775 1 89.88 333 THR B O 1
ATOM 5481 N N . ASP B 1 334 ? -1.109 20.516 3.498 1 93 334 ASP B N 1
ATOM 5482 C CA . ASP B 1 334 ? -0.266 19.328 3.475 1 93 334 ASP B CA 1
ATOM 5483 C C . ASP B 1 334 ? 0.819 19.438 2.406 1 93 334 ASP B C 1
ATOM 5485 O O . ASP B 1 334 ? 0.537 19.812 1.266 1 93 334 ASP B O 1
ATOM 5489 N N . ASN B 1 335 ? 2.059 19.281 2.764 1 96.75 335 ASN B N 1
ATOM 5490 C CA . ASN B 1 335 ? 3.199 19.391 1.86 1 96.75 335 ASN B CA 1
ATOM 5491 C C . ASN B 1 335 ? 4.371 18.531 2.332 1 96.75 335 ASN B C 1
ATOM 5493 O O . ASN B 1 335 ? 4.445 18.156 3.504 1 96.75 335 ASN B O 1
ATOM 5497 N N . ALA B 1 336 ? 5.262 18.266 1.414 1 98.81 336 ALA B N 1
ATOM 5498 C CA . ALA B 1 336 ? 6.379 17.375 1.734 1 98.81 336 ALA B CA 1
ATOM 5499 C C . ALA B 1 336 ? 7.504 18.141 2.424 1 98.81 336 ALA B C 1
ATOM 5501 O O . ALA B 1 336 ? 8.375 17.547 3.064 1 98.81 336 ALA B O 1
ATOM 5502 N N . VAL B 1 337 ? 7.547 19.438 2.326 1 98.81 337 VAL B N 1
ATOM 5503 C CA . VAL B 1 337 ? 8.586 20.266 2.951 1 98.81 337 VAL B CA 1
ATOM 5504 C C . VAL B 1 337 ? 8.469 20.156 4.473 1 98.81 337 VAL B C 1
ATOM 5506 O O . VAL B 1 337 ? 9.477 20 5.164 1 98.81 337 VAL B O 1
ATOM 5509 N N . MET B 1 338 ? 7.234 20.234 4.953 1 98.44 338 MET B N 1
ATOM 5510 C CA . MET B 1 338 ? 7.047 20.156 6.402 1 98.44 338 MET B CA 1
ATOM 5511 C C . MET B 1 338 ? 7.5 18.812 6.945 1 98.44 338 MET B C 1
ATOM 5513 O O . MET B 1 338 ? 8.023 18.734 8.055 1 98.44 338 MET B O 1
ATOM 5517 N N . ILE B 1 339 ? 7.32 17.75 6.168 1 98.81 339 ILE B N 1
ATOM 5518 C CA . ILE B 1 339 ? 7.73 16.406 6.574 1 98.81 339 ILE B CA 1
ATOM 5519 C C . ILE B 1 339 ? 9.258 16.312 6.582 1 98.81 339 ILE B C 1
ATOM 5521 O O . ILE B 1 339 ? 9.844 15.742 7.504 1 98.81 339 ILE B O 1
ATOM 5525 N N . GLY B 1 340 ? 9.891 16.875 5.559 1 98.88 340 GLY B N 1
ATOM 5526 C CA . GLY B 1 340 ? 11.344 16.922 5.508 1 98.88 340 GLY B CA 1
ATOM 5527 C C . GLY B 1 340 ? 11.961 17.672 6.676 1 98.88 340 GLY B C 1
ATOM 5528 O O . GLY B 1 340 ? 12.922 17.188 7.285 1 98.88 340 GLY B O 1
ATOM 5529 N N . TRP B 1 341 ? 11.398 18.828 6.984 1 98.75 341 TRP B N 1
ATOM 5530 C CA . TRP B 1 341 ? 11.938 19.625 8.078 1 98.75 341 TRP B CA 1
ATOM 5531 C C . TRP B 1 341 ? 11.781 18.906 9.414 1 98.75 341 TRP B C 1
ATOM 5533 O O . TRP B 1 341 ? 12.727 18.844 10.203 1 98.75 341 TRP B O 1
ATOM 5543 N N . ALA B 1 342 ? 10.547 18.406 9.617 1 98.75 342 ALA B N 1
ATOM 5544 C CA . ALA B 1 342 ? 10.328 17.641 10.844 1 98.75 342 ALA B CA 1
ATOM 5545 C C . ALA B 1 342 ? 11.312 16.484 10.945 1 98.75 342 ALA B C 1
ATOM 5547 O O . ALA B 1 342 ? 11.852 16.219 12.016 1 98.75 342 ALA B O 1
ATOM 5548 N N . GLY B 1 343 ? 11.555 15.812 9.828 1 98.56 343 GLY B N 1
ATOM 5549 C CA . GLY B 1 343 ? 12.531 14.734 9.805 1 98.56 343 GLY B CA 1
ATOM 5550 C C . GLY B 1 343 ? 13.93 15.188 10.18 1 98.56 343 GLY B C 1
ATOM 5551 O O . GLY B 1 343 ? 14.633 14.492 10.922 1 98.56 343 GLY B O 1
ATOM 5552 N N . ILE B 1 344 ? 14.344 16.312 9.711 1 97.94 344 ILE B N 1
ATOM 5553 C CA . ILE B 1 344 ? 15.656 16.875 10.023 1 97.94 344 ILE B CA 1
ATOM 5554 C C . ILE B 1 344 ? 15.758 17.141 11.523 1 97.94 344 ILE B C 1
ATOM 5556 O O . ILE B 1 344 ? 16.75 16.766 12.156 1 97.94 344 ILE B O 1
ATOM 5560 N N . GLU B 1 345 ? 14.727 17.766 12.102 1 97.94 345 GLU B N 1
ATOM 5561 C CA . GLU B 1 345 ? 14.773 18.062 13.531 1 97.94 345 GLU B CA 1
ATOM 5562 C C . GLU B 1 345 ? 14.812 16.797 14.367 1 97.94 345 GLU B C 1
ATOM 5564 O O . GLU B 1 345 ? 15.516 16.734 15.375 1 97.94 345 GLU B O 1
ATOM 5569 N N . LEU B 1 346 ? 14.07 15.781 14 1 97.69 346 LEU B N 1
ATOM 5570 C CA . LEU B 1 346 ? 14.062 14.516 14.727 1 97.69 346 LEU B CA 1
ATOM 5571 C C . LEU B 1 346 ? 15.414 13.812 14.609 1 97.69 346 LEU B C 1
ATOM 5573 O O . LEU B 1 346 ? 15.93 13.297 15.594 1 97.69 346 LEU B O 1
ATOM 5577 N N . TYR B 1 347 ? 15.93 13.812 13.438 1 96.38 347 TYR B N 1
ATOM 5578 C CA . TYR B 1 347 ? 17.203 13.141 13.172 1 96.38 347 TYR B CA 1
ATOM 5579 C C . TYR B 1 347 ? 18.359 13.867 13.852 1 96.38 347 TYR B C 1
ATOM 5581 O O . TYR B 1 347 ? 19.125 13.258 14.594 1 96.38 347 TYR B O 1
ATOM 5589 N N . GLU B 1 348 ? 18.469 15.18 13.656 1 95.06 348 GLU B N 1
ATOM 5590 C CA . GLU B 1 348 ? 19.578 15.945 14.195 1 95.06 348 GLU B CA 1
ATOM 5591 C C . GLU B 1 348 ? 19.438 16.172 15.695 1 95.06 348 GLU B C 1
ATOM 5593 O O . GLU B 1 348 ? 20.406 16.078 16.438 1 95.06 348 GLU B O 1
ATOM 5598 N N . GLY B 1 349 ? 18.281 16.469 16.078 1 94 349 GLY B N 1
ATOM 5599 C CA . GLY B 1 349 ? 18.062 16.875 17.453 1 94 349 GLY B CA 1
ATOM 5600 C C . GLY B 1 349 ? 17.938 15.695 18.406 1 94 349 GLY B C 1
ATOM 5601 O O . GLY B 1 349 ? 18.281 15.805 19.594 1 94 349 GLY B O 1
ATOM 5602 N N . HIS B 1 350 ? 17.484 14.57 17.875 1 95.38 350 HIS B N 1
ATOM 5603 C CA . HIS B 1 350 ? 17.172 13.492 18.797 1 95.38 350 HIS B CA 1
ATOM 5604 C C . HIS B 1 350 ? 17.734 12.164 18.312 1 95.38 350 HIS B C 1
ATOM 5606 O O . HIS B 1 350 ? 17.531 11.125 18.953 1 95.38 350 HIS B O 1
ATOM 5612 N N . GLY B 1 351 ? 18.375 12.133 17.188 1 94.12 351 GLY B N 1
ATOM 5613 C CA . GLY B 1 351 ? 19 10.922 16.672 1 94.12 351 GLY B CA 1
ATOM 5614 C C . GLY B 1 351 ? 18 9.836 16.328 1 94.12 351 GLY B C 1
ATOM 5615 O O . GLY B 1 351 ? 18.25 8.648 16.547 1 94.12 351 GLY B O 1
ATOM 5616 N N . LEU B 1 352 ? 16.859 10.234 15.82 1 96.06 352 LEU B N 1
ATOM 5617 C CA . LEU B 1 352 ? 15.789 9.273 15.594 1 96.06 352 LEU B CA 1
ATOM 5618 C C . LEU B 1 352 ? 15.719 8.867 14.125 1 96.06 352 LEU B C 1
ATOM 5620 O O . LEU B 1 352 ? 15.789 9.719 13.242 1 96.06 352 LEU B O 1
ATOM 5624 N N . THR B 1 353 ? 15.656 7.602 13.883 1 97 353 THR B N 1
ATOM 5625 C CA . THR B 1 353 ? 15.305 7.016 12.586 1 97 353 THR B CA 1
ATOM 5626 C C . THR B 1 353 ? 14.195 5.98 12.742 1 97 353 THR B C 1
ATOM 5628 O O . THR B 1 353 ? 13.734 5.719 13.859 1 97 353 THR B O 1
ATOM 5631 N N . THR B 1 354 ? 13.711 5.492 11.656 1 97.56 354 THR B N 1
ATOM 5632 C CA . THR B 1 354 ? 12.617 4.531 11.688 1 97.56 354 THR B CA 1
ATOM 5633 C C . THR B 1 354 ? 13.023 3.221 11.023 1 97.56 354 THR B C 1
ATOM 5635 O O . THR B 1 354 ? 13.625 3.229 9.945 1 97.56 354 THR B O 1
ATOM 5638 N N . ASP B 1 355 ? 12.695 2.111 11.672 1 96.62 355 ASP B N 1
ATOM 5639 C CA . ASP B 1 355 ? 12.938 0.78 11.117 1 96.62 355 ASP B CA 1
ATOM 5640 C C . ASP B 1 355 ? 12.102 0.544 9.867 1 96.62 355 ASP B C 1
ATOM 5642 O O . ASP B 1 355 ? 10.938 0.948 9.805 1 96.62 355 ASP B O 1
ATOM 5646 N N . VAL B 1 356 ? 12.672 -0.133 8.914 1 96.81 356 VAL B N 1
ATOM 5647 C CA . VAL B 1 356 ? 11.977 -0.362 7.648 1 96.81 356 VAL B CA 1
ATOM 5648 C C . VAL B 1 356 ? 10.82 -1.336 7.867 1 96.81 356 VAL B C 1
ATOM 5650 O O . VAL B 1 356 ? 9.953 -1.482 7.004 1 96.81 356 VAL B O 1
ATOM 5653 N N . ALA B 1 357 ? 10.703 -2 9.008 1 97.31 357 ALA B N 1
ATOM 5654 C CA . ALA B 1 357 ? 9.602 -2.9 9.344 1 97.31 357 ALA B CA 1
ATOM 5655 C C . ALA B 1 357 ? 8.422 -2.131 9.938 1 97.31 357 ALA B C 1
ATOM 5657 O O . ALA B 1 357 ? 7.34 -2.691 10.133 1 97.31 357 ALA B O 1
ATOM 5658 N N . ALA B 1 358 ? 8.602 -0.894 10.219 1 97.56 358 ALA B N 1
ATOM 5659 C CA . ALA B 1 358 ? 7.574 -0.093 10.891 1 97.56 358 ALA B CA 1
ATOM 5660 C C . ALA B 1 358 ? 6.305 -0.019 10.047 1 97.56 358 ALA B C 1
ATOM 5662 O O . ALA B 1 358 ? 6.371 0.095 8.82 1 97.56 358 ALA B O 1
ATOM 5663 N N . LEU B 1 359 ? 5.148 -0.04 10.688 1 98.12 359 LEU B N 1
ATOM 5664 C CA . LEU B 1 359 ? 3.852 0.049 10.031 1 98.12 359 LEU B CA 1
ATOM 5665 C C . LEU B 1 359 ? 3.322 1.479 10.062 1 98.12 359 LEU B C 1
ATOM 5667 O O . LEU B 1 359 ? 3.826 2.314 10.82 1 98.12 359 LEU B O 1
ATOM 5671 N N . THR B 1 360 ? 2.4 1.766 9.141 1 98.06 360 THR B N 1
ATOM 5672 C CA . THR B 1 360 ? 1.673 3.027 9.219 1 98.06 360 THR B CA 1
ATOM 5673 C C . THR B 1 360 ? 0.849 3.1 10.508 1 98.06 360 THR B C 1
ATOM 5675 O O . THR B 1 360 ? 0.53 2.068 11.102 1 98.06 360 THR B O 1
ATOM 5678 N N . ILE B 1 361 ? 0.582 4.289 10.906 1 98 361 ILE B N 1
ATOM 5679 C CA . ILE B 1 361 ? -0.23 4.508 12.102 1 98 361 ILE B CA 1
ATOM 5680 C C . ILE B 1 361 ? -1.392 5.441 11.773 1 98 361 ILE B C 1
ATOM 5682 O O . ILE B 1 361 ? -1.216 6.66 11.695 1 98 361 ILE B O 1
ATOM 5686 N N . ALA B 1 362 ? -2.555 4.895 11.703 1 96.38 362 ALA B N 1
ATOM 5687 C CA . ALA B 1 362 ? -3.729 5.648 11.273 1 96.38 362 ALA B CA 1
ATOM 5688 C C . ALA B 1 362 ? -4.145 6.668 12.328 1 96.38 362 ALA B C 1
ATOM 5690 O O . ALA B 1 362 ? -4.516 7.801 12 1 96.38 362 ALA B O 1
ATOM 5691 N N . LYS B 1 363 ? -4.18 6.254 13.562 1 94.88 363 LYS B N 1
ATOM 5692 C CA . LYS B 1 363 ? -4.469 7.098 14.719 1 94.88 363 LYS B CA 1
ATOM 5693 C C . LYS B 1 363 ? -3.256 7.199 15.641 1 94.88 363 LYS B C 1
ATOM 5695 O O . LYS B 1 363 ? -2.971 6.277 16.406 1 94.88 363 LYS B O 1
ATOM 5700 N N . TRP B 1 364 ? -2.611 8.281 15.539 1 96.88 364 TRP B N 1
ATOM 5701 C CA . TRP B 1 364 ? -1.362 8.5 16.266 1 96.88 364 TRP B CA 1
ATOM 5702 C C . TRP B 1 364 ? -1.418 9.789 17.062 1 96.88 364 TRP B C 1
ATOM 5704 O O . TRP B 1 364 ? -0.956 10.836 16.609 1 96.88 364 TRP B O 1
ATOM 5714 N N . PRO B 1 365 ? -1.918 9.742 18.328 1 96.25 365 PRO B N 1
ATOM 5715 C CA . PRO B 1 365 ? -1.932 10.953 19.141 1 96.25 365 PRO B CA 1
ATOM 5716 C C . PRO B 1 365 ? -0.56 11.617 19.234 1 96.25 365 PRO B C 1
ATOM 5718 O O . PRO B 1 365 ? 0.45 10.93 19.422 1 96.25 365 PRO B O 1
ATOM 5721 N N . ILE B 1 366 ? -0.505 12.867 19.078 1 97.06 366 ILE B N 1
ATOM 5722 C CA . ILE B 1 366 ? 0.746 13.617 18.969 1 97.06 366 ILE B CA 1
ATOM 5723 C C . ILE B 1 366 ? 1.512 13.516 20.297 1 97.06 366 ILE B C 1
ATOM 5725 O O . ILE B 1 366 ? 2.74 13.617 20.312 1 97.06 366 ILE B O 1
ATOM 5729 N N . ASP B 1 367 ? 0.792 13.312 21.438 1 97.25 367 ASP B N 1
ATOM 5730 C CA . ASP B 1 367 ? 1.429 13.195 22.734 1 97.25 367 ASP B CA 1
ATOM 5731 C C . ASP B 1 367 ? 1.989 11.789 22.953 1 97.25 367 ASP B C 1
ATOM 5733 O O . ASP B 1 367 ? 2.596 11.508 23.984 1 97.25 367 ASP B O 1
ATOM 5737 N N . GLU B 1 368 ? 1.809 10.93 22.016 1 97.69 368 GLU B N 1
ATOM 5738 C CA . GLU B 1 368 ? 2.367 9.578 22.047 1 97.69 368 GLU B CA 1
ATOM 5739 C C . GLU B 1 368 ? 3.367 9.375 20.906 1 97.69 368 GLU B C 1
ATOM 5741 O O . GLU B 1 368 ? 3.51 8.258 20.391 1 97.69 368 GLU B O 1
ATOM 5746 N N . LEU B 1 369 ? 3.971 10.398 20.562 1 97.69 369 LEU B N 1
ATOM 5747 C CA . LEU B 1 369 ? 4.867 10.406 19.406 1 97.69 369 LEU B CA 1
ATOM 5748 C C . LEU B 1 369 ? 5.891 9.281 19.5 1 97.69 369 LEU B C 1
ATOM 5750 O O . LEU B 1 369 ? 6.094 8.539 18.547 1 97.69 369 LEU B O 1
ATOM 5754 N N . LEU B 1 370 ? 6.504 9.117 20.672 1 97.38 370 LEU B N 1
ATOM 5755 C CA . LEU B 1 370 ? 7.609 8.18 20.828 1 97.38 370 LEU B CA 1
ATOM 5756 C C . LEU B 1 370 ? 7.109 6.828 21.312 1 97.38 370 LEU B C 1
ATOM 5758 O O . LEU B 1 370 ? 7.859 5.848 21.312 1 97.38 370 LEU B O 1
ATOM 5762 N N . ALA B 1 371 ? 5.797 6.777 21.703 1 97.31 371 ALA B N 1
ATOM 5763 C CA . ALA B 1 371 ? 5.25 5.562 22.312 1 97.31 371 ALA B CA 1
ATOM 5764 C C . ALA B 1 371 ? 4.715 4.613 21.234 1 97.31 371 ALA B C 1
ATOM 5766 O O . ALA B 1 371 ? 3.592 4.117 21.344 1 97.31 371 ALA B O 1
ATOM 5767 N N . VAL B 1 372 ? 5.352 4.434 20.203 1 97.25 372 VAL B N 1
ATOM 5768 C CA . VAL B 1 372 ? 5.008 3.51 19.125 1 97.25 372 VAL B CA 1
ATOM 5769 C C . VAL B 1 372 ? 6.246 2.725 18.703 1 97.25 372 VAL B C 1
ATOM 5771 O O . VAL B 1 372 ? 7.367 3.225 18.797 1 97.25 372 VAL B O 1
ATOM 5774 N N . PRO B 1 373 ? 6.129 1.511 18.234 1 96.12 373 PRO B N 1
ATOM 5775 C CA . PRO B 1 373 ? 7.293 0.738 17.797 1 96.12 373 PRO B CA 1
ATOM 5776 C C . PRO B 1 373 ? 7.91 1.284 16.516 1 96.12 373 PRO B C 1
ATOM 5778 O O . PRO B 1 373 ? 7.254 2.014 15.766 1 96.12 373 PRO B O 1
ATOM 5781 N N . GLY B 1 374 ? 9.203 1.025 16.312 1 96.25 374 GLY B N 1
ATOM 5782 C CA . GLY B 1 374 ? 9.812 1.308 15.023 1 96.25 374 GLY B CA 1
ATOM 5783 C C . GLY B 1 374 ? 10.875 2.393 15.086 1 96.25 374 GLY B C 1
ATOM 5784 O O . GLY B 1 374 ? 11.672 2.543 14.164 1 96.25 374 GLY B O 1
ATOM 5785 N N . TRP B 1 375 ? 10.758 3.209 16.141 1 95.69 375 TRP B N 1
ATOM 5786 C CA . TRP B 1 375 ? 11.836 4.176 16.297 1 95.69 375 TRP B CA 1
ATOM 5787 C C . TRP B 1 375 ? 13.164 3.475 16.547 1 95.69 375 TRP B C 1
ATOM 5789 O O . TRP B 1 375 ? 13.227 2.494 17.297 1 95.69 375 TRP B O 1
ATOM 5799 N N . VAL B 1 376 ? 14.25 3.953 15.875 1 93.25 376 VAL B N 1
ATOM 5800 C CA . VAL B 1 376 ? 15.609 3.443 16.047 1 93.25 376 VAL B CA 1
ATOM 5801 C C . VAL B 1 376 ? 16.562 4.602 16.297 1 93.25 376 VAL B C 1
ATOM 5803 O O . VAL B 1 376 ? 16.469 5.648 15.656 1 93.25 376 VAL B O 1
ATOM 5806 N N . SER B 1 377 ? 17.406 4.461 17.266 1 87.31 377 SER B N 1
ATOM 5807 C CA . SER B 1 377 ? 18.406 5.488 17.547 1 87.31 377 SER B CA 1
ATOM 5808 C C . SER B 1 377 ? 19.5 5.492 16.484 1 87.31 377 SER B C 1
ATOM 5810 O O . SER B 1 377 ? 20.047 4.438 16.141 1 87.31 377 SER B O 1
ATOM 5812 N N . ALA B 1 378 ? 19.734 6.582 15.883 1 73.62 378 ALA B N 1
ATOM 5813 C CA . ALA B 1 378 ? 20.797 6.738 14.898 1 73.62 378 ALA B CA 1
ATOM 5814 C C . ALA B 1 378 ? 22.156 6.828 15.586 1 73.62 378 ALA B C 1
ATOM 5816 O O . ALA B 1 378 ? 23.203 6.695 14.93 1 73.62 378 ALA B O 1
ATOM 5817 N N . ARG B 1 379 ? 22.281 7.223 16.859 1 63.56 379 ARG B N 1
ATOM 5818 C CA . ARG B 1 379 ? 23.531 7.391 17.578 1 63.56 379 ARG B CA 1
ATOM 5819 C C . ARG B 1 379 ? 24.156 6.039 17.906 1 63.56 379 ARG B C 1
ATOM 5821 O O . ARG B 1 379 ? 23.453 5.082 18.219 1 63.56 379 ARG B O 1
ATOM 5828 N N . PRO B 1 380 ? 25.438 5.879 17.453 1 51.88 380 PRO B N 1
ATOM 5829 C CA . PRO B 1 380 ? 26.109 4.668 17.906 1 51.88 380 PRO B CA 1
ATOM 5830 C C . PRO B 1 380 ? 26 4.473 19.422 1 51.88 380 PRO B C 1
ATOM 5832 O O . PRO B 1 380 ? 25.906 5.453 20.172 1 51.88 380 PRO B O 1
ATOM 5835 N N . ALA B 1 381 ? 25.609 3.281 19.938 1 47.38 381 ALA B N 1
ATOM 5836 C CA . ALA B 1 381 ? 25.516 2.918 21.359 1 47.38 381 ALA B CA 1
ATOM 5837 C C . ALA B 1 381 ? 26.547 3.668 22.188 1 47.38 381 ALA B C 1
ATOM 5839 O O . ALA B 1 381 ? 26.391 3.816 23.391 1 47.38 381 ALA B O 1
ATOM 5840 N N . GLY B 1 382 ? 27.656 3.852 21.766 1 36.69 382 GLY B N 1
ATOM 5841 C CA . GLY B 1 382 ? 28.703 4.383 22.625 1 36.69 382 GLY B CA 1
ATOM 5842 C C . GLY B 1 382 ? 28.547 5.863 22.922 1 36.69 382 GLY B C 1
ATOM 5843 O O . GLY B 1 382 ? 29.312 6.438 23.688 1 36.69 382 GLY B O 1
ATOM 5844 N N . ASP B 1 383 ? 28.016 6.664 22.062 1 36.53 383 ASP B N 1
ATOM 5845 C CA . ASP B 1 383 ? 28.109 8.094 22.328 1 36.53 383 ASP B CA 1
ATOM 5846 C C . ASP B 1 383 ? 26.969 8.562 23.234 1 36.53 383 ASP B C 1
ATOM 5848 O O . ASP B 1 383 ? 25.875 8.844 22.75 1 36.53 383 ASP B O 1
ATOM 5852 N N . THR B 1 384 ? 26.688 8.008 24.297 1 31.25 384 THR B N 1
ATOM 5853 C CA . THR B 1 384 ? 25.984 8.688 25.375 1 31.25 384 THR B CA 1
ATOM 5854 C C . THR B 1 384 ? 26.766 9.906 25.859 1 31.25 384 THR B C 1
ATOM 5856 O O . THR B 1 384 ? 27.984 9.852 25.984 1 31.25 384 THR B O 1
#

Solvent-accessible surface area (backbone atoms only — not comparable to full-atom values): 39959 Å² total; per-residue (Å²): 127,76,63,66,64,88,77,63,45,59,78,78,59,78,45,43,26,35,37,10,29,27,19,38,55,51,43,39,18,32,19,33,34,39,31,72,36,89,88,44,47,57,45,77,74,45,76,48,76,49,68,61,87,33,68,91,68,79,44,85,49,64,70,58,27,25,50,47,38,46,35,43,49,41,39,50,47,41,59,56,47,70,79,48,84,68,48,34,33,19,15,30,27,21,39,37,42,61,60,18,16,45,47,33,31,42,26,37,36,23,33,17,50,68,67,35,25,47,30,26,64,27,47,44,64,53,9,48,68,44,37,46,16,45,84,53,52,56,62,37,70,48,70,38,26,39,33,39,40,29,17,61,82,37,34,36,33,32,42,28,62,49,99,75,41,40,41,74,68,28,41,43,78,62,48,16,59,34,40,38,43,27,52,46,29,41,74,67,67,51,76,67,92,60,28,44,60,49,45,53,50,56,28,64,75,41,54,74,59,19,65,41,45,86,74,48,77,77,80,71,72,65,74,65,58,84,42,83,81,38,51,73,51,57,52,44,66,35,55,64,51,43,54,37,50,50,58,67,52,64,74,46,89,62,83,72,49,73,64,40,40,26,16,43,51,39,51,50,53,49,48,54,50,46,52,52,52,53,42,52,32,50,44,50,64,75,35,38,80,81,48,62,80,40,43,34,39,35,41,24,22,51,52,48,69,38,63,68,59,51,54,45,59,78,68,65,49,78,65,86,57,81,46,77,44,59,42,58,74,85,59,24,39,94,44,10,58,27,36,33,50,36,30,48,49,39,32,73,74,66,27,44,28,32,43,54,44,42,73,70,34,51,82,53,60,68,63,43,62,76,77,52,85,35,71,36,71,65,59,62,87,77,74,118,126,77,63,66,65,88,77,63,44,60,79,77,60,78,44,42,25,34,37,10,31,27,18,37,53,50,43,38,17,31,19,32,34,38,31,70,36,89,87,44,46,57,44,76,75,45,75,48,75,49,68,62,86,33,68,90,68,79,44,86,50,64,71,59,26,26,50,47,37,46,36,43,48,40,38,50,48,42,58,56,47,71,80,46,84,67,46,34,32,18,17,31,27,20,38,38,42,61,59,17,18,45,48,32,32,42,26,36,34,24,31,16,50,68,68,36,26,45,31,25,64,26,47,44,64,52,10,47,68,44,38,47,15,45,84,53,52,55,62,38,71,47,68,38,26,38,33,40,39,29,18,61,81,37,34,35,34,32,44,28,62,49,98,76,41,39,41,73,68,28,40,43,79,63,48,16,56,33,40,36,42,28,53,45,29,43,75,68,66,51,76,67,91,61,28,42,60,50,45,53,50,55,28,64,75,41,54,74,60,19,66,43,47,87,73,46,77,77,79,72,72,65,74,66,60,83,45,84,82,38,49,74,51,57,53,44,65,34,53,65,51,42,54,36,51,50,57,66,52,64,74,47,87,62,85,74,49,73,64,38,40,25,18,42,50,40,53,50,53,50,48,53,49,46,51,52,51,51,42,51,34,50,44,49,63,78,36,39,80,81,49,63,81,40,42,34,39,35,41,24,22,49,54,49,66,37,63,68,58,51,53,46,59,76,69,64,48,78,64,85,58,81,44,78,44,59,43,58,72,85,59,24,40,95,44,10,59,27,35,33,50,36,31,49,50,39,32,74,73,64,27,44,26,33,44,53,45,43,73,68,34,51,81,54,60,68,63,44,62,76,77,51,84,34,72,35,72,64,59,62,89,78,74,118

Secondary structure (DSSP, 8-state):
-----GGGSPPP-SSEEEEEEE-SSSEEEEEEEEE--TTSPPEEEEEEEEE---GGGTS--HHHHHHHHHHHHHHHHHHHHTT---SEEEEEEESS-HHHHHHHHHHHHHHHHHHT--EEEEEHHHHHHHGGGTTTTT-SSPSSEEEEEE-SS-EEEEEESSSS-EEEEEEESSS-HHHHHHHHHHHTT--SSSHHHHHHHHHHTSHHHHT-GGGS------TT-SSTTTTT--EE--HHHHHHHHHHHHT-SSPPPHHHHHHHHHHHHHHHHHHHHHHHHHHHHHTTTTTTT--EEEEESGGGG-HHHHHHHHHHSSS--SEEE---GGGTSS-HHHHHHHHHHHHHHH-EEE-TTPPP-SS--GGGSSSSTTEEE-S-TT--/-----GGGSPPP-SSEEEEEEE-SSSEEEEEEEEE--TTSPPEEEEEEEEE---GGGTS--HHHHHHHHHHHHHHHHHHHHTT---SEEEEEEESS-HHHHHHHHHHHHHHHHHHT--EEEEEHHHHHHHGGGTTTTT-SSPSSEEEEEE-SS-EEEEEESSSS-EEEEEEESSS-HHHHHHHHHHHTT--SSSHHHHHHHHHHTSHHHHT-GGGS------TT-SSTTTTT--EE--HHHHHHHHHHHHT-SSPPPHHHHHHHHHHHHHHHHHHHHHHHHHHHHHTTTTTTT--EEEEESGGGG-HHHHHHHHHH-SS--SEEE---GGGTSS-HHHHHHHHHHHHHHH-EEE-TTPPP-SS--GGGSSSSTTEEE-S-TT--

pLDDT: mean 91.51, std 12.27, range [30.16, 98.94]

Radius of gyration: 31.39 Å; Cα contacts (8 Å, |Δi|>4): 1587; chains: 2; bounding box: 67×97×71 Å

Foldseek 3Di:
DPFVPLPQADDDDQKFKEWFFEFQFFKTKIWIWTCGHLQAQTDTPDMDIDGDPCQVVVDGDLVSSLVNLLVPNVVNVVVRCVVDDGAEYFYAQDAHRQSRRCSGLLVSLVCCVVVRHFYAHFYQVLLQVQQLCRNVSNPPPDPQAWEFEAAQAWTFIWGDRASQAIDTLETAPDGTLQVLLQLLQVLLVAGDDRRNVVLLVLLVVDVVLLQPCVLAPFDADQPQCPDPVSVLPLYDYRVRRSVRSCVSCVPPPDRDDSSNSSNSSSVSVVSSLVNVQSSQQSSCVVCVVVCVPHQEYEYAALNVLRPVSVVCVQPPHPDHHNYYTYHDNVSRYRHRSSRRSSRCCCCVVPQWTFGSPDHRDNDDPSNCRVVGPGIDGSDDPPPD/DPFVPLPQADDDDQKFKEWFFEFQFFKTKIWIWTCGHLQAQTDTPDMDIDGDPCQVVVDGDLVSSLVNLLVPNVVNVVVNCVVDDGAEYFYAQDAHRQSRRCSGLLVSLVCCVVVRHFYAHFYQVLLQVQQLCRNVSNPPPDPQAWEFEAAQAWTFIWGDRASQAIDTLETAPDGTLQVLLQLLQVLLVAGDDRRNVVLLVLLVVDVVLLQPCVLAPFDADQPQCPDPVSNLPLYAYRVSRSVRSCVSCVPPPDRDDSSNSSNSSSVSVVSNLVNVQSSQQSSCVVCVVVCVPHQEYEYAALNCLRPVSVVCVQPPHPDHHNYYTYRDNVSRYRHRSSRRSSRCCCCVVPQWTFGSPDHRDNDDPSNCRVVGPGIDGSDDPPPD

Nearest PDB structures (foldseek):
  6nbj-assembly1_B  TM=9.329E-01  e=4.514E-44  Saccharomyces cerevisiae S288C
  3wuh-assembly3_A  TM=9.349E-01  e=1.579E-42  Saccharomyces cerevisiae S288C
  3wuh-assembly3_B-2  TM=9.278E-01  e=3.518E-41  Saccharomyces cerevisiae S288C
  4k25-assembly1_A-2  TM=8.944E-01  e=6.322E-39  Saccharomyces cerevisiae S288C
  4wq5-assembly1_A  TM=8.894E-01  e=1.096E-29  Escherichia coli K-12

Sequence (768 aa):
MLALPGALWRRLGRSYRVLSIETSCDDTCVAILDRSSRYRAPAVVCHYRETLDSASDGGVVPTKAHEHHQRRIGGLVGRALESGPVDLICATRGPGMPGSLSAGLTFGKALSVGLRRPLVGVHHMVGHLLVPRLASNGREPQFPFLSLLVSGGHTMLVLSRSAVDHEVLCNTIDVAVGDALDKCARVLGLRGNMIAREMERFIDEDPPGARRRELLPLVLPTPLANKAKRRDVQAFSFCPFITAVNRGLEGHAAPLSEAERRVAAFQIQEAIFDHLITKINLVLRLNADKVADVAQFVCSGGVCANRRLRARLETELFRPFDSFHYPAPDLCTDNAVMIGWAGIELYEGHGLTTDVAALTIAKWPIDELLAVPGWVSARPAGDTMLALPGALWRRLGRSYRVLSIETSCDDTCVAILDRSSRYRAPAVVCHYRETLDSASDGGVVPTKAHEHHQRRIGGLVGRALESGPVDLICATRGPGMPGSLSAGLTFGKALSVGLRRPLVGVHHMVGHLLVPRLASNGREPQFPFLSLLVSGGHTMLVLSRSAVDHEVLCNTIDVAVGDALDKCARVLGLRGNMIAREMERFIDEDPPGARRRELLPLVLPTPLANKAKRRDVQAFSFCPFITAVNRGLEGHAAPLSEAERRVAAFQIQEAIFDHLITKINLVLRLNADKVADVAQFVCSGGVCANRRLRARLETELFRPFDSFHYPAPDLCTDNAVMIGWAGIELYEGHGLTTDVAALTIAKWPIDELLAVPGWVSARPAGDT

InterPro domains:
  IPR000905 Gcp-like domain [PF00814] (55-341)
  IPR000905 Gcp-like domain [PTHR11735] (14-370)
  IPR017860 Peptidase M22, conserved site [PS01016] (109-129)
  IPR017861 Kae1/TsaD family [PR00789] (19-32)
  IPR017861 Kae1/TsaD family [PR00789] (89-109)
  IPR017861 Kae1/TsaD family [PR00789] (110-129)
  IPR017861 Kae1/TsaD family [PR00789] (146-158)
  IPR017861 Kae1/TsaD family [PR00789] (169-190)
  IPR017861 Kae1/TsaD family [PR00789] (297-306)
  IPR017861 Kae1/TsaD family [TIGR00329] (19-340)
  IPR022450 tRNA N6-adenosine threonylcarbamoyltransferase, TsaD [MF_01445] (16-366)
  IPR043129 ATPase, nucleotide binding domain [SSF53067] (16-346)
  IPR043129 ATPase, nucleotide binding domain [SSF53067] (18-135)